Protein AF-A0A1Y3XQJ8-F1 (afdb_monomer)

Secondary structure (DSSP, 8-state):
-B-TTT--B--TT-SB-TTT--B--THHHHHHSS-------------------------------------------------------HHHHHHHHHHHHHHHHHHHHHHHHHHHHHHHHHHHHHHHHHHHIIIIIHHHHHHHH---SS--------------------------------PPPPPPPPPPPPPPPPP------PPPPP-----S-HHHHHHHHHHHHHHHHHHHTTTGGGGG-SSHHHHHHHHHHHHT--TT-SS-HHHHHSSEEEEEEE-SSSSSPPEEEEEEE-TTS-EEEEEEEEESSSSEEESSTTGGGSS-EEEEBTTSPEEEEEESSSS-EEEEEEEEETTEEEEEEEEEEETTEEEEEETT--EEEE-HHHHHHHHTPPBP----EEGGG-------TTPPP-

Mean predicted aligned error: 21.32 Å

Solvent-accessible surface area (backbone atoms only — not comparable to full-atom values): 27122 Å² total; per-residue (Å²): 84,61,36,93,86,81,64,46,83,39,65,81,87,48,61,46,30,93,78,71,69,50,72,48,58,68,73,64,60,63,65,71,75,71,74,88,75,84,88,85,88,83,90,81,89,84,86,90,83,90,79,90,86,88,86,83,87,86,88,86,86,86,82,86,91,87,87,90,86,94,86,85,83,84,81,88,82,87,89,82,86,86,85,87,86,88,81,91,66,74,73,62,55,60,60,55,52,57,57,60,55,58,70,67,48,56,66,55,53,52,51,52,53,51,48,54,53,48,51,53,54,48,53,53,50,50,53,52,49,52,53,47,39,64,74,57,45,51,58,52,50,60,66,68,70,69,76,82,94,84,85,84,85,84,93,74,91,84,80,90,88,89,86,87,86,78,88,86,89,84,85,87,80,88,85,83,84,87,81,90,78,80,83,82,80,79,80,79,78,80,80,77,81,82,77,78,78,78,80,90,72,80,95,72,94,66,76,80,78,59,87,72,75,89,60,95,44,58,50,38,55,49,51,52,43,53,51,52,47,55,54,37,59,14,63,75,49,75,26,63,63,19,61,73,45,89,48,53,25,52,19,34,46,16,49,31,62,70,66,64,60,58,80,54,35,43,61,42,42,70,54,52,74,72,22,46,52,23,35,35,78,43,56,54,56,83,73,91,48,76,24,45,39,33,28,24,36,37,98,87,71,53,69,44,61,52,43,37,34,37,64,90,47,82,59,81,38,60,71,53,71,29,38,40,58,29,58,28,47,58,44,52,27,64,87,56,31,40,36,39,37,34,66,80,49,101,64,29,36,45,32,40,34,21,42,41,58,77,91,43,66,42,63,54,29,35,37,36,38,42,98,90,44,34,34,37,25,44,60,88,65,58,73,44,80,48,51,73,65,61,51,49,54,64,70,63,57,56,67,47,88,73,75,74,41,54,41,92,66,68,62,82,74,79,63,76,86,75,71,76,90,126

Organism: NCBI:txid1232426

Nearest PDB structures (foldseek):
  4qtq-assembly1_A  TM=5.313E-01  e=1.891E-03  Xanthomonas citri pv. citri str. 306
  1vkd-assembly1_A  TM=2.169E-01  e=2.818E-01  Thermotoga maritima MSB8

pLDDT: mean 70.69, std 24.36, range [27.7, 98.25]

Sequence (422 aa):
MRCPVCGSTVGPSLSFCPRCGAQLNDAARCAQAGSAADAGASPTDTADGAGDDAAANGSVTVNEAVGVDPDDTAPLPFIAEDADFLHRDSLSSHFTDAQKESKKRLPMVLIVVMFVLFVIAISTLAIATYYIYQNYVEPLIRELVMPTLYDDEGATDDDTNQGDGATGALITQAPAAAPATTAPAAPASPAAPATPAPPANDGGGTAPPAPVAPEDDPAKQAIYNDLLTAYRDAQEDDWQNALGSEYQDLSSLGAIMITHEDMNVSVTYDQVESGTVSYSYVDLGDDDTLDLVIATVQDDGSYQLLGVFNTDGTEPISITKGAVAMRSYWKLRDDLLLENGAPYSAWEYNTYVYRVSGSELITESAYGYDDYGYWSEDAEGTRTYITLEEYAELQASDTATLDWHPLSEFVEVEPDVNLPQG

Radius of gyration: 36.59 Å; Cα contacts (8 Å, |Δi|>4): 460; chains: 1; bounding box: 101×83×111 Å

Foldseek 3Di:
DADPPPRHDDDLPDQADPFARHGDDCVVVVVVVPDPDDDDDDDDDDDDDDDDDDDDDDDDDDDDDDDDDDDDDDDDDDDDDDDDDDDDPPPPVVVVVVVVVVVVCVVVVVVVVVVVVVVVVVVVVVVVVVVCCVPPVVVVCVVVVDDDPPDDDDDDDDDDDDDDDDDDDDDDDDDDDDDDDDDDDDDDDPDDDDDDDDDDDDDDDDDDPDDDDPPPDLLQLVQVLVVLCLQLVCVVVQNCCQCVDPQLLSVLVSVQRVVQDPPAFQAGNCLQVQFFWWKFWDDQAPPPHTKIWIWTAHPVRDTFTSFTWFDPSPHTATLCRNRRNHNWGWFQFQVRWIWIKHAPDPAKIKIFTFGDDGNGTQTQKMWIGHPVATWIAGSVRDIDHDDPVVNVVVVPGHGHRGPIGGSNPDDRDDRPPPDDDD

Structure (mmCIF, N/CA/C/O backbone):
data_AF-A0A1Y3XQJ8-F1
#
_entry.id   AF-A0A1Y3XQJ8-F1
#
loop_
_atom_site.group_PDB
_atom_site.id
_atom_site.type_symbol
_atom_site.label_atom_id
_atom_site.label_alt_id
_atom_site.label_comp_id
_atom_site.label_asym_id
_atom_site.label_entity_id
_atom_site.label_seq_id
_atom_site.pdbx_PDB_ins_code
_atom_site.Cartn_x
_atom_site.Cartn_y
_atom_site.Cartn_z
_atom_site.occupancy
_atom_site.B_iso_or_equiv
_atom_site.auth_seq_id
_atom_site.auth_comp_id
_atom_site.auth_asym_id
_atom_site.auth_atom_id
_atom_site.pdbx_PDB_model_num
ATOM 1 N N . MET A 1 1 ? 20.935 15.963 -3.262 1.00 85.19 1 MET A N 1
ATOM 2 C CA . MET A 1 1 ? 20.163 16.529 -2.128 1.00 85.19 1 MET A CA 1
ATOM 3 C C . MET A 1 1 ? 20.016 15.460 -1.042 1.00 85.19 1 MET A C 1
ATOM 5 O O . MET A 1 1 ? 20.596 14.391 -1.203 1.00 85.19 1 MET A O 1
ATOM 9 N N . ARG A 1 2 ? 19.315 15.722 0.069 1.00 86.44 2 ARG A N 1
ATOM 10 C CA . ARG A 1 2 ? 18.939 14.680 1.046 1.00 86.44 2 ARG A CA 1
ATOM 11 C C . ARG A 1 2 ? 17.422 14.541 1.099 1.00 86.44 2 ARG A C 1
ATOM 13 O O . ARG A 1 2 ? 16.731 15.544 0.928 1.00 86.44 2 ARG A O 1
ATOM 20 N N . CYS A 1 3 ? 16.925 13.330 1.326 1.00 80.25 3 CYS A N 1
ATOM 21 C CA . CYS A 1 3 ? 15.513 13.104 1.609 1.00 80.25 3 CYS A CA 1
ATOM 22 C C . CYS A 1 3 ? 15.132 13.792 2.935 1.00 80.25 3 CYS A C 1
ATOM 24 O O . CYS A 1 3 ? 15.852 13.602 3.918 1.00 80.25 3 CYS A O 1
ATOM 26 N N . PRO A 1 4 ? 14.029 14.564 2.996 1.00 78.44 4 PRO A N 1
ATOM 27 C CA . PRO A 1 4 ? 13.579 15.190 4.239 1.00 78.44 4 PRO A CA 1
ATOM 28 C C . PRO A 1 4 ? 12.993 14.186 5.245 1.00 78.44 4 PRO A C 1
ATOM 30 O O . PRO A 1 4 ? 12.932 14.509 6.424 1.00 78.44 4 PRO A O 1
ATOM 33 N N . VAL A 1 5 ? 12.591 12.988 4.796 1.00 74.31 5 VAL A N 1
ATOM 34 C CA . VAL A 1 5 ? 11.970 11.948 5.636 1.00 74.31 5 VAL A CA 1
ATOM 35 C C . VAL A 1 5 ? 13.016 11.002 6.237 1.00 74.31 5 VAL A C 1
ATOM 37 O O . VAL A 1 5 ? 13.121 10.915 7.451 1.00 74.31 5 VAL A O 1
ATOM 40 N N . CYS A 1 6 ? 13.844 10.333 5.422 1.00 80.25 6 CYS A N 1
ATOM 41 C CA . CYS A 1 6 ? 14.835 9.358 5.918 1.00 80.25 6 CYS A CA 1
ATOM 42 C C . CYS A 1 6 ? 16.285 9.883 5.966 1.00 80.25 6 CYS A C 1
ATOM 44 O O . CYS A 1 6 ? 17.220 9.133 6.242 1.00 80.25 6 CYS A O 1
ATOM 46 N N . GLY A 1 7 ? 16.524 11.155 5.622 1.00 84.12 7 GLY A N 1
ATOM 47 C CA . GLY A 1 7 ? 17.853 11.782 5.673 1.00 84.12 7 GLY A CA 1
ATOM 48 C C . GLY A 1 7 ? 18.890 11.253 4.665 1.00 84.12 7 GLY A C 1
ATOM 49 O O . GLY A 1 7 ? 20.017 11.765 4.637 1.00 84.12 7 GLY A O 1
ATOM 50 N N . SER A 1 8 ? 18.540 10.260 3.838 1.00 81.38 8 SER A N 1
ATOM 51 C CA . SER A 1 8 ? 19.427 9.624 2.855 1.00 81.38 8 SER A CA 1
ATOM 52 C C . SER A 1 8 ? 19.861 10.591 1.752 1.00 81.38 8 SER A C 1
ATOM 54 O O . SER A 1 8 ? 19.148 11.536 1.410 1.00 81.38 8 SER A O 1
ATOM 56 N N . THR A 1 9 ? 21.047 10.376 1.179 1.00 90.12 9 THR A N 1
ATOM 57 C CA . THR A 1 9 ? 21.508 11.150 0.018 1.00 90.12 9 THR A CA 1
ATOM 58 C C . THR A 1 9 ? 20.774 10.677 -1.232 1.00 90.12 9 THR A C 1
ATOM 60 O O . THR A 1 9 ? 20.822 9.499 -1.564 1.00 90.12 9 THR A O 1
ATOM 63 N N . VAL A 1 10 ? 20.134 11.604 -1.944 1.00 91.69 10 VAL A N 1
ATOM 64 C CA . VAL A 1 10 ? 19.339 11.322 -3.149 1.00 91.69 10 VAL A CA 1
ATOM 65 C C . VAL A 1 10 ? 19.787 12.199 -4.321 1.00 91.69 10 VAL A C 1
ATOM 67 O O . VAL A 1 10 ? 20.196 13.358 -4.138 1.00 91.69 10 VAL A O 1
ATOM 70 N N . GLY A 1 11 ? 19.733 11.636 -5.531 1.00 78.81 11 GLY A N 1
ATOM 71 C CA . GLY A 1 11 ? 20.082 12.327 -6.773 1.00 78.81 11 GLY A CA 1
ATOM 72 C C . GLY A 1 11 ? 19.199 13.563 -7.005 1.00 78.81 11 GLY A C 1
ATOM 73 O O . GLY A 1 11 ? 18.014 13.525 -6.687 1.00 78.81 11 GLY A O 1
ATOM 74 N N . PRO A 1 12 ? 19.739 14.678 -7.534 1.00 73.69 12 PRO A N 1
ATOM 75 C CA . PRO A 1 12 ? 18.978 15.924 -7.694 1.00 73.69 12 PRO A CA 1
ATOM 76 C C . PRO A 1 12 ? 17.836 15.829 -8.723 1.00 73.69 12 PRO A C 1
ATOM 78 O O . PRO A 1 12 ? 16.888 16.609 -8.650 1.00 73.69 12 PRO A O 1
ATOM 81 N N . SER A 1 13 ? 17.923 14.878 -9.658 1.00 73.19 13 SER A N 1
ATOM 82 C CA . SER A 1 13 ? 16.901 14.563 -10.664 1.00 73.19 13 SER A CA 1
ATOM 83 C C . SER A 1 13 ? 15.732 13.737 -10.125 1.00 73.19 13 SER A C 1
ATOM 85 O O . SER A 1 13 ? 14.675 13.726 -10.747 1.00 73.19 13 SER A O 1
ATOM 87 N N . LEU A 1 14 ? 15.887 13.065 -8.980 1.00 71.25 14 LEU A N 1
ATOM 88 C CA . LEU A 1 14 ? 14.849 12.189 -8.443 1.00 71.25 14 LEU A CA 1
ATOM 89 C C . LEU A 1 14 ? 13.681 13.016 -7.896 1.00 71.25 14 LEU A C 1
ATOM 91 O O . LEU A 1 14 ? 13.889 13.996 -7.177 1.00 71.25 14 LEU A O 1
ATOM 95 N N . SER A 1 15 ? 12.460 12.610 -8.239 1.00 84.75 15 SER A N 1
ATOM 96 C CA . SER A 1 15 ? 11.212 13.159 -7.685 1.00 84.75 15 SER A CA 1
ATOM 97 C C . SER A 1 15 ? 10.774 12.443 -6.402 1.00 84.75 15 SER A C 1
ATOM 99 O O . SER A 1 15 ? 9.890 12.930 -5.705 1.00 84.75 15 SER A O 1
ATOM 101 N N . PHE A 1 16 ? 11.411 11.315 -6.071 1.00 75.56 16 PHE A N 1
ATOM 102 C CA . PHE A 1 16 ? 11.092 10.443 -4.938 1.00 75.56 16 PHE A CA 1
ATOM 103 C C . PHE A 1 16 ? 12.376 9.908 -4.300 1.00 75.56 16 PHE A C 1
ATOM 105 O O . PHE A 1 16 ? 13.412 9.791 -4.962 1.00 75.56 16 PHE A O 1
ATOM 112 N N . CYS A 1 17 ? 12.340 9.595 -3.007 1.00 80.94 17 CYS A N 1
ATOM 113 C CA . CYS A 1 17 ? 13.464 8.963 -2.330 1.00 80.94 17 CYS A CA 1
ATOM 114 C C . CYS A 1 17 ? 13.467 7.444 -2.575 1.00 80.94 17 CYS A C 1
ATOM 116 O O . CYS A 1 17 ? 12.557 6.773 -2.093 1.00 80.94 17 CYS A O 1
ATOM 118 N N . PRO A 1 18 ? 14.516 6.865 -3.193 1.00 74.31 18 PRO A N 1
ATOM 119 C CA . PRO A 1 18 ? 14.570 5.428 -3.472 1.00 74.31 18 PRO A CA 1
ATOM 120 C C . PRO A 1 18 ? 14.690 4.562 -2.206 1.00 74.31 18 PRO A C 1
ATOM 122 O O . PRO A 1 18 ? 14.495 3.361 -2.276 1.00 74.31 18 PRO A O 1
ATOM 125 N N . ARG A 1 19 ? 14.996 5.159 -1.041 1.00 71.44 19 ARG A N 1
ATOM 126 C CA . ARG A 1 19 ? 15.100 4.444 0.243 1.00 71.44 19 ARG A CA 1
ATOM 127 C C . ARG A 1 19 ? 13.808 4.462 1.076 1.00 71.44 19 ARG A C 1
ATOM 129 O O . ARG A 1 19 ? 13.704 3.701 2.025 1.00 71.44 19 ARG A O 1
ATOM 136 N N . CYS A 1 20 ? 12.855 5.359 0.808 1.00 70.38 20 CYS A N 1
ATOM 137 C CA . CYS A 1 20 ? 11.650 5.466 1.651 1.00 70.38 20 CYS A CA 1
ATOM 138 C C . CYS A 1 20 ? 10.382 5.965 0.938 1.00 70.38 20 CYS A C 1
ATOM 140 O O . CYS A 1 20 ? 9.463 6.426 1.610 1.00 70.38 20 CYS A O 1
ATOM 142 N N . GLY A 1 21 ? 10.352 5.982 -0.398 1.00 68.69 21 GLY A N 1
ATOM 143 C CA . GLY A 1 21 ? 9.210 6.430 -1.212 1.00 68.69 21 GLY A CA 1
ATOM 144 C C . GLY A 1 21 ? 8.920 7.939 -1.187 1.00 68.69 21 GLY A C 1
ATOM 145 O O . GLY A 1 21 ? 8.376 8.479 -2.145 1.00 68.69 21 GLY A O 1
ATOM 146 N N . ALA A 1 22 ? 9.330 8.657 -0.135 1.00 75.94 22 ALA A N 1
ATOM 147 C CA . ALA A 1 22 ? 8.938 10.044 0.108 1.00 75.94 22 ALA A CA 1
ATOM 148 C C . ALA A 1 22 ? 9.211 10.994 -1.074 1.00 75.94 22 ALA A C 1
ATOM 150 O O . ALA A 1 22 ? 10.337 11.077 -1.581 1.00 75.94 22 ALA A O 1
ATOM 151 N N . GLN A 1 23 ? 8.188 11.762 -1.455 1.00 81.88 23 GLN A N 1
ATOM 152 C CA . GLN A 1 23 ? 8.251 12.737 -2.541 1.00 81.88 23 GLN A CA 1
ATOM 153 C C . GLN A 1 23 ? 9.236 13.878 -2.230 1.00 81.88 23 GLN A C 1
ATOM 155 O O . GLN A 1 23 ? 9.265 14.457 -1.142 1.00 81.88 23 GLN A O 1
ATOM 160 N N . LEU A 1 24 ? 10.071 14.208 -3.213 1.00 84.88 24 LEU A N 1
ATOM 161 C CA . LEU A 1 24 ? 11.144 15.193 -3.121 1.00 84.88 24 LEU A CA 1
ATOM 162 C C . LEU A 1 24 ? 10.700 16.517 -3.757 1.00 84.88 24 LEU A C 1
ATOM 164 O O . LEU A 1 24 ? 11.126 16.874 -4.854 1.00 84.88 24 LEU A O 1
ATOM 168 N N . ASN A 1 25 ? 9.834 17.242 -3.048 1.00 72.25 25 ASN A N 1
ATOM 169 C CA . ASN A 1 25 ? 9.213 18.481 -3.527 1.00 72.25 25 ASN A CA 1
ATOM 170 C C . ASN A 1 25 ? 10.236 19.526 -4.021 1.00 72.25 25 ASN A C 1
ATOM 172 O O . ASN A 1 25 ? 11.242 19.802 -3.357 1.00 72.25 25 ASN A O 1
ATOM 176 N N . ASP A 1 26 ? 9.926 20.194 -5.141 1.00 54.94 26 ASP A N 1
ATOM 177 C CA . ASP A 1 26 ? 10.807 21.164 -5.823 1.00 54.94 26 ASP A CA 1
ATOM 178 C C . ASP A 1 26 ? 11.288 22.329 -4.935 1.00 54.94 26 ASP A C 1
ATOM 180 O O . ASP A 1 26 ? 12.341 22.918 -5.191 1.00 54.94 26 ASP A O 1
ATOM 184 N N . ALA A 1 27 ? 10.584 22.630 -3.839 1.00 49.97 27 ALA A N 1
ATOM 185 C CA . ALA A 1 27 ? 11.023 23.599 -2.833 1.00 49.97 27 ALA A CA 1
ATOM 186 C C . ALA A 1 27 ? 12.440 23.299 -2.290 1.00 49.97 27 ALA A C 1
ATOM 188 O O . ALA A 1 27 ? 13.220 24.223 -2.047 1.00 49.97 27 ALA A O 1
ATOM 189 N N . ALA A 1 28 ? 12.816 22.019 -2.172 1.00 50.69 28 ALA A N 1
ATOM 190 C CA . ALA A 1 28 ? 14.158 21.609 -1.757 1.00 50.69 28 ALA A CA 1
ATOM 191 C C . ALA A 1 28 ? 15.227 21.829 -2.849 1.00 50.69 28 ALA A C 1
ATOM 193 O O . ALA A 1 28 ? 16.396 22.055 -2.524 1.00 50.69 28 ALA A O 1
ATOM 194 N N . ARG A 1 29 ? 14.844 21.818 -4.137 1.00 45.53 29 ARG A N 1
ATOM 195 C CA . ARG A 1 29 ? 15.757 22.074 -5.267 1.00 45.53 29 ARG A CA 1
ATOM 196 C C . ARG A 1 29 ? 16.186 23.545 -5.322 1.00 45.53 29 ARG A C 1
ATOM 198 O O . ARG A 1 29 ? 17.357 23.830 -5.567 1.00 45.53 29 ARG A O 1
ATOM 205 N N . CYS A 1 30 ? 15.287 24.477 -4.997 1.00 40.19 30 CYS A N 1
ATOM 206 C CA . CYS A 1 30 ? 15.603 25.910 -4.936 1.00 40.19 30 CYS A CA 1
ATOM 207 C C . CYS A 1 30 ? 16.540 26.292 -3.772 1.00 40.19 30 CYS A C 1
ATOM 209 O O . CYS A 1 30 ? 17.316 27.238 -3.901 1.00 40.19 30 CYS A O 1
ATOM 211 N N . ALA A 1 31 ? 16.515 25.558 -2.654 1.00 46.06 31 ALA A N 1
ATOM 212 C CA . ALA A 1 31 ? 17.316 25.881 -1.469 1.00 46.06 31 ALA A CA 1
ATOM 213 C C . ALA A 1 31 ? 18.818 25.545 -1.605 1.00 46.06 31 ALA A C 1
ATOM 215 O O . ALA A 1 31 ? 19.645 26.196 -0.969 1.00 46.06 31 ALA A O 1
ATOM 216 N N . GLN A 1 32 ? 19.192 24.557 -2.430 1.00 45.88 32 GLN A N 1
ATOM 217 C CA . GLN A 1 32 ? 20.597 24.132 -2.601 1.00 45.88 32 GLN A CA 1
ATOM 218 C C . GLN A 1 32 ? 21.322 24.803 -3.783 1.00 45.88 32 GLN A C 1
ATOM 220 O O . GLN A 1 32 ? 22.533 24.652 -3.915 1.00 45.88 32 GLN A O 1
ATOM 225 N N . ALA A 1 33 ? 20.625 25.595 -4.604 1.00 40.25 33 ALA A N 1
ATOM 226 C CA . ALA A 1 33 ? 21.234 26.362 -5.697 1.00 40.25 33 ALA A CA 1
ATOM 227 C C . ALA A 1 33 ? 21.841 27.717 -5.255 1.00 40.25 33 ALA A C 1
ATOM 229 O O . ALA A 1 33 ? 22.469 28.396 -6.065 1.00 40.25 33 ALA A O 1
ATOM 230 N N . GLY A 1 34 ? 21.640 28.133 -3.995 1.00 39.66 34 GLY A N 1
ATOM 231 C CA . GLY A 1 34 ? 21.975 29.481 -3.509 1.00 39.66 34 GLY A CA 1
ATOM 232 C C . GLY A 1 34 ? 23.226 29.617 -2.630 1.00 39.66 34 GLY A C 1
ATOM 233 O O . GLY A 1 34 ? 23.604 30.740 -2.307 1.00 39.66 34 GLY A O 1
ATOM 234 N N . SER A 1 35 ? 23.869 28.522 -2.218 1.00 39.81 35 SER A N 1
ATOM 235 C CA . SER A 1 35 ? 24.874 28.516 -1.138 1.00 39.81 35 SER A CA 1
ATOM 236 C C . SER A 1 35 ? 26.262 28.042 -1.595 1.00 39.81 35 SER A C 1
ATOM 238 O O . SER A 1 35 ? 26.784 27.026 -1.143 1.00 39.81 35 SER A O 1
ATOM 240 N N . ALA A 1 36 ? 26.886 28.833 -2.477 1.00 43.59 36 ALA A N 1
ATOM 241 C CA . ALA A 1 36 ? 28.276 28.667 -2.929 1.00 43.59 36 ALA A CA 1
ATOM 242 C C . ALA A 1 36 ? 29.140 29.934 -2.706 1.00 43.59 36 ALA A C 1
ATOM 244 O O . ALA A 1 36 ? 29.869 30.373 -3.592 1.00 43.59 36 ALA A O 1
ATOM 245 N N . ALA A 1 37 ? 29.020 30.520 -1.514 1.00 39.75 37 ALA A N 1
ATOM 246 C CA . ALA A 1 37 ? 29.942 31.430 -0.816 1.00 39.75 37 ALA A CA 1
ATOM 247 C C . ALA A 1 37 ? 29.360 31.582 0.611 1.00 39.75 37 ALA A C 1
ATOM 249 O O . ALA A 1 37 ? 28.142 31.607 0.754 1.00 39.75 37 ALA A O 1
ATOM 250 N N . ASP A 1 38 ? 30.105 31.636 1.711 1.00 33.03 38 ASP A N 1
ATOM 251 C CA . ASP A 1 38 ? 31.522 31.954 1.897 1.00 33.03 38 ASP A CA 1
ATOM 252 C C . ASP A 1 38 ? 32.098 31.135 3.078 1.00 33.03 38 ASP A C 1
ATOM 254 O O . ASP A 1 38 ? 31.347 30.520 3.838 1.00 33.03 38 ASP A O 1
ATOM 258 N N . ALA A 1 39 ? 33.420 31.109 3.252 1.00 39.66 39 ALA A N 1
ATOM 259 C CA . ALA A 1 39 ? 34.080 30.342 4.313 1.00 39.66 39 ALA A CA 1
ATOM 260 C C . ALA A 1 39 ? 34.573 31.236 5.463 1.00 39.66 39 ALA A C 1
ATOM 262 O O . ALA A 1 39 ? 35.240 32.237 5.217 1.00 39.66 39 ALA A O 1
ATOM 263 N N . GLY A 1 40 ? 34.400 30.807 6.722 1.00 32.28 40 GLY A N 1
ATOM 264 C CA . GLY A 1 40 ? 35.304 31.260 7.786 1.00 32.28 40 GLY A CA 1
ATOM 265 C C . GLY A 1 40 ? 34.792 31.316 9.228 1.00 32.28 40 GLY A C 1
ATOM 266 O O . GLY A 1 40 ? 33.811 31.980 9.531 1.00 32.28 40 GLY A O 1
ATOM 267 N N . ALA A 1 41 ? 35.644 30.771 10.104 1.00 32.12 41 ALA A N 1
ATOM 268 C CA . ALA A 1 41 ? 35.836 31.092 11.524 1.00 32.12 41 ALA A CA 1
ATOM 269 C C . ALA A 1 41 ? 34.964 30.401 12.598 1.00 32.12 41 ALA A C 1
ATOM 271 O O . ALA A 1 41 ? 33.759 30.214 12.483 1.00 32.12 41 ALA A O 1
ATOM 272 N N . SER A 1 42 ? 35.679 30.026 13.664 1.00 32.66 42 SER A N 1
ATOM 273 C CA . SER A 1 42 ? 35.254 29.278 14.855 1.00 32.66 42 SER A CA 1
ATOM 274 C C . SER A 1 42 ? 34.951 30.228 16.041 1.00 32.66 42 SER A C 1
ATOM 276 O O . SER A 1 42 ? 35.149 31.436 15.899 1.00 32.66 42 SER A O 1
ATOM 278 N N . PRO A 1 43 ? 34.475 29.730 17.202 1.00 63.31 43 PRO A N 1
ATOM 279 C CA . PRO A 1 43 ? 33.787 30.545 18.208 1.00 63.31 43 PRO A CA 1
ATOM 280 C C . PRO A 1 43 ? 34.702 31.179 19.269 1.00 63.31 43 PRO A C 1
ATOM 282 O O . PRO A 1 43 ? 35.809 30.704 19.519 1.00 63.31 43 PRO A O 1
ATOM 285 N N . THR A 1 44 ? 34.157 32.172 19.981 1.00 33.50 44 THR A N 1
ATOM 286 C CA . THR A 1 44 ? 34.597 32.601 21.323 1.00 33.50 44 THR A CA 1
ATOM 287 C C . THR A 1 44 ? 33.411 33.075 22.163 1.00 33.50 44 THR A C 1
ATOM 289 O O . THR A 1 44 ? 32.488 33.697 21.638 1.00 33.50 44 THR A O 1
ATOM 292 N N . ASP A 1 45 ? 33.480 32.813 23.467 1.00 35.97 45 ASP A N 1
ATOM 293 C CA . ASP A 1 45 ? 32.540 33.238 24.511 1.00 35.97 45 ASP A CA 1
ATOM 294 C C . ASP A 1 45 ? 32.394 34.770 24.636 1.00 35.97 45 ASP A C 1
ATOM 296 O O . ASP A 1 45 ? 33.321 35.512 24.305 1.00 35.97 45 ASP A O 1
ATOM 300 N N . THR A 1 46 ? 31.315 35.255 25.269 1.00 33.59 46 THR A N 1
ATOM 301 C CA . THR A 1 46 ? 31.337 35.843 26.640 1.00 33.59 46 THR A CA 1
ATOM 302 C C . THR A 1 46 ? 30.004 36.546 26.978 1.00 33.59 46 THR A C 1
ATOM 304 O O . THR A 1 46 ? 29.299 37.041 26.107 1.00 33.59 46 THR A O 1
ATOM 307 N N . ALA A 1 47 ? 29.684 36.536 28.272 1.00 35.62 47 ALA A N 1
ATOM 308 C CA . ALA A 1 47 ? 28.466 36.929 28.978 1.00 35.62 47 ALA A CA 1
ATOM 309 C C . ALA A 1 47 ? 27.987 38.410 28.931 1.00 35.62 47 ALA A C 1
ATOM 311 O O . ALA A 1 47 ? 28.630 39.298 28.380 1.00 35.62 47 ALA A O 1
ATOM 312 N N . ASP A 1 48 ? 26.889 38.608 29.678 1.00 34.00 48 ASP A N 1
ATOM 313 C CA . ASP A 1 48 ? 26.384 39.820 30.349 1.00 34.00 48 ASP A CA 1
ATOM 314 C C . ASP A 1 48 ? 25.547 40.853 29.566 1.00 34.00 48 ASP A C 1
ATOM 316 O O . ASP A 1 48 ? 25.941 41.411 28.546 1.00 34.00 48 ASP A O 1
ATOM 320 N N . GLY A 1 49 ? 24.377 41.173 30.140 1.00 32.03 49 GLY A N 1
ATOM 321 C CA . GLY A 1 49 ? 23.448 42.193 29.644 1.00 32.03 49 GLY A CA 1
ATOM 322 C C . GLY A 1 49 ? 22.099 42.184 30.373 1.00 32.03 49 GLY A C 1
ATOM 323 O O . GLY A 1 49 ? 21.110 41.699 29.834 1.00 32.03 49 GLY A O 1
ATOM 324 N N . ALA A 1 50 ? 22.054 42.697 31.6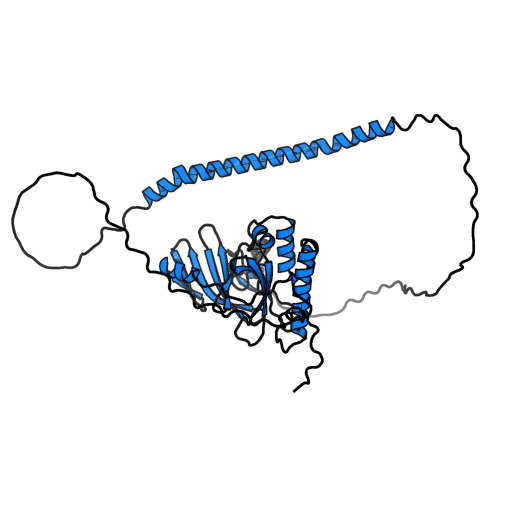06 1.00 37.16 50 ALA A N 1
ATOM 325 C CA . ALA A 1 50 ? 20.814 42.829 32.379 1.00 37.16 50 ALA A CA 1
ATOM 326 C C . ALA A 1 50 ? 19.888 43.939 31.837 1.00 37.16 50 ALA A C 1
ATOM 328 O O . ALA A 1 50 ? 20.361 44.946 31.307 1.00 37.16 50 ALA A O 1
ATOM 329 N N . GLY A 1 51 ? 18.579 43.785 32.048 1.00 33.19 51 GLY A N 1
ATOM 330 C CA . GLY A 1 51 ? 17.567 44.801 31.755 1.00 33.19 51 GLY A CA 1
ATOM 331 C C . GLY A 1 51 ? 16.215 44.420 32.353 1.00 33.19 51 GLY A C 1
ATOM 332 O O . GLY A 1 51 ? 15.535 43.545 31.824 1.00 33.19 51 GLY A O 1
ATOM 333 N N . ASP A 1 52 ? 15.856 45.055 33.468 1.00 35.50 52 ASP A N 1
ATOM 334 C CA . ASP A 1 52 ? 14.530 44.950 34.080 1.00 35.50 52 ASP A CA 1
ATOM 335 C C . ASP A 1 52 ? 13.447 45.566 33.177 1.00 35.50 52 ASP A C 1
ATOM 337 O O . ASP A 1 52 ? 13.693 46.586 32.539 1.00 35.50 52 ASP A O 1
ATOM 341 N N . ASP A 1 53 ? 12.227 45.021 33.215 1.00 38.81 53 ASP A N 1
ATOM 342 C CA . ASP A 1 53 ? 11.038 45.837 33.502 1.00 38.81 53 ASP A CA 1
ATOM 343 C C . ASP A 1 53 ? 9.828 44.962 33.882 1.00 38.81 53 ASP A C 1
ATOM 345 O O . ASP A 1 53 ? 9.701 43.803 33.484 1.00 38.81 53 ASP A O 1
ATOM 349 N N . ALA A 1 54 ? 8.946 45.508 34.720 1.00 35.03 54 ALA A N 1
ATOM 350 C CA . ALA A 1 54 ? 7.861 44.776 35.378 1.00 35.03 54 ALA A CA 1
ATOM 351 C C . ALA A 1 54 ? 6.492 44.962 34.698 1.00 35.03 54 ALA A C 1
ATOM 353 O O . ALA A 1 54 ? 6.239 46.030 34.146 1.00 35.03 54 ALA A O 1
ATOM 354 N N . ALA A 1 55 ? 5.560 44.007 34.880 1.00 32.97 55 ALA A N 1
ATOM 355 C CA . ALA A 1 55 ? 4.204 44.282 35.407 1.00 32.97 55 ALA A CA 1
ATOM 356 C C . ALA A 1 55 ? 3.252 43.058 35.458 1.00 32.97 55 ALA A C 1
ATOM 358 O O . ALA A 1 55 ? 3.336 42.141 34.654 1.00 32.97 55 ALA A O 1
ATOM 359 N N . ALA A 1 56 ? 2.252 43.189 36.344 1.00 36.75 56 ALA A N 1
ATOM 360 C CA . ALA A 1 56 ? 0.899 42.604 36.295 1.00 36.75 56 ALA A CA 1
ATOM 361 C C . ALA A 1 56 ? 0.673 41.115 36.670 1.00 36.75 56 ALA A C 1
ATOM 363 O O . ALA A 1 56 ? 0.635 40.216 35.838 1.00 36.75 56 ALA A O 1
ATOM 364 N N . ASN A 1 57 ? 0.329 40.914 37.951 1.00 34.28 57 ASN A N 1
ATOM 365 C CA . ASN A 1 57 ? -0.450 39.773 38.457 1.00 34.28 57 ASN A CA 1
ATOM 366 C C . ASN A 1 57 ? -1.867 39.710 37.846 1.00 34.28 57 ASN A C 1
ATOM 368 O O . ASN A 1 57 ? -2.436 40.752 37.518 1.00 34.28 57 ASN A O 1
ATOM 372 N N . GLY A 1 58 ? -2.502 38.527 37.854 1.00 32.84 58 GLY A N 1
ATOM 373 C CA . GLY A 1 58 ? -3.919 38.399 37.473 1.00 32.84 58 GLY A CA 1
ATOM 374 C C . GLY A 1 58 ? -4.546 37.000 37.573 1.00 32.84 58 GLY A C 1
ATOM 375 O O . GLY A 1 58 ? -5.235 36.587 36.648 1.00 32.84 58 GLY A O 1
ATOM 376 N N . SER A 1 59 ? -4.326 36.251 38.660 1.00 31.11 59 SER A N 1
ATOM 377 C CA . SER A 1 59 ? -4.974 34.942 38.870 1.00 31.11 59 SER A CA 1
ATOM 378 C C . SER A 1 59 ? -6.485 35.072 39.123 1.00 31.11 59 SER A C 1
ATOM 380 O O . SER A 1 59 ? -6.887 35.784 40.046 1.00 31.11 59 SER A O 1
ATOM 382 N N . VAL A 1 60 ? -7.312 34.338 38.372 1.00 33.44 60 VAL A N 1
ATOM 383 C CA . VAL A 1 60 ? -8.774 34.286 38.553 1.00 33.44 60 VAL A CA 1
ATOM 384 C C . VAL A 1 60 ? -9.187 32.970 39.214 1.00 33.44 60 VAL A C 1
ATOM 386 O O . VAL A 1 60 ? -8.998 31.903 38.642 1.00 33.44 60 VAL A O 1
ATOM 389 N N . THR A 1 61 ? -9.824 33.063 40.382 1.00 37.81 61 THR A N 1
ATOM 390 C CA . THR A 1 61 ? -10.607 31.981 41.006 1.00 37.81 61 THR A CA 1
ATOM 391 C C . THR A 1 61 ? -11.778 32.585 41.781 1.00 37.81 61 THR A C 1
ATOM 393 O O . THR A 1 61 ? -11.544 33.322 42.738 1.00 37.81 61 THR A O 1
ATOM 396 N N . VAL A 1 62 ? -13.017 32.243 41.418 1.00 36.91 62 VAL A N 1
ATOM 397 C CA . VAL A 1 62 ? -14.213 32.353 42.279 1.00 36.91 62 VAL A CA 1
ATOM 398 C C . VAL A 1 62 ? -15.130 31.174 41.947 1.00 36.91 62 VAL A C 1
ATOM 400 O O . VAL A 1 62 ? -15.228 30.784 40.786 1.00 36.91 62 VAL A O 1
ATOM 403 N N . ASN A 1 63 ? -15.767 30.605 42.968 1.00 36.28 63 ASN A N 1
ATOM 404 C CA . ASN A 1 63 ? -16.602 29.408 42.898 1.00 36.28 63 ASN A CA 1
ATOM 405 C C . ASN A 1 63 ? -18.001 29.701 43.500 1.00 36.28 63 ASN A C 1
ATOM 407 O O . ASN A 1 63 ? -18.184 30.744 44.122 1.00 36.28 63 ASN A O 1
ATOM 411 N N . GLU A 1 64 ? -18.928 28.743 43.371 1.00 36.16 64 GLU A N 1
ATOM 412 C CA . GLU A 1 64 ? -20.191 28.584 44.141 1.00 36.16 64 GLU A CA 1
ATOM 413 C C . GLU A 1 64 ? -21.479 29.374 43.761 1.00 36.16 64 GLU A C 1
ATOM 415 O O . GLU A 1 64 ? -21.725 30.508 44.157 1.00 36.16 64 GLU A O 1
ATOM 420 N N . ALA A 1 65 ? -22.371 28.641 43.077 1.00 39.72 65 ALA A N 1
ATOM 421 C CA . ALA A 1 65 ? -23.692 28.187 43.559 1.00 39.72 65 ALA A CA 1
ATOM 422 C C . ALA A 1 65 ? -24.805 29.181 43.993 1.00 39.72 65 ALA A C 1
ATOM 424 O O . ALA A 1 65 ? -24.933 29.532 45.163 1.00 39.72 65 ALA A O 1
ATOM 425 N N . VAL A 1 66 ? -25.751 29.407 43.065 1.00 39.03 66 VAL A N 1
ATOM 426 C CA . VAL A 1 66 ? -27.222 29.549 43.249 1.00 39.03 66 VAL A CA 1
ATOM 427 C C . VAL A 1 66 ? -27.868 29.011 41.948 1.00 39.03 66 VAL A C 1
ATOM 429 O O . VAL A 1 66 ? -27.274 29.208 40.893 1.00 39.03 66 VAL A O 1
ATOM 432 N N . GLY A 1 67 ? -29.026 28.340 41.871 1.00 33.78 67 GLY A N 1
ATOM 433 C CA . GLY A 1 67 ? -30.025 27.842 42.838 1.00 33.78 67 GLY A CA 1
ATOM 434 C C . GLY A 1 67 ? -31.288 27.370 42.067 1.00 33.78 67 GLY A C 1
ATOM 435 O O . GLY A 1 67 ? -31.363 27.606 40.863 1.00 33.78 67 GLY A O 1
ATOM 436 N N . VAL A 1 68 ? -32.273 26.712 42.705 1.00 39.34 68 VAL A N 1
ATOM 437 C CA . VAL A 1 68 ? -33.546 26.298 42.050 1.00 39.34 68 VAL A CA 1
ATOM 438 C C . VAL A 1 68 ? -34.752 26.580 42.951 1.00 39.34 68 VAL A C 1
ATOM 440 O O . VAL A 1 68 ? -34.713 26.239 44.131 1.00 39.34 68 VAL A O 1
ATOM 443 N N . ASP A 1 69 ? -35.824 27.136 42.377 1.00 42.44 69 ASP A N 1
ATOM 444 C CA . ASP A 1 69 ? -37.153 27.256 42.996 1.00 42.44 69 ASP A CA 1
ATOM 445 C C . ASP A 1 69 ? -38.242 26.819 41.983 1.00 42.44 69 ASP A C 1
ATOM 447 O O . ASP A 1 69 ? -38.297 27.401 40.894 1.00 42.44 69 ASP A O 1
ATOM 451 N N . PRO A 1 70 ? -39.040 25.764 42.258 1.00 47.75 70 PRO A N 1
ATOM 452 C CA . PRO A 1 70 ? -40.018 25.223 41.317 1.00 47.75 70 PRO A CA 1
ATOM 453 C C . PRO A 1 70 ? -41.474 25.332 41.820 1.00 47.75 70 PRO A C 1
ATOM 455 O O . PRO A 1 70 ? -42.075 24.316 42.163 1.00 47.75 70 PRO A O 1
ATOM 458 N N . ASP A 1 71 ? -42.068 26.529 41.817 1.00 40.31 71 ASP A N 1
ATOM 459 C CA . ASP A 1 71 ? -43.521 26.692 42.020 1.00 40.31 71 ASP A CA 1
ATOM 460 C C . ASP A 1 71 ? -44.038 28.039 41.461 1.00 40.31 71 ASP A C 1
ATOM 462 O O . ASP A 1 71 ? -44.025 29.057 42.148 1.00 40.31 71 ASP A O 1
ATOM 466 N N . ASP A 1 72 ? -44.528 28.063 40.211 1.00 39.44 72 ASP A N 1
ATOM 467 C CA . ASP A 1 72 ? -45.550 29.050 39.812 1.00 39.44 72 ASP A CA 1
ATOM 468 C C . ASP A 1 72 ? -46.417 28.545 38.640 1.00 39.44 72 ASP A C 1
ATOM 470 O O . ASP A 1 72 ? -46.006 28.483 37.475 1.00 39.44 72 ASP A O 1
ATOM 474 N N . THR A 1 73 ? -47.644 28.129 38.956 1.00 39.12 73 THR A N 1
ATOM 475 C CA . THR A 1 73 ? -48.607 27.569 38.000 1.00 39.12 73 THR A CA 1
ATOM 476 C C . THR A 1 73 ? -49.647 28.600 37.558 1.00 39.12 73 THR A C 1
ATOM 478 O O . THR A 1 73 ? -50.489 28.970 38.366 1.00 39.12 73 THR A O 1
ATOM 481 N N . ALA A 1 74 ? -49.648 28.926 36.256 1.00 37.91 74 ALA A N 1
ATOM 482 C CA . ALA A 1 74 ? -50.799 29.180 35.358 1.00 37.91 74 ALA A CA 1
ATOM 483 C C . ALA A 1 74 ? -51.982 30.078 35.841 1.00 37.91 74 ALA A C 1
ATOM 485 O O . ALA A 1 74 ? -52.564 29.859 36.902 1.00 37.91 74 ALA A O 1
ATOM 486 N N . PRO A 1 75 ? -52.520 30.972 34.977 1.00 43.47 75 PRO A N 1
ATOM 487 C CA . PRO A 1 75 ? -53.494 30.466 33.994 1.00 43.47 75 PRO A CA 1
ATOM 488 C C . PRO A 1 75 ? -53.549 31.185 32.626 1.00 43.47 75 PRO A C 1
ATOM 490 O O . PRO A 1 75 ? -53.275 32.375 32.491 1.00 43.47 75 PRO A O 1
ATOM 493 N N . LEU A 1 76 ? -54.034 30.457 31.612 1.00 40.91 76 LEU A N 1
ATOM 494 C CA . LEU A 1 76 ? -54.540 31.020 30.348 1.00 40.91 76 LEU A CA 1
ATOM 495 C C . LEU A 1 76 ? -55.836 31.816 30.586 1.00 40.91 76 LEU A C 1
ATOM 497 O O . LEU A 1 76 ? -56.647 31.413 31.426 1.00 40.91 76 LEU A O 1
ATOM 501 N N . PRO A 1 77 ? -56.109 32.859 29.779 1.00 43.75 77 PRO A N 1
ATOM 502 C CA . PRO A 1 77 ? -57.376 32.813 29.039 1.00 43.75 77 PRO A CA 1
ATOM 503 C C . PRO A 1 77 ? -57.399 33.469 27.637 1.00 43.75 77 PRO A C 1
ATOM 505 O O . PRO A 1 77 ? -56.968 34.599 27.447 1.00 43.75 77 PRO A O 1
ATOM 508 N N . PHE A 1 78 ? -58.128 32.786 26.746 1.00 30.75 78 PHE A N 1
ATOM 509 C CA . PHE A 1 78 ? -59.031 33.309 25.704 1.00 30.75 78 PHE A CA 1
ATOM 510 C C . PHE A 1 78 ? -58.521 33.996 24.419 1.00 30.75 78 PHE A C 1
ATOM 512 O O . PHE A 1 78 ? -57.632 34.837 24.388 1.00 30.75 78 PHE A O 1
ATOM 519 N N . ILE A 1 79 ? -59.224 33.625 23.342 1.00 44.69 79 ILE A N 1
ATOM 520 C CA . ILE A 1 79 ? -59.172 34.161 21.979 1.00 44.69 79 ILE A CA 1
ATOM 521 C C . ILE A 1 79 ? -60.054 35.415 21.899 1.00 44.69 79 ILE A C 1
ATOM 523 O O . ILE A 1 79 ? -61.146 35.431 22.470 1.00 44.69 79 ILE A O 1
ATOM 527 N N . ALA A 1 80 ? -59.630 36.409 21.119 1.00 34.75 80 ALA A N 1
ATOM 528 C CA . ALA A 1 80 ? -60.510 37.427 20.552 1.00 34.75 80 ALA A CA 1
ATOM 529 C C . ALA A 1 80 ? -60.170 37.615 19.066 1.00 34.75 80 ALA A C 1
ATOM 531 O O . ALA A 1 80 ? -58.997 37.691 18.699 1.00 34.75 80 ALA A O 1
ATOM 532 N N . GLU A 1 81 ? -61.202 37.635 18.229 1.00 42.12 81 GLU A N 1
ATOM 533 C CA . GLU A 1 81 ? -61.110 37.862 16.787 1.00 42.12 81 GLU A CA 1
ATOM 534 C C . GLU A 1 81 ? -61.164 39.370 16.454 1.00 42.12 81 GLU A C 1
ATOM 536 O O . GLU A 1 81 ? -61.431 40.206 17.316 1.00 42.12 81 GLU A O 1
ATOM 541 N N . ASP A 1 82 ? -60.973 39.658 15.165 1.00 35.91 82 ASP A N 1
ATOM 542 C CA . ASP A 1 82 ? -61.278 40.896 14.434 1.00 35.91 82 ASP A CA 1
ATOM 543 C C . ASP A 1 82 ? -60.265 42.063 14.348 1.00 35.91 82 ASP A C 1
ATOM 545 O O . ASP A 1 82 ? -59.912 42.747 15.302 1.00 35.91 82 ASP A O 1
ATOM 549 N N . ALA A 1 83 ? -59.969 42.350 13.071 1.00 39.75 83 ALA A N 1
ATOM 550 C CA . ALA A 1 83 ? -59.726 43.655 12.455 1.00 39.75 83 ALA A CA 1
ATOM 551 C C . ALA A 1 83 ? -58.490 44.484 12.865 1.00 39.75 83 ALA A C 1
ATOM 553 O O . ALA A 1 83 ? -58.574 45.390 13.685 1.00 39.75 83 ALA A O 1
ATOM 554 N N . ASP A 1 84 ? -57.432 44.375 12.051 1.00 39.81 84 ASP A N 1
ATOM 555 C CA . ASP A 1 84 ? -57.079 45.540 11.223 1.00 39.81 84 ASP A CA 1
ATOM 556 C C . ASP A 1 84 ? -56.485 45.129 9.861 1.00 39.81 84 ASP A C 1
ATOM 558 O O . ASP A 1 84 ? -55.373 44.612 9.736 1.00 39.81 84 ASP A O 1
ATOM 562 N N . PHE A 1 85 ? -57.276 45.333 8.807 1.00 40.31 85 PHE A N 1
ATOM 563 C CA . PHE A 1 85 ? -56.868 45.157 7.413 1.00 40.31 85 PHE A CA 1
ATOM 564 C C . PHE A 1 85 ? -56.284 46.494 6.923 1.00 40.31 85 PHE A C 1
ATOM 566 O O . PHE A 1 85 ? -56.862 47.534 7.218 1.00 40.31 85 PHE A O 1
ATOM 573 N N . LEU A 1 86 ? -55.238 46.455 6.080 1.00 46.94 86 LEU A N 1
ATOM 574 C CA . LEU A 1 86 ? -54.520 47.596 5.458 1.00 46.94 86 LEU A CA 1
ATOM 575 C C . LEU A 1 86 ? -53.259 48.115 6.192 1.00 46.94 86 LEU A C 1
ATOM 577 O O . LEU A 1 86 ? -53.234 49.220 6.730 1.00 46.94 86 LEU A O 1
ATOM 581 N N . HIS A 1 87 ? -52.132 47.424 5.991 1.00 41.50 87 HIS A N 1
ATOM 582 C CA . HIS A 1 87 ? -50.865 48.101 5.667 1.00 41.50 87 HIS A CA 1
ATOM 583 C C . HIS A 1 87 ? -50.288 47.513 4.376 1.00 41.50 87 HIS A C 1
ATOM 585 O O . HIS A 1 87 ? -50.254 46.298 4.190 1.00 41.50 87 HIS A O 1
ATOM 591 N N . ARG A 1 88 ? -49.928 48.386 3.428 1.00 43.41 88 ARG A N 1
ATOM 592 C CA . ARG A 1 88 ? -49.806 48.053 1.994 1.00 43.41 88 ARG A CA 1
ATOM 593 C C . ARG A 1 88 ? -48.364 48.178 1.482 1.00 43.41 88 ARG A C 1
ATOM 595 O O . ARG A 1 88 ? -48.152 48.494 0.316 1.00 43.41 88 ARG A O 1
ATOM 602 N N . ASP A 1 89 ? -47.390 47.901 2.348 1.00 45.91 89 ASP A N 1
ATOM 603 C CA . ASP A 1 89 ? -45.977 48.228 2.101 1.00 45.91 89 ASP A CA 1
ATOM 604 C C . ASP A 1 89 ? -45.054 47.016 1.863 1.00 45.91 89 ASP A C 1
ATOM 606 O O . ASP A 1 89 ? -43.927 47.190 1.404 1.00 45.91 89 ASP A O 1
ATOM 610 N N . SER A 1 90 ? -45.505 45.776 2.098 1.00 51.09 90 SER A N 1
ATOM 611 C CA . SER A 1 90 ? -44.620 44.595 2.047 1.00 51.09 90 SER A CA 1
ATOM 612 C C . SER A 1 90 ? -44.281 44.070 0.643 1.00 51.09 90 SER A C 1
ATOM 614 O O . SER A 1 90 ? -43.277 43.386 0.480 1.00 51.09 90 SER A O 1
ATOM 616 N N . LEU A 1 91 ? -45.069 44.371 -0.396 1.00 49.84 91 LEU A N 1
ATOM 617 C CA . LEU A 1 91 ? -44.857 43.788 -1.736 1.00 49.84 91 LEU A CA 1
ATOM 618 C C . LEU A 1 91 ? -43.838 44.540 -2.614 1.00 49.84 91 LEU A C 1
ATOM 620 O O . LEU A 1 91 ? -43.364 43.983 -3.603 1.00 49.84 91 LEU A O 1
ATOM 624 N N . SER A 1 92 ? -43.479 45.781 -2.269 1.00 51.84 92 SER A N 1
ATOM 625 C CA . SER A 1 92 ? -42.531 46.593 -3.057 1.00 51.84 92 SER A CA 1
ATOM 626 C C . SER A 1 92 ? -41.060 46.281 -2.733 1.00 51.84 92 SER A C 1
ATOM 628 O O . SER A 1 92 ? -40.204 46.264 -3.622 1.00 51.84 92 SER A O 1
ATOM 630 N N . SER A 1 93 ? -40.753 45.971 -1.469 1.00 51.75 93 SER A N 1
ATOM 631 C CA . SER A 1 93 ? -39.400 45.603 -1.027 1.00 51.75 93 SER A CA 1
ATOM 632 C C . SER A 1 93 ? -38.940 44.284 -1.654 1.00 51.75 93 SER A C 1
ATOM 634 O O . SER A 1 93 ? -37.891 44.245 -2.298 1.00 51.75 93 SER A O 1
ATOM 636 N N . HIS A 1 94 ? -39.767 43.235 -1.582 1.00 52.72 94 HIS A N 1
ATOM 637 C CA . HIS A 1 94 ? -39.415 41.901 -2.085 1.00 52.72 94 HIS A CA 1
ATOM 638 C C . HIS A 1 94 ? -39.088 41.853 -3.590 1.00 52.72 94 HIS A C 1
ATOM 640 O O . HIS A 1 94 ? -38.205 41.097 -3.992 1.00 52.72 94 HIS A O 1
ATOM 646 N N . PHE A 1 95 ? -39.723 42.681 -4.428 1.00 53.47 95 PHE A N 1
ATOM 647 C CA . PHE A 1 95 ? -39.362 42.764 -5.853 1.00 53.47 95 PHE A CA 1
ATOM 648 C C . PHE A 1 95 ? -38.037 43.497 -6.108 1.00 53.47 95 PHE A C 1
ATOM 650 O O . PHE A 1 95 ? -37.356 43.212 -7.096 1.00 53.47 95 PHE A O 1
ATOM 657 N N . THR A 1 96 ? -37.656 44.423 -5.226 1.00 55.28 96 THR A N 1
ATOM 658 C CA . THR A 1 96 ? -36.442 45.232 -5.393 1.00 55.28 96 THR A CA 1
ATOM 659 C C . THR A 1 96 ? -35.191 44.453 -4.979 1.00 55.28 96 THR A C 1
ATOM 661 O O . THR A 1 96 ? -34.172 44.517 -5.672 1.00 55.28 96 THR A O 1
ATOM 664 N N . ASP A 1 97 ? -35.272 43.652 -3.911 1.00 54.97 97 ASP A N 1
ATOM 665 C CA . ASP A 1 97 ? -34.153 42.811 -3.467 1.00 54.97 97 ASP A CA 1
ATOM 666 C C . ASP A 1 97 ? -33.938 41.591 -4.381 1.00 54.97 97 ASP A C 1
ATOM 668 O O . ASP A 1 97 ? -32.797 41.311 -4.762 1.00 54.97 97 ASP A O 1
ATOM 672 N N . ALA A 1 98 ? -35.012 40.953 -4.870 1.00 53.25 98 ALA A N 1
ATOM 673 C CA . ALA A 1 98 ? -34.911 39.840 -5.823 1.00 53.25 98 ALA A CA 1
ATOM 674 C C . ALA A 1 98 ? -34.197 40.229 -7.138 1.00 53.25 98 ALA A C 1
ATOM 676 O O . ALA A 1 98 ? -33.381 39.466 -7.664 1.00 53.25 98 ALA A O 1
ATOM 677 N N . GLN A 1 99 ? -34.429 41.442 -7.664 1.00 53.47 99 GLN A N 1
ATOM 678 C CA . GLN A 1 99 ? -33.665 41.927 -8.823 1.00 53.47 99 GLN A CA 1
ATOM 679 C C . GLN A 1 99 ? -32.181 42.155 -8.500 1.00 53.47 99 GLN A C 1
ATOM 681 O O . GLN A 1 99 ? -31.322 41.913 -9.355 1.00 53.47 99 GLN A O 1
ATOM 686 N N . LYS A 1 100 ? -31.860 42.596 -7.280 1.00 51.72 100 LYS A N 1
ATOM 687 C CA . LYS A 1 100 ? -30.490 42.919 -6.859 1.00 51.72 100 LYS A CA 1
ATOM 688 C C . LYS A 1 100 ? -29.608 41.674 -6.732 1.00 51.72 100 LYS A C 1
ATOM 690 O O . LYS A 1 100 ? -28.432 41.737 -7.092 1.00 51.72 100 LYS A O 1
ATOM 695 N N . GLU A 1 101 ? -30.170 40.543 -6.306 1.00 53.38 101 GLU A N 1
ATOM 696 C CA . GLU A 1 101 ? -29.444 39.269 -6.213 1.00 53.38 101 GLU A CA 1
ATOM 697 C C . GLU A 1 101 ? -29.153 38.627 -7.578 1.00 53.38 101 GLU A C 1
ATOM 699 O O . GLU A 1 101 ? -28.040 38.143 -7.807 1.00 53.38 101 GLU A O 1
ATOM 704 N N . SER A 1 102 ? -30.095 38.692 -8.530 1.00 48.06 102 SER A N 1
ATOM 705 C CA . SER A 1 102 ? -29.902 38.122 -9.879 1.00 48.06 102 SER A CA 1
ATOM 706 C C . SER A 1 102 ? -28.656 38.670 -10.596 1.00 48.06 102 SER A C 1
ATOM 708 O O . SER A 1 102 ? -27.950 37.943 -11.299 1.00 48.06 102 SER A O 1
ATOM 710 N N . LYS A 1 103 ? -28.323 39.945 -10.353 1.00 51.06 103 LYS A N 1
ATOM 711 C CA . LYS A 1 103 ? -27.200 40.641 -10.993 1.00 51.06 103 LYS A CA 1
ATOM 712 C C . LYS A 1 103 ? -25.823 40.193 -10.488 1.00 51.06 103 LYS A C 1
ATOM 714 O O . LYS A 1 103 ? -24.828 40.484 -11.147 1.00 51.06 103 LYS A O 1
ATOM 719 N N . LYS A 1 104 ? -25.757 39.476 -9.357 1.00 57.25 104 LYS A N 1
ATOM 720 C CA . LYS A 1 104 ? -24.512 38.924 -8.791 1.00 57.25 104 LYS A CA 1
ATOM 721 C C . LYS A 1 104 ? -24.146 37.540 -9.340 1.00 57.25 104 LYS A C 1
ATOM 723 O O . LYS A 1 104 ? -22.966 37.212 -9.364 1.00 57.25 104 LYS A O 1
ATOM 728 N N . ARG A 1 105 ? -25.120 36.742 -9.802 1.00 57.59 105 ARG A N 1
ATOM 729 C CA . ARG A 1 105 ? -24.879 35.365 -10.293 1.00 57.59 105 ARG A CA 1
ATOM 730 C C . ARG A 1 105 ? -24.507 35.289 -11.780 1.00 57.59 105 ARG A C 1
ATOM 732 O O . ARG A 1 105 ? -23.847 34.342 -12.196 1.00 57.59 105 ARG A O 1
ATOM 739 N N . LEU A 1 106 ? -24.860 36.305 -12.570 1.00 62.31 106 LEU A N 1
ATOM 740 C CA . LEU A 1 106 ? -24.589 36.359 -14.012 1.00 62.31 106 LEU A CA 1
ATOM 741 C C . LEU A 1 106 ? -23.093 36.239 -14.409 1.00 62.31 106 LEU A C 1
ATOM 743 O O . LEU A 1 106 ? -22.818 35.481 -15.338 1.00 62.31 106 LEU A O 1
ATOM 747 N N . PRO A 1 107 ? -22.108 36.880 -13.733 1.00 71.06 107 PRO A N 1
ATOM 748 C CA . PRO A 1 107 ? -20.693 36.647 -14.050 1.00 71.06 107 PRO A CA 1
ATOM 749 C C . PRO A 1 107 ? -20.223 35.227 -13.695 1.00 71.06 107 PRO A C 1
ATOM 751 O O . PRO A 1 107 ? -19.411 34.663 -14.420 1.00 71.06 107 PRO A O 1
ATOM 754 N N . MET A 1 108 ? -20.756 34.624 -12.627 1.00 74.81 108 MET A N 1
ATOM 755 C CA . MET A 1 108 ? -20.366 33.280 -12.184 1.00 74.81 108 MET A CA 1
ATOM 756 C C . MET A 1 108 ? -20.819 32.203 -13.179 1.00 74.81 108 MET A C 1
ATOM 758 O O . MET A 1 108 ? -20.025 31.350 -13.563 1.00 74.81 108 MET A O 1
ATOM 762 N N . VAL A 1 109 ? -22.059 32.292 -13.674 1.00 79.06 109 VAL A N 1
ATOM 763 C CA . VAL A 1 109 ? -22.575 31.379 -14.712 1.00 79.06 109 VAL A CA 1
ATOM 764 C C . VAL A 1 109 ? -21.768 31.499 -16.010 1.00 79.06 109 VAL A C 1
ATOM 766 O O . VAL A 1 109 ? -21.474 30.488 -16.640 1.00 79.06 109 VAL A O 1
ATOM 769 N N . LEU A 1 110 ? -21.358 32.712 -16.398 1.00 82.38 110 LEU A N 1
ATOM 770 C CA . LEU A 1 110 ? -20.553 32.921 -17.606 1.00 82.38 110 LEU A CA 1
ATOM 771 C C . LEU A 1 110 ? -19.148 32.305 -17.476 1.00 82.38 110 LEU A C 1
ATOM 773 O O . LEU A 1 110 ? -18.668 31.699 -18.433 1.00 82.38 110 LEU A O 1
ATOM 777 N N . ILE A 1 111 ? -18.526 32.390 -16.294 1.00 85.00 111 ILE A N 1
ATOM 778 C CA 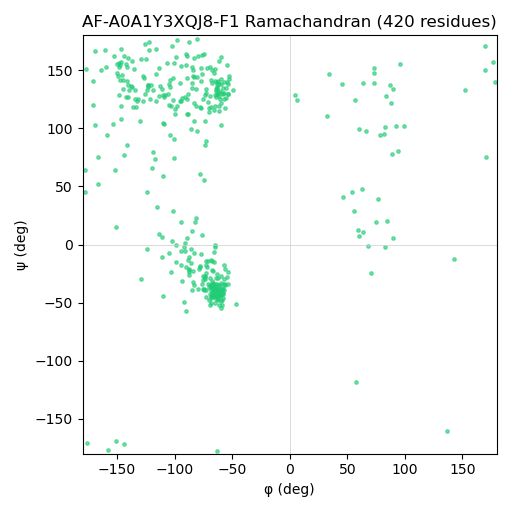. ILE A 1 111 ? -17.247 31.721 -15.996 1.00 85.00 111 ILE A CA 1
ATOM 779 C C . ILE A 1 111 ? -17.394 30.197 -16.090 1.00 85.00 111 ILE A C 1
ATOM 781 O O . ILE A 1 111 ? -16.592 29.565 -16.772 1.00 85.00 111 ILE A O 1
ATOM 785 N N . VAL A 1 112 ? -18.436 29.610 -15.487 1.00 87.31 112 VAL A N 1
ATOM 786 C CA . VAL A 1 112 ? -18.691 28.157 -15.560 1.00 87.31 112 VAL A CA 1
ATOM 787 C C . VAL A 1 112 ? -18.903 27.701 -17.007 1.00 87.31 112 VAL A C 1
ATOM 789 O O . VAL A 1 112 ? -18.295 26.724 -17.435 1.00 87.31 112 VAL A O 1
ATOM 792 N N . VAL A 1 113 ? -19.693 28.432 -17.803 1.00 90.75 113 VAL A N 1
ATOM 793 C CA . VAL A 1 113 ? -19.906 28.103 -19.225 1.00 90.75 113 VAL A CA 1
ATOM 794 C C . VAL A 1 113 ? -18.608 28.213 -20.034 1.00 90.75 113 VAL A C 1
ATOM 796 O O . VAL A 1 113 ? -18.340 27.343 -20.860 1.00 90.75 113 VAL A O 1
ATOM 799 N N . MET A 1 114 ? -17.770 29.229 -19.793 1.00 89.75 114 MET A N 1
ATOM 800 C CA . MET A 1 114 ? -16.455 29.314 -20.443 1.00 89.75 114 MET A CA 1
ATOM 801 C C . MET A 1 114 ? -15.514 28.181 -20.025 1.00 89.75 114 MET A C 1
ATOM 803 O O . MET A 1 114 ? -14.805 27.659 -20.881 1.00 89.75 114 MET A O 1
ATOM 807 N N . PHE A 1 115 ? -15.524 27.777 -18.754 1.00 91.44 115 PHE A N 1
ATOM 808 C CA . PHE A 1 115 ? -14.712 26.664 -18.264 1.00 91.44 115 PHE A CA 1
ATOM 809 C C . PHE A 1 115 ? -15.128 25.337 -18.912 1.00 91.44 115 PHE A C 1
ATOM 811 O O . PHE A 1 115 ? -14.282 24.635 -19.457 1.00 91.44 115 PHE A O 1
ATOM 818 N N . VAL A 1 116 ? -16.431 25.039 -18.973 1.00 92.62 116 VAL A N 1
ATOM 819 C CA . VAL A 1 116 ? -16.953 23.840 -19.656 1.00 92.62 116 VAL A CA 1
ATOM 820 C C . VAL A 1 116 ? -16.582 23.836 -21.146 1.00 92.62 116 VAL A C 1
ATOM 822 O O . VAL A 1 116 ? -16.123 22.819 -21.662 1.00 92.62 116 VAL A O 1
ATOM 825 N N . LEU A 1 117 ? -16.706 24.972 -21.842 1.00 92.19 117 LEU A N 1
ATOM 826 C CA . LEU A 1 117 ? -16.286 25.083 -23.247 1.00 92.19 117 LEU A CA 1
ATOM 827 C C . LEU A 1 117 ? -14.768 24.911 -23.431 1.00 92.19 117 LEU A C 1
ATOM 829 O O . LEU A 1 117 ? -14.340 24.351 -24.439 1.00 92.19 117 LEU A O 1
ATOM 833 N N . PHE A 1 118 ? -13.960 25.362 -22.470 1.00 92.25 118 PHE A N 1
ATOM 834 C CA . PHE A 1 118 ? -12.508 25.183 -22.477 1.00 92.25 118 PHE A CA 1
ATOM 835 C C . PHE A 1 118 ? -12.108 23.716 -22.263 1.00 92.25 118 PHE A C 1
ATOM 837 O O . PHE A 1 118 ? -11.278 23.204 -23.012 1.00 92.25 118 PHE A O 1
ATOM 844 N N . VAL A 1 119 ? -12.756 23.011 -21.328 1.00 91.38 119 VAL A N 1
ATOM 845 C CA . VAL A 1 119 ? -12.570 21.563 -21.133 1.00 91.38 119 VAL A CA 1
ATOM 846 C C . VAL A 1 119 ? -12.924 20.800 -22.413 1.00 91.38 119 VAL A C 1
ATOM 848 O O . VAL A 1 119 ? -12.101 20.034 -22.904 1.00 91.38 119 VAL A O 1
ATOM 851 N N . ILE A 1 120 ? -14.073 21.087 -23.040 1.00 92.25 120 ILE A N 1
ATOM 852 C CA . ILE A 1 120 ? -14.470 20.466 -24.320 1.00 92.25 120 ILE A CA 1
ATOM 853 C C . ILE A 1 120 ? -13.433 20.737 -25.431 1.00 92.25 120 ILE A C 1
ATOM 855 O O . ILE A 1 120 ? -13.128 19.843 -26.227 1.00 92.25 120 ILE A O 1
ATOM 859 N N . ALA A 1 121 ? -12.856 21.942 -25.488 1.00 92.44 121 ALA A N 1
ATOM 860 C CA . ALA A 1 121 ? -11.808 22.279 -26.454 1.00 92.44 121 ALA A CA 1
ATOM 861 C C . ALA A 1 121 ? -10.501 21.493 -26.215 1.00 92.44 121 ALA A C 1
ATOM 863 O O . ALA A 1 121 ? -9.858 21.073 -27.177 1.00 92.44 121 ALA A O 1
ATOM 864 N N . ILE A 1 122 ? -10.127 21.239 -24.956 1.00 92.19 122 ILE A N 1
ATOM 865 C CA . ILE A 1 122 ? -8.966 20.402 -24.615 1.00 92.19 122 ILE A CA 1
ATOM 866 C C . ILE A 1 122 ? -9.243 18.931 -24.945 1.00 92.19 122 ILE A C 1
ATOM 868 O O . ILE A 1 122 ? -8.433 18.301 -25.624 1.00 92.19 122 ILE A O 1
ATOM 872 N N . SER A 1 123 ? -10.397 18.388 -24.542 1.00 90.56 123 SER A N 1
ATOM 873 C CA . SER A 1 123 ? -10.766 16.992 -24.819 1.00 90.56 123 SER A CA 1
ATOM 874 C C . SER A 1 123 ? -10.816 16.699 -26.322 1.00 90.56 123 SER A C 1
ATOM 876 O O . SER A 1 123 ? -10.310 15.672 -26.770 1.00 90.56 123 SER A O 1
ATOM 878 N N . THR A 1 124 ? -11.361 17.616 -27.128 1.00 92.19 124 THR A N 1
ATOM 879 C CA . THR A 1 124 ? -11.388 17.454 -28.594 1.00 92.19 124 THR A CA 1
ATOM 880 C C . THR A 1 124 ? -9.993 17.512 -29.223 1.00 92.19 124 THR A C 1
ATOM 882 O O . THR A 1 124 ? -9.723 16.744 -30.149 1.00 92.19 124 THR A O 1
ATOM 885 N N . LEU A 1 125 ? -9.078 18.338 -28.701 1.00 93.00 125 LEU A N 1
ATOM 886 C CA . LEU A 1 125 ? -7.677 18.362 -29.139 1.00 93.00 125 LEU A CA 1
ATOM 887 C C . LEU A 1 125 ? -6.926 17.074 -28.758 1.00 93.00 125 LEU A C 1
ATOM 889 O O . LEU A 1 125 ? -6.170 16.545 -29.575 1.00 93.00 125 LEU A O 1
ATOM 893 N N . ALA A 1 126 ? -7.156 16.540 -27.555 1.00 89.69 126 ALA A N 1
ATOM 894 C CA . ALA A 1 126 ? -6.562 15.283 -27.101 1.00 89.69 126 ALA A CA 1
ATOM 895 C C . ALA A 1 126 ? -7.007 14.096 -27.976 1.00 89.69 126 ALA A C 1
ATOM 897 O O . ALA A 1 126 ? -6.163 13.362 -28.490 1.00 89.69 126 ALA A O 1
ATOM 898 N N . ILE A 1 127 ? -8.314 13.970 -28.240 1.00 91.81 127 ILE A N 1
ATOM 899 C CA . ILE A 1 127 ? -8.876 12.930 -29.122 1.00 91.81 127 ILE A CA 1
ATOM 900 C C . ILE A 1 127 ? -8.312 13.048 -30.546 1.00 91.81 127 ILE A C 1
ATOM 902 O O . ILE A 1 127 ? -7.915 12.042 -31.136 1.00 91.81 127 ILE A O 1
ATOM 906 N N . ALA A 1 128 ? -8.220 14.263 -31.097 1.00 91.50 128 ALA A N 1
ATOM 907 C CA . ALA A 1 128 ? -7.631 14.482 -32.419 1.00 91.50 128 ALA A CA 1
ATOM 908 C C . ALA A 1 128 ? -6.142 14.089 -32.467 1.00 91.50 128 ALA A C 1
ATOM 910 O O . ALA A 1 128 ? -5.698 13.477 -33.437 1.00 91.50 128 ALA A O 1
ATOM 911 N N . THR A 1 129 ? -5.383 14.389 -31.409 1.00 90.25 129 THR A N 1
ATOM 912 C CA . THR A 1 129 ? -3.957 14.039 -31.300 1.00 90.25 129 THR A CA 1
ATOM 913 C C . THR A 1 129 ? -3.764 12.524 -31.221 1.00 90.25 129 THR A C 1
ATOM 915 O O . THR A 1 129 ? -2.951 11.973 -31.962 1.00 90.25 129 THR A O 1
ATOM 918 N N . TYR A 1 130 ? -4.566 11.836 -30.403 1.00 91.38 130 TYR A N 1
ATOM 919 C CA . TYR A 1 130 ? -4.571 10.375 -30.304 1.00 91.38 130 TYR A CA 1
ATOM 920 C C . TYR A 1 130 ? -4.925 9.705 -31.643 1.00 91.38 130 TYR A C 1
ATOM 922 O O . TYR A 1 130 ? -4.236 8.784 -32.081 1.00 91.38 130 TYR A O 1
ATOM 930 N N . TYR A 1 131 ? -5.939 10.220 -32.349 1.00 92.94 131 TYR A N 1
ATOM 931 C CA . TYR A 1 131 ? -6.322 9.719 -33.672 1.00 92.94 131 TYR A CA 1
ATOM 932 C C . TYR A 1 131 ? -5.205 9.894 -34.714 1.00 92.94 131 TYR A C 1
ATOM 934 O O . TYR A 1 131 ? -4.982 8.996 -35.527 1.00 92.94 131 TYR A O 1
ATOM 942 N N . ILE A 1 132 ? -4.484 11.023 -34.690 1.00 90.00 132 ILE A N 1
ATOM 943 C CA . ILE A 1 132 ? -3.323 11.251 -35.565 1.00 90.00 132 ILE A CA 1
ATOM 944 C C . ILE A 1 132 ? -2.194 10.267 -35.233 1.00 90.00 132 ILE A C 1
ATOM 946 O O . ILE A 1 132 ? -1.612 9.684 -36.147 1.00 90.00 132 ILE A O 1
ATOM 950 N N . TYR A 1 133 ? -1.913 10.046 -33.946 1.00 85.56 133 TYR A N 1
ATOM 951 C CA . TYR A 1 133 ? -0.867 9.127 -33.502 1.00 85.56 133 TYR A CA 1
ATOM 952 C C . TYR A 1 133 ? -1.123 7.690 -33.990 1.00 85.56 133 TYR A C 1
ATOM 954 O O . TYR A 1 133 ? -0.300 7.135 -34.718 1.00 85.56 133 TYR A O 1
ATOM 962 N N . GLN A 1 134 ? -2.305 7.144 -33.685 1.00 87.50 134 GLN A N 1
ATOM 963 C CA . GLN A 1 134 ? -2.739 5.800 -34.090 1.00 87.50 134 GLN A CA 1
ATOM 964 C C . GLN A 1 134 ? -2.732 5.593 -35.616 1.00 87.50 134 GLN A C 1
ATOM 966 O O . GLN A 1 134 ? -2.233 4.584 -36.103 1.00 87.50 134 GLN A O 1
ATOM 971 N N . ASN A 1 135 ? -3.273 6.540 -36.394 1.00 87.06 135 ASN A N 1
ATOM 972 C CA . ASN A 1 135 ? -3.490 6.324 -37.833 1.00 87.06 135 ASN A CA 1
ATOM 973 C C . ASN A 1 135 ? -2.316 6.739 -38.734 1.00 87.06 135 ASN A C 1
ATOM 975 O O . ASN A 1 135 ? -2.273 6.307 -39.885 1.00 87.06 135 ASN A O 1
ATOM 979 N N . TYR A 1 136 ? -1.394 7.585 -38.260 1.00 86.56 136 TYR A N 1
ATOM 980 C CA . TYR A 1 136 ? -0.321 8.143 -39.098 1.00 86.56 136 TYR A CA 1
ATOM 981 C C . TYR A 1 136 ? 1.085 8.002 -38.515 1.00 86.56 136 TYR A C 1
ATOM 983 O O . TYR A 1 136 ? 2.032 7.908 -39.292 1.00 86.56 136 TYR A O 1
ATOM 991 N N . VAL A 1 137 ? 1.249 7.993 -37.187 1.00 81.19 137 VAL A N 1
ATOM 992 C CA . VAL A 1 137 ? 2.579 7.934 -36.553 1.00 81.19 137 VAL A CA 1
ATOM 993 C C . VAL A 1 137 ? 2.989 6.489 -36.279 1.00 81.19 137 VAL A C 1
ATOM 995 O O . VAL A 1 137 ? 4.069 6.078 -36.698 1.00 81.19 137 VAL A O 1
ATOM 998 N N . GLU A 1 138 ? 2.118 5.694 -35.656 1.00 80.62 138 GLU A N 1
ATOM 999 C CA . GLU A 1 138 ? 2.405 4.286 -35.348 1.00 80.62 138 GLU A CA 1
ATOM 1000 C C . GLU A 1 138 ? 2.734 3.431 -36.595 1.00 80.62 138 GLU A C 1
ATOM 1002 O O . GLU A 1 138 ? 3.721 2.689 -36.548 1.00 80.62 138 GLU A O 1
ATOM 1007 N N . PRO A 1 139 ? 2.020 3.550 -37.740 1.00 76.69 139 PRO A N 1
ATOM 1008 C CA . PRO A 1 139 ? 2.371 2.802 -38.949 1.00 76.69 139 PRO A CA 1
ATOM 1009 C C . PRO A 1 139 ? 3.751 3.184 -39.492 1.00 76.69 139 PRO A C 1
ATOM 1011 O O . PRO A 1 139 ? 4.508 2.308 -39.905 1.00 76.69 139 PRO A O 1
ATOM 1014 N N . LEU A 1 140 ? 4.103 4.476 -39.433 1.00 79.06 140 LEU A N 1
ATOM 1015 C CA . LEU A 1 140 ? 5.407 4.975 -39.871 1.00 79.06 140 LEU A CA 1
ATOM 1016 C C . LEU A 1 140 ? 6.538 4.408 -39.004 1.00 79.06 140 LEU A C 1
ATOM 1018 O O . LEU A 1 140 ? 7.565 3.992 -39.529 1.00 79.06 140 LEU A O 1
ATOM 1022 N N . ILE A 1 141 ? 6.344 4.356 -37.682 1.00 75.69 141 ILE A N 1
ATOM 1023 C CA . ILE A 1 141 ? 7.334 3.786 -36.757 1.00 75.69 141 ILE A CA 1
ATOM 1024 C C . ILE A 1 141 ? 7.535 2.292 -37.049 1.00 75.69 141 ILE A C 1
ATOM 1026 O O . ILE A 1 141 ? 8.677 1.855 -37.169 1.00 75.69 141 ILE A O 1
ATOM 1030 N N . ARG A 1 142 ? 6.460 1.514 -37.254 1.00 73.38 142 ARG A N 1
ATOM 1031 C CA . ARG A 1 142 ? 6.586 0.088 -37.617 1.00 73.38 142 ARG A CA 1
ATOM 1032 C C . ARG A 1 142 ? 7.321 -0.128 -38.946 1.00 73.38 142 ARG A C 1
ATOM 1034 O O . ARG A 1 142 ? 8.069 -1.093 -39.062 1.00 73.38 142 ARG A O 1
ATOM 1041 N N . GLU A 1 143 ? 7.129 0.752 -39.930 1.00 68.25 143 GLU A N 1
ATOM 1042 C CA . GLU A 1 143 ? 7.797 0.658 -41.236 1.00 68.25 143 GLU A CA 1
ATOM 1043 C C . GLU A 1 143 ? 9.282 1.076 -41.179 1.00 68.25 143 GLU A C 1
ATOM 1045 O O . GLU A 1 143 ? 10.099 0.511 -41.903 1.00 68.25 143 GLU A O 1
ATOM 1050 N N . LEU A 1 144 ? 9.666 1.999 -40.284 1.00 67.06 144 LEU A N 1
ATOM 1051 C CA . LEU A 1 144 ? 11.070 2.398 -40.093 1.00 67.06 144 LEU A CA 1
ATOM 1052 C C . LEU A 1 144 ? 11.878 1.483 -39.150 1.00 67.06 144 LEU A C 1
ATOM 1054 O O . LEU A 1 144 ? 13.102 1.463 -39.260 1.00 67.06 144 LEU A O 1
ATOM 1058 N N . VAL A 1 145 ? 11.238 0.739 -38.240 1.00 55.25 145 VAL A N 1
ATOM 1059 C CA . VAL A 1 145 ? 11.923 -0.095 -37.221 1.00 55.25 145 VAL A CA 1
ATOM 1060 C C . VAL A 1 145 ? 12.186 -1.544 -37.690 1.00 55.25 145 VAL A C 1
ATOM 1062 O O . VAL A 1 145 ? 12.887 -2.292 -37.017 1.00 55.25 145 VAL A O 1
ATOM 1065 N N . MET A 1 146 ? 11.695 -1.947 -38.869 1.00 54.47 146 MET A N 1
ATOM 1066 C CA . MET A 1 146 ? 11.914 -3.288 -39.453 1.00 54.47 146 MET A CA 1
ATOM 1067 C C . MET A 1 146 ? 12.838 -3.286 -40.689 1.00 54.47 146 MET A C 1
ATOM 1069 O O . MET A 1 146 ? 12.440 -3.693 -41.783 1.00 54.47 146 MET A O 1
ATOM 1073 N N . PRO A 1 147 ? 14.084 -2.809 -40.534 1.00 47.72 147 PRO A N 1
ATOM 1074 C CA . PRO A 1 147 ? 15.251 -3.544 -41.062 1.00 47.72 147 PRO A CA 1
ATOM 1075 C C . PRO A 1 147 ? 16.439 -3.469 -40.054 1.00 47.72 147 PRO A C 1
ATOM 1077 O O . PRO A 1 147 ? 16.692 -2.409 -39.497 1.00 47.72 147 PRO A O 1
ATOM 1080 N N . THR A 1 148 ? 17.239 -4.490 -39.711 1.00 51.91 148 THR A N 1
ATOM 1081 C CA . THR A 1 148 ? 17.956 -5.484 -40.544 1.00 51.91 148 THR A CA 1
ATOM 1082 C C . THR A 1 148 ? 18.496 -6.676 -39.698 1.00 51.91 148 THR A C 1
ATOM 1084 O O . THR A 1 148 ? 19.692 -6.957 -39.728 1.00 51.91 148 THR A O 1
ATOM 1087 N N . LEU A 1 149 ? 17.683 -7.361 -38.881 1.00 44.81 149 LEU A N 1
ATOM 1088 C CA . LEU A 1 149 ? 18.187 -8.379 -37.920 1.00 44.81 149 LEU A CA 1
ATOM 1089 C C . LEU A 1 149 ? 18.179 -9.851 -38.395 1.00 44.81 149 LEU A C 1
ATOM 1091 O O . LEU A 1 149 ? 18.282 -10.760 -37.579 1.00 44.81 149 LEU A O 1
ATOM 1095 N N . TYR A 1 150 ? 18.105 -10.091 -39.705 1.00 47.62 150 TYR A N 1
ATOM 1096 C CA . TYR A 1 150 ? 18.328 -11.407 -40.318 1.00 47.62 150 TYR A CA 1
ATOM 1097 C C . TYR A 1 150 ? 19.091 -11.243 -41.638 1.00 47.62 150 TYR A C 1
ATOM 1099 O O . TYR A 1 150 ? 18.463 -11.107 -42.681 1.00 47.62 150 TYR A O 1
ATOM 1107 N N . ASP A 1 151 ? 20.426 -11.187 -41.555 1.00 48.25 151 ASP A N 1
ATOM 1108 C CA . ASP A 1 151 ? 21.390 -11.507 -42.630 1.00 48.25 151 ASP A CA 1
ATOM 1109 C C . ASP A 1 151 ? 22.839 -11.368 -42.086 1.00 48.25 151 ASP A C 1
ATOM 1111 O O . ASP A 1 151 ? 23.602 -10.503 -42.512 1.00 48.25 151 ASP A O 1
ATOM 1115 N N . ASP A 1 152 ? 23.223 -12.205 -41.111 1.00 43.88 152 ASP A N 1
ATOM 1116 C CA . ASP A 1 152 ? 24.643 -12.454 -40.779 1.00 43.88 152 ASP A CA 1
ATOM 1117 C C . ASP A 1 152 ? 24.846 -13.868 -40.195 1.00 43.88 152 ASP A C 1
ATOM 1119 O O . ASP A 1 152 ? 25.197 -14.055 -39.030 1.00 43.88 152 ASP A O 1
ATOM 1123 N N . GLU A 1 153 ? 24.576 -14.896 -41.009 1.00 44.91 153 GLU A N 1
ATOM 1124 C CA . GLU A 1 153 ? 25.061 -16.252 -40.728 1.00 44.91 153 GLU A CA 1
ATOM 1125 C C . GLU A 1 153 ? 26.346 -16.551 -41.516 1.00 44.91 153 GLU A C 1
ATOM 1127 O O . GLU A 1 153 ? 26.338 -16.645 -42.743 1.00 44.91 153 GLU A O 1
ATOM 1132 N N . GLY A 1 154 ? 27.424 -16.837 -40.781 1.00 45.38 154 GLY A N 1
ATOM 1133 C CA . GLY A 1 154 ? 28.420 -17.828 -41.199 1.00 45.38 154 GLY A CA 1
ATOM 1134 C C . GLY A 1 154 ? 29.579 -17.346 -42.074 1.00 45.38 154 GLY A C 1
ATOM 1135 O O . GLY A 1 154 ? 29.664 -17.693 -43.251 1.00 45.38 154 GLY A O 1
ATOM 1136 N N . ALA A 1 155 ? 30.570 -16.696 -41.457 1.00 42.91 155 ALA A N 1
ATOM 1137 C CA . ALA A 1 155 ? 31.906 -16.521 -42.034 1.00 42.91 155 ALA A CA 1
ATOM 1138 C C . ALA A 1 155 ? 32.999 -17.170 -41.159 1.00 42.91 155 ALA A C 1
ATOM 1140 O O . ALA A 1 155 ? 33.724 -16.488 -40.437 1.00 42.91 155 ALA A O 1
ATOM 1141 N N . THR A 1 156 ? 33.149 -18.495 -41.262 1.00 42.41 156 THR A N 1
ATOM 1142 C CA . THR A 1 156 ? 34.360 -19.216 -40.826 1.00 42.41 156 THR A CA 1
ATOM 1143 C C . THR A 1 156 ? 34.768 -20.247 -41.875 1.00 42.41 156 THR A C 1
ATOM 1145 O O . THR A 1 156 ? 33.992 -21.153 -42.164 1.00 42.41 156 THR A O 1
ATOM 1148 N N . ASP A 1 157 ? 35.974 -20.057 -42.412 1.00 44.66 157 ASP A N 1
ATOM 1149 C CA . ASP A 1 157 ? 36.850 -20.966 -43.166 1.00 44.66 157 ASP A CA 1
ATOM 1150 C C . ASP A 1 157 ? 36.323 -22.361 -43.564 1.00 44.66 157 ASP A C 1
ATOM 1152 O O . ASP A 1 157 ? 36.095 -23.209 -42.703 1.00 44.66 157 ASP A O 1
ATOM 1156 N N . ASP A 1 158 ? 36.360 -22.669 -44.869 1.00 43.06 158 ASP A N 1
ATOM 1157 C CA . ASP A 1 158 ? 37.151 -23.828 -45.317 1.00 43.06 158 ASP A CA 1
ATOM 1158 C C . ASP A 1 158 ? 37.645 -23.690 -46.775 1.00 43.06 158 ASP A C 1
ATOM 1160 O O . ASP A 1 158 ? 37.187 -22.846 -47.551 1.00 43.06 158 ASP A O 1
ATOM 1164 N N . ASP A 1 159 ? 38.641 -24.506 -47.110 1.00 42.44 159 ASP A N 1
ATOM 1165 C CA . ASP A 1 159 ? 39.521 -24.386 -48.269 1.00 42.44 159 ASP A CA 1
ATOM 1166 C C . ASP A 1 159 ? 38.929 -24.881 -49.611 1.00 42.44 159 ASP A C 1
ATOM 1168 O O . ASP A 1 159 ? 37.996 -25.677 -49.689 1.00 42.44 159 ASP A O 1
ATOM 1172 N N . THR A 1 160 ? 39.565 -24.433 -50.697 1.00 41.81 160 THR A N 1
ATOM 1173 C CA . THR A 1 160 ? 39.542 -24.945 -52.089 1.00 41.81 160 THR A CA 1
ATOM 1174 C C . THR A 1 160 ? 38.606 -26.121 -52.473 1.00 41.81 160 THR A C 1
ATOM 1176 O O . THR A 1 160 ? 38.819 -27.243 -52.021 1.00 41.81 160 THR A O 1
ATOM 1179 N N . ASN A 1 161 ? 37.794 -25.970 -53.538 1.00 36.88 161 ASN A N 1
ATOM 1180 C CA . ASN A 1 161 ? 38.091 -26.598 -54.849 1.00 36.88 161 ASN A CA 1
ATOM 1181 C C . ASN A 1 161 ? 37.191 -26.098 -56.007 1.00 36.88 161 ASN A C 1
ATOM 1183 O O . ASN A 1 161 ? 36.163 -25.456 -55.822 1.00 36.88 161 ASN A O 1
ATOM 1187 N N . GLN A 1 162 ? 37.619 -26.424 -57.223 1.00 37.12 162 GLN A N 1
ATOM 1188 C CA . GLN A 1 162 ? 37.146 -25.980 -58.530 1.00 37.12 162 GLN A CA 1
ATOM 1189 C C . GLN A 1 162 ? 36.118 -26.959 -59.146 1.00 37.12 162 GLN A C 1
ATOM 1191 O O . GLN A 1 162 ? 36.328 -28.171 -59.104 1.00 37.12 162 GLN A O 1
ATOM 1196 N N . GLY A 1 163 ? 35.041 -26.460 -59.773 1.00 31.20 163 GLY A N 1
ATOM 1197 C CA . GLY A 1 163 ? 34.053 -27.308 -60.464 1.00 31.20 163 GLY A CA 1
ATOM 1198 C C . GLY A 1 163 ? 33.020 -26.532 -61.296 1.00 31.20 163 GLY A C 1
ATOM 1199 O O . GLY A 1 163 ? 32.286 -25.706 -60.765 1.00 31.20 163 GLY A O 1
ATOM 1200 N N . ASP A 1 164 ? 32.974 -26.798 -62.605 1.00 33.19 164 ASP A N 1
ATOM 1201 C CA . ASP A 1 164 ? 32.165 -26.064 -63.589 1.00 33.19 164 ASP A CA 1
ATOM 1202 C C . ASP A 1 164 ? 30.697 -26.528 -63.728 1.00 33.19 164 ASP A C 1
ATOM 1204 O O . ASP A 1 164 ? 30.389 -27.717 -63.657 1.00 33.19 164 ASP A O 1
ATOM 1208 N N . GLY A 1 165 ? 29.840 -25.581 -64.142 1.00 31.53 165 GLY A N 1
ATOM 1209 C CA . GLY A 1 165 ? 28.598 -25.806 -64.902 1.00 31.53 165 GLY A CA 1
ATOM 1210 C C . GLY A 1 165 ? 27.293 -25.898 -64.094 1.00 31.53 165 GLY A C 1
ATOM 1211 O O . GLY A 1 165 ? 27.285 -26.286 -62.939 1.00 31.53 165 GLY A O 1
ATOM 1212 N N . ALA A 1 166 ? 26.103 -25.619 -64.632 1.00 30.84 166 ALA A N 1
ATOM 1213 C CA . ALA A 1 166 ? 25.655 -24.996 -65.879 1.00 30.84 166 ALA A CA 1
ATOM 1214 C C . ALA A 1 166 ? 24.101 -25.029 -65.892 1.00 30.84 166 ALA A C 1
ATOM 1216 O O . ALA A 1 166 ? 23.519 -26.069 -65.609 1.00 30.84 166 ALA A O 1
ATOM 1217 N N . THR A 1 167 ? 23.452 -23.953 -66.364 1.00 32.19 167 THR A N 1
ATOM 1218 C CA . THR A 1 167 ? 22.109 -23.915 -67.018 1.00 32.19 167 THR A CA 1
ATOM 1219 C C . THR A 1 167 ? 20.800 -24.314 -66.290 1.00 32.19 167 THR A C 1
ATOM 1221 O O . THR A 1 167 ? 20.684 -25.387 -65.719 1.00 32.19 167 THR A O 1
ATOM 1224 N N . GLY A 1 168 ? 19.739 -23.518 -66.543 1.00 30.22 168 GLY A N 1
ATOM 1225 C CA . GLY A 1 168 ? 18.310 -23.911 -66.461 1.00 30.22 168 GLY A CA 1
ATOM 1226 C C . GLY A 1 168 ? 17.597 -23.494 -65.159 1.00 30.22 168 GLY A C 1
ATOM 1227 O O . GLY A 1 168 ? 17.859 -24.098 -64.135 1.00 30.22 168 GLY A O 1
ATOM 1228 N N . ALA A 1 169 ? 16.767 -22.448 -65.031 1.00 31.17 169 ALA A N 1
ATOM 1229 C CA . ALA A 1 169 ? 15.717 -21.820 -65.857 1.00 31.17 169 ALA A CA 1
ATOM 1230 C C . ALA A 1 169 ? 14.274 -22.364 -65.654 1.00 31.17 169 ALA A C 1
ATOM 1232 O O . ALA A 1 169 ? 14.032 -23.559 -65.755 1.00 31.17 169 ALA A O 1
ATOM 1233 N N . LEU A 1 170 ? 13.339 -21.403 -65.524 1.00 28.80 170 LEU A N 1
ATOM 1234 C CA . LEU A 1 170 ? 11.860 -21.428 -65.645 1.00 28.80 170 LEU A CA 1
ATOM 1235 C C . LEU A 1 170 ? 10.909 -21.661 -64.431 1.00 28.80 170 LEU A C 1
ATOM 1237 O O . LEU A 1 170 ? 10.613 -22.782 -64.050 1.00 28.80 170 LEU A O 1
ATOM 1241 N N . ILE A 1 171 ? 10.337 -20.531 -63.970 1.00 32.91 171 ILE A N 1
ATOM 1242 C CA . ILE A 1 171 ? 8.908 -20.131 -63.776 1.00 32.91 171 ILE A CA 1
ATOM 1243 C C . ILE A 1 171 ? 7.810 -21.153 -63.362 1.00 32.91 171 ILE A C 1
ATOM 1245 O O . ILE A 1 171 ? 7.672 -22.224 -63.942 1.00 32.91 171 ILE A O 1
ATOM 1249 N N . THR A 1 172 ? 6.844 -20.629 -62.576 1.00 27.70 172 THR A N 1
ATOM 1250 C CA . THR A 1 172 ? 5.435 -21.075 -62.353 1.00 27.70 172 THR A CA 1
ATOM 1251 C C . THR A 1 172 ? 5.248 -22.348 -61.500 1.00 27.70 172 THR A C 1
ATOM 1253 O O . THR A 1 172 ? 6.100 -23.219 -61.509 1.00 27.70 172 THR A O 1
ATOM 1256 N N . GLN A 1 173 ? 4.180 -22.536 -60.704 1.00 29.77 173 GLN A N 1
ATOM 1257 C CA . GLN A 1 173 ? 2.857 -21.884 -60.626 1.00 29.77 173 GLN A CA 1
ATOM 1258 C C . GLN A 1 173 ? 2.220 -22.121 -59.229 1.00 29.77 173 GLN A C 1
ATOM 1260 O O . GLN A 1 173 ? 2.452 -23.167 -58.634 1.00 29.77 173 GLN A O 1
ATOM 1265 N N . ALA A 1 174 ? 1.342 -21.230 -58.751 1.00 36.78 174 ALA A N 1
ATOM 1266 C CA . ALA A 1 174 ? 0.277 -21.601 -57.796 1.00 36.78 174 ALA A CA 1
ATOM 1267 C C . ALA A 1 174 ? -0.928 -22.150 -58.602 1.00 36.78 174 ALA A C 1
ATOM 1269 O O . ALA A 1 174 ? -1.101 -21.684 -59.736 1.00 36.78 174 ALA A O 1
ATOM 1270 N N . PRO A 1 175 ? -1.774 -23.081 -58.090 1.00 44.12 175 PRO A N 1
ATOM 1271 C CA . PRO A 1 175 ? -2.809 -22.691 -57.111 1.00 44.12 175 PRO A CA 1
ATOM 1272 C C . PRO A 1 175 ? -3.379 -23.803 -56.173 1.00 44.12 175 PRO A C 1
ATOM 1274 O O . PRO A 1 175 ? -3.064 -24.980 -56.292 1.00 44.12 175 PRO A O 1
ATOM 1277 N N . ALA A 1 176 ? -4.359 -23.388 -55.351 1.00 29.83 176 ALA A N 1
ATOM 1278 C CA . ALA A 1 176 ? -5.547 -24.144 -54.896 1.00 29.83 176 ALA A CA 1
ATOM 1279 C C . ALA A 1 176 ? -5.471 -25.148 -53.709 1.00 29.83 176 ALA A C 1
ATOM 1281 O O . ALA A 1 176 ? -5.291 -26.344 -53.878 1.00 29.83 176 ALA A O 1
ATOM 1282 N N . ALA A 1 177 ? -5.827 -24.620 -52.529 1.00 31.64 177 ALA A N 1
ATOM 1283 C CA . ALA A 1 177 ? -7.003 -24.987 -51.711 1.00 31.64 177 ALA A CA 1
ATOM 1284 C C . ALA A 1 177 ? -7.275 -26.439 -51.220 1.00 31.64 177 ALA A C 1
ATOM 1286 O O . ALA A 1 177 ? -7.642 -27.313 -52.000 1.00 31.64 177 ALA A O 1
ATOM 1287 N N . ALA A 1 178 ? -7.414 -26.531 -49.880 1.00 34.44 178 ALA A N 1
ATOM 1288 C CA . ALA A 1 178 ? -8.268 -27.455 -49.098 1.00 34.44 178 ALA A CA 1
ATOM 1289 C C . ALA A 1 178 ? -7.832 -28.946 -49.012 1.00 34.44 178 ALA A C 1
ATOM 1291 O O . ALA A 1 178 ? -7.199 -29.445 -49.937 1.00 34.44 178 ALA A O 1
ATOM 1292 N N . PRO A 1 179 ? -8.174 -29.690 -47.924 1.00 38.00 179 PRO A N 1
ATOM 1293 C CA . PRO A 1 179 ? -9.234 -29.421 -46.941 1.00 38.00 179 PRO A CA 1
ATOM 1294 C C . PRO A 1 179 ? -8.793 -29.316 -45.467 1.00 38.00 179 PRO A C 1
ATOM 1296 O O . PRO A 1 179 ? -7.652 -29.570 -45.101 1.00 38.00 179 PRO A O 1
ATOM 1299 N N . ALA A 1 180 ? -9.756 -28.953 -44.615 1.00 42.22 180 ALA A N 1
ATOM 1300 C CA . ALA A 1 180 ? -9.609 -28.912 -43.165 1.00 42.22 180 ALA A CA 1
ATOM 1301 C C . ALA A 1 180 ? -9.452 -30.312 -42.543 1.00 42.22 180 ALA A C 1
ATOM 1303 O O . ALA A 1 180 ? -10.180 -31.241 -42.895 1.00 42.22 180 ALA A O 1
ATOM 1304 N N . THR A 1 181 ? -8.588 -30.418 -41.533 1.00 34.84 181 THR A N 1
ATOM 1305 C CA . THR A 1 181 ? -8.481 -31.583 -40.644 1.00 34.84 181 THR A CA 1
ATOM 1306 C C . THR A 1 181 ? -8.509 -31.141 -39.184 1.00 34.84 181 THR A C 1
ATOM 1308 O O . THR A 1 181 ? -7.540 -30.583 -38.685 1.00 34.84 181 THR A O 1
ATOM 1311 N N . THR A 1 182 ? -9.649 -31.411 -38.541 1.00 34.25 182 THR A N 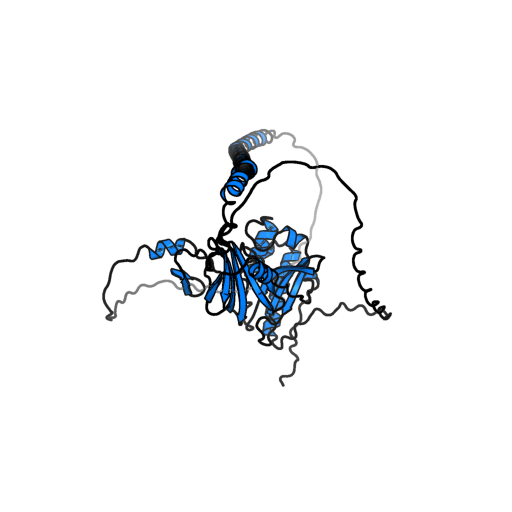1
ATOM 1312 C CA . THR A 1 182 ? -9.811 -31.800 -37.124 1.00 34.25 182 THR A CA 1
ATOM 1313 C C . THR A 1 182 ? -8.831 -31.233 -36.091 1.00 34.25 182 THR A C 1
ATOM 1315 O O . THR A 1 182 ? -7.696 -31.693 -35.976 1.00 34.25 182 THR A O 1
ATOM 1318 N N . ALA A 1 183 ? -9.350 -30.348 -35.234 1.00 34.34 183 ALA A N 1
ATOM 1319 C CA . ALA A 1 183 ? -8.717 -29.963 -33.977 1.00 34.34 183 ALA A CA 1
ATOM 1320 C C . ALA A 1 183 ? -8.405 -31.191 -33.086 1.00 34.34 183 ALA A C 1
ATOM 1322 O O . ALA A 1 183 ? -9.250 -32.090 -32.986 1.00 34.34 183 ALA A O 1
ATOM 1323 N N . PRO A 1 184 ? -7.247 -31.227 -32.400 1.00 39.31 184 PRO A N 1
ATOM 1324 C CA . PRO A 1 184 ? -7.014 -32.151 -31.296 1.00 39.31 184 PRO A CA 1
ATOM 1325 C C . PRO A 1 184 ? -7.983 -31.860 -30.144 1.00 39.31 184 PRO A C 1
ATOM 1327 O O . PRO A 1 184 ? -8.256 -30.702 -29.830 1.00 39.31 184 PRO A O 1
ATOM 1330 N N . ALA A 1 185 ? -8.506 -32.909 -29.511 1.00 36.09 185 ALA A N 1
ATOM 1331 C CA . ALA A 1 185 ? -9.375 -32.764 -28.350 1.00 36.09 185 ALA A CA 1
ATOM 1332 C C . ALA A 1 185 ? -8.600 -32.202 -27.148 1.00 36.09 185 ALA A C 1
ATOM 1334 O O . ALA A 1 185 ? -7.480 -32.635 -26.875 1.00 36.09 185 ALA A O 1
ATOM 1335 N N . ALA A 1 186 ? -9.225 -31.286 -26.405 1.00 34.47 186 ALA A N 1
ATOM 1336 C CA . ALA A 1 186 ? -8.710 -30.841 -25.115 1.00 34.47 186 ALA A CA 1
ATOM 1337 C C . ALA A 1 186 ? -8.592 -32.040 -24.147 1.00 34.47 186 ALA A C 1
ATOM 1339 O O . ALA A 1 186 ? -9.509 -32.871 -24.107 1.00 34.47 186 ALA A O 1
ATOM 1340 N N . PRO A 1 187 ? -7.502 -32.154 -23.364 1.00 39.94 187 PRO A N 1
ATOM 1341 C CA . PRO A 1 187 ? -7.415 -33.163 -22.317 1.00 39.94 187 PRO A CA 1
ATOM 1342 C C . PRO A 1 187 ? -8.503 -32.907 -21.267 1.00 39.94 187 PRO A C 1
ATOM 1344 O O . PRO A 1 187 ? -8.737 -31.772 -20.853 1.00 39.94 187 PRO A O 1
ATOM 1347 N N . ALA A 1 188 ? -9.196 -33.969 -20.859 1.00 36.16 188 ALA A N 1
ATOM 1348 C CA . ALA A 1 188 ? -10.272 -33.869 -19.883 1.00 36.16 188 ALA A CA 1
ATOM 1349 C C . ALA A 1 188 ? -9.725 -33.428 -18.518 1.00 36.16 188 ALA A C 1
ATOM 1351 O O . ALA A 1 188 ? -8.803 -34.050 -17.990 1.00 36.16 188 ALA A O 1
ATOM 1352 N N . SER A 1 189 ? -10.336 -32.389 -17.944 1.00 34.66 189 SER A N 1
ATOM 1353 C CA . SER A 1 189 ? -10.051 -31.950 -16.578 1.00 34.66 189 SER A CA 1
ATOM 1354 C C . SER A 1 189 ? -10.295 -33.104 -15.591 1.00 34.66 189 SER A C 1
ATOM 1356 O O . SER A 1 189 ? -11.350 -33.750 -15.681 1.00 34.66 189 SER A O 1
ATOM 1358 N N . PRO A 1 190 ? -9.358 -33.417 -14.675 1.00 37.06 190 PRO A N 1
ATOM 1359 C CA . PRO A 1 190 ? -9.586 -34.431 -13.655 1.00 37.06 190 PRO A CA 1
ATOM 1360 C C . PRO A 1 190 ? -10.734 -33.994 -12.736 1.00 37.06 190 PRO A C 1
ATOM 1362 O O . PRO A 1 190 ? -10.815 -32.844 -12.313 1.00 37.06 190 PRO A O 1
ATOM 1365 N N . ALA A 1 191 ? -11.642 -34.923 -12.435 1.00 33.81 191 ALA A N 1
ATOM 1366 C CA . ALA A 1 191 ? -12.792 -34.638 -11.587 1.00 33.81 191 ALA A CA 1
ATOM 1367 C C . ALA A 1 191 ? -12.345 -34.247 -10.169 1.00 33.81 191 ALA A C 1
ATOM 1369 O O . ALA A 1 191 ? -11.577 -34.977 -9.538 1.00 33.81 191 ALA A O 1
ATOM 1370 N N . ALA A 1 192 ? -12.867 -33.126 -9.667 1.00 34.31 192 ALA A N 1
ATOM 1371 C CA . ALA A 1 192 ? -12.648 -32.697 -8.292 1.00 34.31 192 ALA A CA 1
ATOM 1372 C C . ALA A 1 192 ? -13.115 -33.783 -7.296 1.00 34.31 192 ALA A C 1
ATOM 1374 O O . ALA A 1 192 ? -14.166 -34.401 -7.516 1.00 34.31 192 ALA A O 1
ATOM 1375 N N . PRO A 1 193 ? -12.371 -34.033 -6.202 1.00 37.81 193 PRO A N 1
ATOM 1376 C CA . PRO A 1 193 ? -12.835 -34.916 -5.141 1.00 37.81 193 PRO A CA 1
ATOM 1377 C C . PRO A 1 193 ? -14.101 -34.336 -4.499 1.00 37.81 193 PRO A C 1
ATOM 1379 O O . PRO A 1 193 ? -14.206 -33.133 -4.273 1.00 37.81 193 PRO A O 1
ATOM 1382 N N . ALA A 1 194 ? -15.076 -35.199 -4.214 1.00 36.69 194 ALA A N 1
ATOM 1383 C CA . ALA A 1 194 ? -16.358 -34.773 -3.668 1.00 36.69 194 ALA A CA 1
ATOM 1384 C C . ALA A 1 194 ? -16.197 -34.138 -2.278 1.00 36.69 194 ALA A C 1
ATOM 1386 O O . ALA A 1 194 ? -15.652 -34.762 -1.364 1.00 36.69 194 ALA A O 1
ATOM 1387 N N . THR A 1 195 ? -16.737 -32.930 -2.117 1.00 36.81 195 THR A N 1
ATOM 1388 C CA . THR A 1 195 ? -16.860 -32.233 -0.834 1.00 36.81 195 THR A CA 1
ATOM 1389 C C . THR A 1 195 ? -17.571 -33.129 0.189 1.00 36.81 195 THR A C 1
ATOM 1391 O O . THR A 1 195 ? -18.657 -33.640 -0.113 1.00 36.81 195 THR A O 1
ATOM 1394 N N . PRO A 1 196 ? -17.026 -33.327 1.404 1.00 34.44 196 PRO A N 1
ATOM 1395 C CA . PRO A 1 196 ? -17.778 -33.943 2.487 1.00 34.44 196 PRO A CA 1
ATOM 1396 C C . PRO A 1 196 ? -19.007 -33.087 2.804 1.00 34.44 196 PRO A C 1
ATOM 1398 O O . PRO A 1 196 ? -18.896 -31.873 2.964 1.00 34.44 196 PRO A O 1
ATOM 1401 N N . ALA A 1 197 ? -20.183 -33.707 2.907 1.00 31.23 197 ALA A N 1
ATOM 1402 C CA . ALA A 1 197 ? -21.362 -33.003 3.399 1.00 31.23 197 ALA A CA 1
ATOM 1403 C C . ALA A 1 197 ? -21.109 -32.526 4.845 1.00 31.23 197 ALA A C 1
ATOM 1405 O O . ALA A 1 197 ? -20.559 -33.305 5.634 1.00 31.23 197 ALA A O 1
ATOM 1406 N N . PRO A 1 198 ? -21.510 -31.297 5.218 1.00 33.84 198 PRO A N 1
ATOM 1407 C CA . PRO A 1 198 ? -21.357 -30.832 6.589 1.00 33.84 198 PRO A CA 1
ATOM 1408 C C . PRO A 1 198 ? -22.182 -31.726 7.529 1.00 33.84 198 PRO A C 1
ATOM 1410 O O . PRO A 1 198 ? -23.297 -32.128 7.170 1.00 33.84 198 PRO A O 1
ATOM 1413 N N . PRO A 1 199 ? -21.676 -32.055 8.731 1.00 36.12 199 PRO A N 1
ATOM 1414 C CA . PRO A 1 199 ? -22.491 -32.729 9.725 1.00 36.12 199 PRO A CA 1
ATOM 1415 C C . PRO A 1 199 ? -23.655 -31.811 10.108 1.00 36.12 199 PRO A C 1
ATOM 1417 O O . PRO A 1 199 ? -23.458 -30.636 10.416 1.00 36.12 199 PRO A O 1
ATOM 1420 N N . ALA A 1 200 ? -24.871 -32.355 10.112 1.00 40.00 200 ALA A N 1
ATOM 1421 C CA . ALA A 1 200 ? -25.996 -31.680 10.740 1.00 40.00 200 ALA A CA 1
ATOM 1422 C C . ALA A 1 200 ? -25.677 -31.524 12.232 1.00 40.00 200 ALA A C 1
ATOM 1424 O O . ALA A 1 200 ? -25.546 -32.528 12.933 1.00 40.00 200 ALA A O 1
ATOM 1425 N N . ASN A 1 201 ? -25.530 -30.282 12.688 1.00 37.47 201 ASN A N 1
ATOM 1426 C CA . ASN A 1 201 ? -25.359 -29.952 14.094 1.00 37.47 201 ASN A CA 1
ATOM 1427 C C . ASN A 1 201 ? -26.453 -28.972 14.511 1.00 37.47 201 ASN A C 1
ATOM 1429 O O . ASN A 1 201 ? -26.800 -28.046 13.775 1.00 37.47 201 ASN A O 1
ATOM 1433 N N . ASP A 1 202 ? -27.032 -29.248 15.674 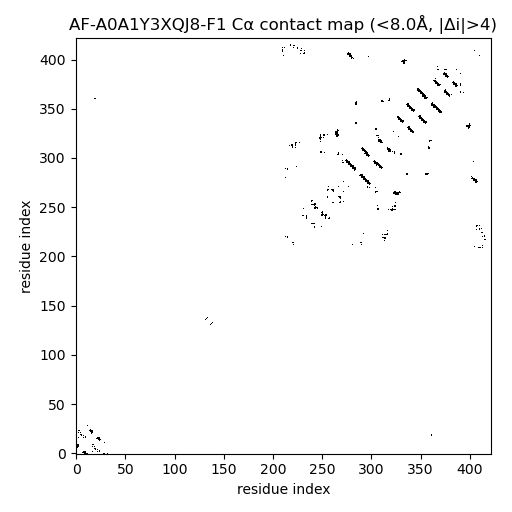1.00 32.75 202 ASP A N 1
ATOM 1434 C CA . ASP A 1 202 ? -28.251 -28.609 16.150 1.00 32.75 202 ASP A CA 1
ATOM 1435 C C . ASP A 1 202 ? -28.012 -27.178 16.665 1.00 32.75 202 ASP A C 1
ATOM 1437 O O . ASP A 1 202 ? -26.887 -26.753 16.919 1.00 32.75 202 ASP A O 1
ATOM 1441 N N . GLY A 1 203 ? -29.102 -26.417 16.791 1.00 41.00 203 GLY A N 1
ATOM 1442 C CA . GLY A 1 203 ? -29.061 -24.966 16.970 1.00 41.00 203 GLY A CA 1
ATOM 1443 C C . GLY A 1 203 ? -28.283 -24.471 18.197 1.00 41.00 203 GLY A C 1
ATOM 1444 O O . GLY A 1 203 ? -28.570 -24.845 19.332 1.00 41.00 203 GLY A O 1
ATOM 1445 N N . GLY A 1 204 ? -27.377 -23.528 17.945 1.00 31.17 204 GLY A N 1
ATOM 1446 C CA . GLY A 1 204 ? -26.605 -22.792 18.942 1.00 31.17 204 GLY A CA 1
ATOM 1447 C C . GLY A 1 204 ? -25.934 -21.594 18.280 1.00 31.17 204 GLY A C 1
ATOM 1448 O O . GLY A 1 204 ? -24.753 -21.644 17.968 1.00 31.17 204 GLY A O 1
ATOM 1449 N N . GLY A 1 205 ? -26.714 -20.551 17.987 1.00 36.72 205 GLY A N 1
ATOM 1450 C CA . GLY A 1 205 ? -26.225 -19.354 17.304 1.00 36.72 205 GLY A CA 1
ATOM 1451 C C . GLY A 1 205 ? -25.345 -18.492 18.204 1.00 36.72 205 GLY A C 1
ATOM 1452 O O . GLY A 1 205 ? -25.842 -17.575 18.851 1.00 36.72 205 GLY A O 1
ATOM 1453 N N . THR A 1 206 ? -24.048 -18.770 18.206 1.00 36.62 206 THR A N 1
ATOM 1454 C CA . THR A 1 206 ? -22.999 -17.770 18.426 1.00 36.62 206 THR A CA 1
ATOM 1455 C C . THR A 1 206 ? -22.379 -17.466 17.069 1.00 36.62 206 THR A C 1
ATOM 1457 O O . THR A 1 206 ? -22.136 -18.397 16.300 1.00 36.62 206 THR A O 1
ATOM 1460 N N . ALA A 1 207 ? -22.149 -16.187 16.764 1.00 36.72 207 ALA A N 1
ATOM 1461 C CA . ALA A 1 207 ? -21.354 -15.806 15.599 1.00 36.72 207 ALA A CA 1
ATOM 1462 C C . ALA A 1 207 ? -19.979 -16.508 15.652 1.00 36.72 207 ALA A C 1
ATOM 1464 O O . ALA A 1 207 ? -19.534 -16.860 16.755 1.00 36.72 207 ALA A O 1
ATOM 1465 N N . PRO A 1 208 ? -19.306 -16.731 14.506 1.00 36.53 208 PRO A N 1
ATOM 1466 C CA . PRO A 1 208 ? -17.891 -17.075 14.526 1.00 36.53 208 PRO A CA 1
ATOM 1467 C C . PRO A 1 208 ? -17.161 -16.067 15.427 1.00 36.53 208 PRO A C 1
ATOM 1469 O O . PRO A 1 208 ? -17.455 -14.872 15.327 1.00 36.53 208 PRO A O 1
ATOM 1472 N N . PRO A 1 209 ? -16.285 -16.503 16.349 1.00 43.19 209 PRO A N 1
ATOM 1473 C CA . PRO A 1 209 ? -15.451 -15.551 17.064 1.00 43.19 209 PRO A CA 1
ATOM 1474 C C . PRO A 1 209 ? -14.643 -14.769 16.028 1.00 43.19 209 PRO A C 1
ATOM 1476 O O . PRO A 1 209 ? -14.111 -15.372 15.093 1.00 43.19 209 PRO A O 1
ATOM 1479 N N . ALA A 1 210 ? -14.573 -13.446 16.191 1.00 46.19 210 ALA A N 1
ATOM 1480 C CA . ALA A 1 210 ? -13.685 -12.624 15.383 1.00 46.19 210 ALA A CA 1
ATOM 1481 C C . ALA A 1 210 ? -12.256 -13.200 15.460 1.00 46.19 210 ALA A C 1
ATOM 1483 O O . ALA A 1 210 ? -11.878 -13.735 16.511 1.00 46.19 210 ALA A O 1
ATOM 1484 N N . PRO A 1 211 ? -11.473 -13.134 14.372 1.00 47.22 211 PRO A N 1
ATOM 1485 C CA . PRO A 1 211 ? -10.081 -13.566 14.369 1.00 47.22 211 PRO A CA 1
ATOM 1486 C C . PRO A 1 211 ? -9.297 -12.741 15.393 1.00 47.22 211 PRO A C 1
ATOM 1488 O O . PRO A 1 211 ? -8.967 -11.577 15.174 1.00 47.22 211 PRO A O 1
ATOM 1491 N N . VAL A 1 212 ? -9.016 -13.351 16.537 1.00 50.38 212 VAL A N 1
ATOM 1492 C CA . VAL A 1 212 ? -8.075 -12.800 17.504 1.00 50.38 212 VAL A CA 1
ATOM 1493 C C . VAL A 1 212 ? -6.690 -13.086 16.945 1.00 50.38 212 VAL A C 1
ATOM 1495 O O . VAL A 1 212 ? -6.337 -14.259 16.792 1.00 50.38 212 VAL A O 1
ATOM 1498 N N . ALA A 1 213 ? -5.912 -12.046 16.640 1.00 51.34 213 ALA A N 1
ATOM 1499 C CA . ALA A 1 213 ? -4.481 -12.237 16.482 1.00 51.34 213 ALA A CA 1
ATOM 1500 C C . ALA A 1 213 ? -3.956 -12.767 17.823 1.00 51.34 213 ALA A C 1
ATOM 1502 O O . ALA A 1 213 ? -4.197 -12.133 18.852 1.00 51.34 213 ALA A O 1
ATOM 1503 N N . PRO A 1 214 ? -3.259 -13.914 17.873 1.00 52.81 214 PRO A N 1
ATOM 1504 C CA . PRO A 1 214 ? -2.539 -14.321 19.069 1.00 52.81 214 PRO A CA 1
ATOM 1505 C C . PRO A 1 214 ? -1.268 -13.469 19.211 1.00 52.81 214 PRO A C 1
ATOM 1507 O O . PRO A 1 214 ? -0.162 -13.998 19.279 1.00 52.81 214 PRO A O 1
ATOM 1510 N N . GLU A 1 215 ? -1.416 -12.143 19.228 1.00 56.66 215 GLU A N 1
ATOM 1511 C CA . GLU A 1 215 ? -0.370 -11.268 19.727 1.00 56.66 215 GLU A CA 1
ATOM 1512 C C . GLU A 1 215 ? -0.295 -11.459 21.242 1.00 56.66 215 GLU A C 1
ATOM 1514 O O . GLU A 1 215 ? -1.204 -11.085 21.983 1.00 56.66 215 GLU A O 1
ATOM 1519 N N . ASP A 1 216 ? 0.825 -12.007 21.714 1.00 63.75 216 ASP A N 1
ATOM 1520 C CA . ASP A 1 216 ? 1.144 -12.096 23.145 1.00 63.75 216 ASP A CA 1
ATOM 1521 C C . ASP A 1 216 ? 1.334 -10.698 23.799 1.00 63.75 216 ASP A C 1
ATOM 1523 O O . ASP A 1 216 ? 1.563 -10.599 25.008 1.00 63.75 216 ASP A O 1
ATOM 1527 N N . ASP A 1 217 ? 1.230 -9.610 23.019 1.00 77.19 217 ASP A N 1
ATOM 1528 C CA . ASP A 1 217 ? 1.310 -8.219 23.465 1.00 77.19 217 ASP A CA 1
ATOM 1529 C C . ASP A 1 217 ? -0.055 -7.492 23.369 1.00 77.19 217 ASP A C 1
ATOM 1531 O O . ASP A 1 217 ? -0.472 -7.069 22.285 1.00 77.19 217 ASP A O 1
ATOM 1535 N N . PRO A 1 218 ? -0.751 -7.260 24.501 1.00 82.31 218 PRO A N 1
ATOM 1536 C CA . PRO A 1 218 ? -2.042 -6.573 24.508 1.00 82.31 218 PRO A CA 1
ATOM 1537 C C . PRO A 1 218 ? -1.964 -5.087 24.118 1.00 82.31 218 PRO A C 1
ATOM 1539 O O . PRO A 1 218 ? -3.009 -4.488 23.860 1.00 82.31 218 PRO A O 1
ATOM 1542 N N . ALA A 1 219 ? -0.776 -4.467 24.090 1.00 85.81 219 ALA A N 1
ATOM 1543 C CA . ALA A 1 219 ? -0.626 -3.086 23.626 1.00 85.81 219 ALA A CA 1
ATOM 1544 C C . ALA A 1 219 ? -0.731 -2.991 22.096 1.00 85.81 219 ALA A C 1
ATOM 1546 O O . ALA A 1 219 ? -1.357 -2.063 21.581 1.00 85.81 219 ALA A O 1
ATOM 1547 N N . LYS A 1 220 ? -0.182 -3.976 21.374 1.00 87.12 220 LYS A N 1
ATOM 1548 C CA . LYS A 1 220 ? -0.278 -4.055 19.910 1.00 87.12 220 LYS A CA 1
ATOM 1549 C C . LYS A 1 220 ? -1.704 -4.350 19.449 1.00 87.12 220 LYS A C 1
ATOM 1551 O O . LYS A 1 220 ? -2.250 -3.593 18.647 1.00 87.12 220 LYS A O 1
ATOM 1556 N N . GLN A 1 221 ? -2.363 -5.325 20.081 1.00 87.19 221 GLN A N 1
ATOM 1557 C CA . GLN A 1 221 ? -3.766 -5.645 19.803 1.00 87.19 221 GLN A CA 1
ATOM 1558 C C . GLN A 1 221 ? -4.688 -4.431 20.017 1.00 87.19 221 GLN A C 1
ATOM 1560 O O . GLN A 1 221 ? -5.615 -4.230 19.236 1.00 87.19 221 GLN A O 1
ATOM 1565 N N . ALA A 1 222 ? -4.431 -3.592 21.030 1.00 89.75 222 ALA A N 1
ATOM 1566 C CA . ALA A 1 222 ? -5.186 -2.354 21.238 1.00 89.75 222 ALA A CA 1
ATOM 1567 C C . ALA A 1 222 ? -4.986 -1.349 20.085 1.00 89.75 222 ALA A C 1
ATOM 1569 O O . ALA A 1 222 ? -5.960 -0.817 19.562 1.00 89.75 222 ALA A O 1
ATOM 1570 N N . ILE A 1 223 ? -3.746 -1.156 19.624 1.00 92.31 223 ILE A N 1
ATOM 1571 C CA . ILE A 1 223 ? -3.426 -0.285 18.480 1.00 92.31 223 ILE A CA 1
ATOM 1572 C C . ILE A 1 223 ? -4.091 -0.784 17.185 1.00 92.31 223 ILE A C 1
ATOM 1574 O O . ILE A 1 223 ? -4.629 0.014 16.413 1.00 92.31 223 ILE A O 1
ATOM 1578 N N . TYR A 1 224 ? -4.098 -2.097 16.944 1.00 93.31 224 TYR A N 1
ATOM 1579 C CA . TYR A 1 224 ? -4.792 -2.675 15.792 1.00 93.31 224 TYR A CA 1
ATOM 1580 C C . TYR A 1 224 ? -6.321 -2.614 15.930 1.00 93.31 224 TYR A C 1
ATOM 1582 O O . TYR A 1 224 ? -7.000 -2.374 14.931 1.00 93.31 224 TYR A O 1
ATOM 1590 N N . ASN A 1 225 ? -6.875 -2.746 17.140 1.00 93.12 225 ASN A N 1
ATOM 1591 C CA . ASN A 1 225 ? -8.302 -2.525 17.394 1.00 93.12 225 ASN A CA 1
ATOM 1592 C C . ASN A 1 225 ? -8.723 -1.076 17.093 1.00 93.12 225 ASN A C 1
ATOM 1594 O O . ASN A 1 225 ? -9.778 -0.868 16.488 1.00 93.12 225 ASN A O 1
ATOM 1598 N N . ASP A 1 226 ? -7.911 -0.091 17.489 1.00 93.75 226 ASP A N 1
ATOM 1599 C CA . ASP A 1 226 ? -8.149 1.333 17.221 1.00 93.75 226 ASP A CA 1
ATOM 1600 C C . ASP A 1 226 ? -8.104 1.627 15.709 1.00 93.75 226 ASP A C 1
ATOM 1602 O O . ASP A 1 226 ? -9.004 2.281 15.176 1.00 93.75 226 ASP A O 1
ATOM 1606 N N . LEU A 1 227 ? -7.118 1.072 14.988 1.00 94.94 227 LEU A N 1
ATOM 1607 C CA . LEU A 1 227 ? -7.032 1.152 13.523 1.00 94.94 227 LEU A CA 1
ATOM 1608 C C . LEU A 1 227 ? -8.264 0.547 12.833 1.00 94.94 227 LEU A C 1
ATOM 1610 O O . LEU A 1 227 ? -8.883 1.201 11.991 1.00 94.94 227 LEU A O 1
ATOM 1614 N N . LEU A 1 228 ? -8.636 -0.689 13.179 1.00 96.38 228 LEU A N 1
ATOM 1615 C CA . LEU A 1 228 ? -9.780 -1.380 12.575 1.00 96.38 228 LEU A CA 1
ATOM 1616 C C . LEU A 1 228 ? -11.103 -0.676 12.899 1.00 96.38 228 LEU A C 1
ATOM 1618 O O . LEU A 1 228 ? -11.951 -0.530 12.019 1.00 96.38 228 LEU A O 1
ATOM 1622 N N . THR A 1 229 ? -11.249 -0.157 14.119 1.00 95.50 229 THR A N 1
ATOM 1623 C CA . THR A 1 229 ? -12.371 0.708 14.506 1.00 95.50 229 THR A CA 1
ATOM 1624 C C . THR A 1 229 ? -12.420 1.966 13.644 1.00 95.50 229 THR A C 1
ATOM 1626 O O . THR A 1 229 ? -13.464 2.253 13.070 1.00 95.50 229 THR A O 1
ATOM 1629 N N . ALA A 1 230 ? -11.302 2.674 13.461 1.00 95.50 230 ALA A N 1
ATOM 1630 C CA . ALA A 1 230 ? -11.263 3.883 12.639 1.00 95.50 230 ALA A CA 1
ATOM 1631 C C . ALA A 1 230 ? -11.629 3.622 11.165 1.00 95.50 230 ALA A C 1
ATOM 1633 O O . ALA A 1 230 ? -12.359 4.414 10.571 1.00 95.50 230 ALA A O 1
ATOM 1634 N N . TYR A 1 231 ? -11.170 2.512 10.573 1.00 96.19 231 TYR A N 1
ATOM 1635 C CA . TYR A 1 231 ? -11.569 2.128 9.212 1.00 96.19 231 TYR A CA 1
ATOM 1636 C C . TYR A 1 231 ? -13.051 1.708 9.134 1.00 96.19 231 TYR A C 1
ATOM 1638 O O . TYR A 1 231 ? -13.720 2.055 8.160 1.00 96.19 231 TYR A O 1
ATOM 1646 N N . ARG A 1 232 ? -13.584 0.988 10.134 1.00 96.38 232 ARG A N 1
ATOM 1647 C CA . ARG A 1 232 ? -14.993 0.546 10.156 1.00 96.38 232 ARG A CA 1
ATOM 1648 C C . ARG A 1 232 ? -15.930 1.737 10.324 1.00 96.38 232 ARG A C 1
ATOM 1650 O O . ARG A 1 232 ? -16.846 1.914 9.529 1.00 96.38 232 ARG A O 1
ATOM 1657 N N . ASP A 1 233 ? -15.661 2.582 11.312 1.00 95.38 233 ASP A N 1
ATOM 1658 C CA . ASP A 1 233 ? -16.436 3.789 11.599 1.00 95.38 233 ASP A CA 1
ATOM 1659 C C . ASP A 1 233 ? -16.361 4.789 10.427 1.00 95.38 233 ASP A C 1
ATOM 1661 O O . ASP A 1 233 ? -17.279 5.584 10.227 1.00 95.38 233 ASP A O 1
ATOM 1665 N N . ALA A 1 234 ? -15.301 4.740 9.610 1.00 95.69 234 ALA A N 1
ATOM 1666 C CA . ALA A 1 234 ? -15.241 5.449 8.335 1.00 95.69 234 ALA A CA 1
ATOM 1667 C C . ALA A 1 234 ? -16.127 4.828 7.254 1.00 95.69 234 ALA A C 1
ATOM 1669 O O . ALA A 1 234 ? -16.853 5.557 6.582 1.00 95.69 234 ALA A O 1
ATOM 1670 N N . GLN A 1 235 ? -16.116 3.505 7.102 1.00 94.56 235 GLN A N 1
ATOM 1671 C CA . GLN A 1 235 ? -16.999 2.811 6.166 1.00 94.56 235 GLN A CA 1
ATOM 1672 C C . GLN A 1 235 ? -18.489 3.025 6.509 1.00 94.56 235 GLN A C 1
ATOM 1674 O O . GLN A 1 235 ? -19.307 3.153 5.601 1.00 94.56 235 GLN A O 1
ATOM 1679 N N . GLU A 1 236 ? -18.843 3.109 7.796 1.00 94.50 236 GLU A N 1
ATOM 1680 C CA . GLU A 1 236 ? -20.214 3.378 8.267 1.00 94.50 236 GLU A CA 1
ATOM 1681 C C . GLU A 1 236 ? -20.687 4.832 8.049 1.00 94.50 236 GLU A C 1
ATOM 1683 O O . GLU A 1 236 ? -21.891 5.068 7.943 1.00 94.50 236 GLU A O 1
ATOM 1688 N N . ASP A 1 237 ? -19.768 5.800 7.961 1.00 94.69 237 ASP A N 1
ATOM 1689 C CA . ASP A 1 237 ? -20.044 7.236 7.755 1.00 94.69 237 ASP A CA 1
ATOM 1690 C C . ASP A 1 237 ? -19.810 7.672 6.292 1.00 94.69 237 ASP A C 1
ATOM 1692 O O . ASP A 1 237 ? -19.407 8.806 6.035 1.00 94.69 237 ASP A O 1
ATOM 1696 N N . ASP A 1 238 ? -19.991 6.765 5.319 1.00 92.94 238 ASP A N 1
ATOM 1697 C CA . ASP A 1 238 ? -19.730 6.986 3.881 1.00 92.94 238 ASP A CA 1
ATOM 1698 C C . ASP A 1 238 ? -18.363 7.675 3.623 1.00 92.94 238 ASP A C 1
ATOM 1700 O O . ASP A 1 238 ? -18.231 8.606 2.817 1.00 92.94 238 ASP A O 1
ATOM 1704 N N . TRP A 1 239 ? -17.346 7.243 4.379 1.00 94.81 239 TRP A N 1
ATOM 1705 C CA . TRP A 1 239 ? -15.965 7.742 4.422 1.00 94.81 239 TRP A CA 1
ATOM 1706 C C . TRP A 1 239 ? -15.785 9.221 4.815 1.00 94.81 239 TRP A C 1
ATOM 1708 O O . TRP A 1 239 ? -14.660 9.722 4.771 1.00 94.81 239 TRP A O 1
ATOM 1718 N N . GLN A 1 240 ? -16.837 9.934 5.241 1.00 90.56 240 GLN A N 1
ATOM 1719 C CA . GLN A 1 240 ? -16.789 11.383 5.502 1.00 90.56 240 GLN A CA 1
ATOM 1720 C C . GLN A 1 240 ? -15.808 11.763 6.621 1.00 90.56 240 GLN A C 1
ATOM 1722 O O . GLN A 1 240 ? -15.029 12.711 6.472 1.00 90.56 240 GLN A O 1
ATOM 1727 N N . ASN A 1 241 ? -15.814 11.021 7.731 1.00 92.44 241 ASN A N 1
ATOM 1728 C CA . ASN A 1 241 ? -14.895 11.241 8.850 1.00 92.44 241 ASN A CA 1
ATOM 1729 C C . ASN A 1 241 ? -13.417 10.925 8.518 1.00 92.44 241 ASN A C 1
ATOM 1731 O O . ASN A 1 241 ? -12.522 11.493 9.150 1.00 92.44 241 ASN A O 1
ATOM 1735 N N . ALA A 1 242 ? -13.142 10.108 7.492 1.00 92.75 242 ALA A N 1
ATOM 1736 C CA . ALA A 1 242 ? -11.800 9.622 7.180 1.00 92.75 242 ALA A CA 1
ATOM 1737 C C . ALA A 1 242 ? -10.840 10.760 6.808 1.00 92.75 242 ALA A C 1
ATOM 1739 O O . ALA A 1 242 ? -9.679 10.732 7.209 1.00 92.75 242 ALA A O 1
ATOM 1740 N N . LEU A 1 243 ? -11.327 11.819 6.142 1.00 87.56 243 LEU A N 1
ATOM 1741 C CA . LEU A 1 243 ? -10.543 13.024 5.813 1.00 87.56 243 LEU A CA 1
ATOM 1742 C C . LEU A 1 243 ? -9.867 13.683 7.024 1.00 87.56 243 LEU A C 1
ATOM 1744 O O . LEU A 1 243 ? -8.868 14.383 6.859 1.00 87.56 243 LEU A O 1
ATOM 1748 N N . GLY A 1 244 ? -10.451 13.528 8.215 1.00 86.44 244 GLY A N 1
ATOM 1749 C CA . GLY A 1 244 ? -9.924 14.063 9.468 1.00 86.44 244 GLY A CA 1
ATOM 1750 C C . GLY A 1 244 ? -9.013 13.099 10.229 1.00 86.44 244 GLY A C 1
ATOM 1751 O O . GLY A 1 244 ? -8.521 13.479 11.289 1.00 86.44 244 GLY A O 1
ATOM 1752 N N . SER A 1 245 ? -8.813 11.875 9.728 1.00 90.50 245 SER A N 1
ATOM 1753 C CA . SER A 1 245 ? -8.002 10.852 10.387 1.00 90.50 245 SER A CA 1
ATOM 1754 C C . SER A 1 245 ? -6.533 11.263 10.473 1.00 90.50 245 SER A C 1
ATOM 1756 O O . SER A 1 245 ? -5.958 11.798 9.523 1.00 90.50 245 SER A O 1
ATOM 1758 N N . GLU A 1 246 ? -5.905 10.957 11.607 1.00 87.75 246 GLU A N 1
ATOM 1759 C CA . GLU A 1 246 ? -4.454 11.060 11.776 1.00 87.75 246 GLU A CA 1
ATOM 1760 C C . GLU A 1 246 ? -3.689 9.963 11.018 1.00 87.75 246 GLU A C 1
ATOM 1762 O O . GLU A 1 246 ? -2.506 10.130 10.715 1.00 87.75 246 GLU A O 1
ATOM 1767 N N . TYR A 1 247 ? -4.368 8.880 10.623 1.00 89.38 247 TYR A N 1
ATOM 1768 C CA . TYR A 1 247 ? -3.798 7.844 9.771 1.00 89.38 247 TYR A CA 1
ATOM 1769 C C . TYR A 1 247 ? -3.775 8.319 8.314 1.00 89.38 247 TYR A C 1
ATOM 1771 O O . TYR A 1 247 ? -4.808 8.595 7.693 1.00 89.38 247 TYR A O 1
ATOM 1779 N N . GLN A 1 248 ? -2.570 8.422 7.748 1.00 87.25 248 GLN A N 1
ATOM 1780 C CA . GLN A 1 248 ? -2.372 8.974 6.407 1.00 87.25 248 GLN A CA 1
ATOM 1781 C C . GLN A 1 248 ? -3.036 8.115 5.318 1.00 87.25 248 GLN A C 1
ATOM 1783 O O . GLN A 1 248 ? -3.580 8.662 4.361 1.00 87.25 248 GLN A O 1
ATOM 1788 N N . ASP A 1 249 ? -3.019 6.787 5.451 1.00 88.94 249 ASP A N 1
ATOM 1789 C CA . ASP A 1 249 ? -3.657 5.867 4.504 1.00 88.94 249 ASP A CA 1
ATOM 1790 C C . ASP A 1 249 ? -5.191 6.002 4.539 1.00 88.94 249 ASP A C 1
ATOM 1792 O O . ASP A 1 249 ? -5.806 6.159 3.486 1.00 88.94 249 ASP A O 1
ATOM 1796 N N . LEU A 1 250 ? -5.808 6.074 5.727 1.00 92.44 250 LEU A N 1
ATOM 1797 C CA . LEU A 1 250 ? -7.259 6.258 5.869 1.00 92.44 250 LEU A CA 1
ATOM 1798 C C . LEU A 1 250 ? -7.730 7.633 5.371 1.00 92.44 250 LEU A C 1
ATOM 1800 O O . LEU A 1 250 ? -8.710 7.718 4.636 1.00 92.44 250 LEU A O 1
ATOM 1804 N N . SER A 1 251 ? -7.017 8.713 5.698 1.00 90.81 251 SER A N 1
ATOM 1805 C CA . SER A 1 251 ? -7.350 10.057 5.190 1.00 90.81 251 SER A CA 1
ATOM 1806 C C . SER A 1 251 ? -7.160 10.198 3.679 1.00 90.81 251 SER A C 1
ATOM 1808 O O . SER A 1 251 ? -7.951 10.871 3.012 1.00 90.81 251 SER A O 1
ATOM 1810 N N . SER A 1 252 ? -6.172 9.501 3.117 1.00 89.50 252 SER A N 1
ATOM 1811 C CA . SER A 1 252 ? -5.976 9.388 1.668 1.00 89.50 252 SER A CA 1
ATOM 1812 C C . SER A 1 252 ? -7.098 8.587 0.995 1.00 89.50 252 SER A C 1
ATOM 1814 O O . SER A 1 252 ? -7.612 9.011 -0.039 1.00 89.50 252 SER A O 1
ATOM 1816 N N . LEU A 1 253 ? -7.529 7.476 1.602 1.00 91.25 253 LEU A N 1
ATOM 1817 C CA . LEU A 1 253 ? -8.675 6.683 1.149 1.00 91.25 253 LEU A CA 1
ATOM 1818 C C . LEU A 1 253 ? -9.978 7.498 1.193 1.00 91.25 253 LEU A C 1
ATOM 1820 O O . LEU A 1 253 ? -10.712 7.529 0.209 1.00 91.25 253 LEU A O 1
ATOM 1824 N N . GLY A 1 254 ? -10.222 8.241 2.275 1.00 91.38 254 GLY A N 1
ATOM 1825 C CA . GLY A 1 254 ? -11.360 9.157 2.389 1.00 91.38 254 GLY A CA 1
ATOM 1826 C C . GLY A 1 254 ? -11.397 10.210 1.280 1.00 91.38 254 GLY A C 1
ATOM 1827 O O . GLY A 1 254 ? -12.458 10.499 0.730 1.00 91.38 254 GLY A O 1
ATOM 1828 N N . ALA A 1 255 ? -10.239 10.747 0.883 1.00 89.62 255 ALA A N 1
ATOM 1829 C CA . ALA A 1 255 ? -10.164 11.676 -0.241 1.00 89.62 255 ALA A CA 1
ATOM 1830 C C . ALA A 1 255 ? -10.587 11.023 -1.569 1.00 89.62 255 ALA A C 1
ATOM 1832 O O . ALA A 1 255 ? -11.354 11.636 -2.314 1.00 89.62 255 ALA A O 1
ATOM 1833 N N . ILE A 1 256 ? -10.154 9.787 -1.842 1.00 90.25 256 ILE A N 1
ATOM 1834 C CA . ILE A 1 256 ? -10.571 9.017 -3.028 1.00 90.25 256 ILE A CA 1
ATOM 1835 C C . ILE A 1 256 ? -12.089 8.791 -2.995 1.00 90.25 256 ILE A C 1
ATOM 1837 O O . ILE A 1 256 ? -12.787 9.182 -3.931 1.00 90.25 256 ILE A O 1
ATOM 1841 N N . MET A 1 257 ? -12.613 8.262 -1.885 1.00 93.38 257 MET A N 1
ATOM 1842 C CA . MET A 1 257 ? -14.027 7.892 -1.760 1.00 93.38 257 MET A CA 1
ATOM 1843 C C . MET A 1 257 ? -14.993 9.078 -1.848 1.00 93.38 257 MET A C 1
ATOM 1845 O O . MET A 1 257 ? -16.065 8.949 -2.427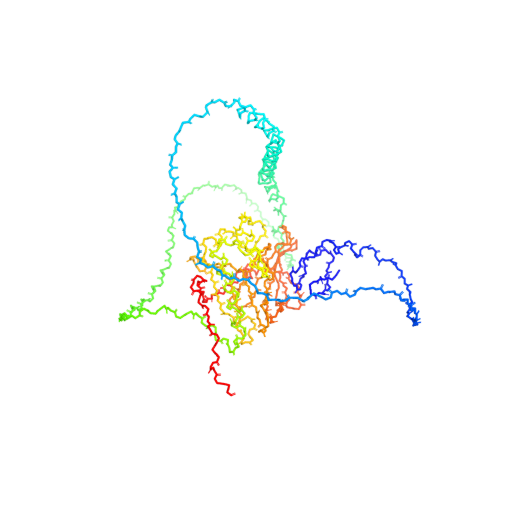 1.00 93.38 257 MET A O 1
ATOM 1849 N N . ILE A 1 258 ? -14.619 10.250 -1.328 1.00 90.31 258 ILE A N 1
ATOM 1850 C CA . ILE A 1 258 ? -15.493 11.437 -1.325 1.00 90.31 258 ILE A CA 1
ATOM 1851 C C . ILE A 1 258 ? -15.418 12.220 -2.639 1.00 90.31 258 ILE A C 1
ATOM 1853 O O . ILE A 1 258 ? -16.392 12.859 -3.042 1.00 90.31 258 ILE A O 1
ATOM 1857 N N . THR A 1 259 ? -14.257 12.231 -3.299 1.00 88.69 259 THR A N 1
ATOM 1858 C CA . THR A 1 259 ? -14.089 12.965 -4.566 1.00 88.69 259 THR A CA 1
ATOM 1859 C C . THR A 1 259 ? -14.482 12.141 -5.785 1.00 88.69 259 THR A C 1
ATOM 1861 O O . THR A 1 259 ? -14.842 12.731 -6.804 1.00 88.69 259 THR A O 1
ATOM 1864 N N . HIS A 1 260 ? -14.446 10.807 -5.678 1.00 89.69 260 HIS A N 1
ATOM 1865 C CA . HIS A 1 260 ? -14.550 9.873 -6.800 1.00 89.69 260 HIS A CA 1
ATOM 1866 C C . HIS A 1 260 ? -13.478 10.155 -7.888 1.00 89.69 260 HIS A C 1
ATOM 1868 O O . HIS A 1 260 ? -13.714 9.944 -9.080 1.00 89.69 260 HIS A O 1
ATOM 1874 N N . GLU A 1 261 ? -12.309 10.698 -7.503 1.00 81.50 261 GLU A N 1
ATOM 1875 C CA . GLU A 1 261 ? -11.205 11.031 -8.416 1.00 81.50 261 GLU A CA 1
ATOM 1876 C C . GLU A 1 261 ? -10.055 10.008 -8.341 1.00 81.50 261 GLU A C 1
ATOM 1878 O O . GLU A 1 261 ? -9.096 10.157 -7.588 1.00 81.50 261 GLU A O 1
ATOM 1883 N N . ASP A 1 262 ? -10.088 9.018 -9.236 1.00 79.31 262 ASP A N 1
ATOM 1884 C CA . ASP A 1 262 ? -9.104 7.918 -9.312 1.00 79.31 262 ASP A CA 1
ATOM 1885 C C . ASP A 1 262 ? -7.804 8.276 -10.060 1.00 79.31 262 ASP A C 1
ATOM 1887 O O . ASP A 1 262 ? -7.077 7.422 -10.582 1.00 79.31 262 ASP A O 1
ATOM 1891 N N . MET A 1 263 ? -7.498 9.566 -10.203 1.00 69.88 263 MET A N 1
ATOM 1892 C CA . MET A 1 263 ? -6.365 9.998 -11.016 1.00 69.88 263 MET A CA 1
ATOM 1893 C C . MET A 1 263 ? -5.048 9.927 -10.242 1.00 69.88 263 MET A C 1
ATOM 1895 O O . MET A 1 263 ? -4.706 10.847 -9.504 1.00 69.88 263 MET A O 1
ATOM 1899 N N . ASN A 1 264 ? -4.225 8.929 -10.584 1.00 72.62 264 ASN A N 1
ATOM 1900 C CA . ASN A 1 264 ? -2.855 8.731 -10.080 1.00 72.62 264 ASN A CA 1
ATOM 1901 C C . ASN A 1 264 ? -2.780 8.165 -8.646 1.00 72.62 264 ASN A C 1
ATOM 1903 O O . ASN A 1 264 ? -1.897 8.555 -7.886 1.00 72.62 264 ASN A O 1
ATOM 1907 N N . VAL A 1 265 ? -3.671 7.227 -8.320 1.00 81.94 265 VAL A N 1
ATOM 1908 C CA . VAL A 1 265 ? -3.782 6.522 -7.027 1.00 81.94 265 VAL A CA 1
ATOM 1909 C C . VAL A 1 265 ? -3.508 5.016 -7.184 1.00 81.94 265 VAL A C 1
ATOM 1911 O O . VAL A 1 265 ? -3.421 4.533 -8.318 1.00 81.94 265 VAL A O 1
ATOM 1914 N N . SER A 1 266 ? -3.340 4.274 -6.080 1.00 84.56 266 SER A N 1
ATOM 1915 C CA . SER A 1 266 ? -3.071 2.820 -6.114 1.00 84.56 266 SER A CA 1
ATOM 1916 C C . SER A 1 266 ? -4.337 1.967 -6.148 1.00 84.56 266 SER A C 1
ATOM 1918 O O . SER A 1 266 ? -4.276 0.792 -6.501 1.00 84.56 266 SER A O 1
ATOM 1920 N N . VAL A 1 267 ? -5.457 2.544 -5.718 1.00 89.25 267 VAL A N 1
ATOM 1921 C CA . VAL A 1 267 ? -6.766 1.907 -5.588 1.00 89.25 267 VAL A CA 1
ATOM 1922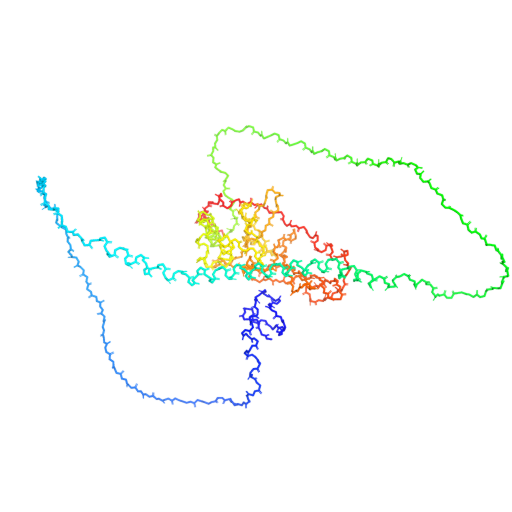 C C . VAL A 1 267 ? -7.824 2.880 -6.093 1.00 89.25 267 VAL A C 1
ATOM 1924 O O . VAL A 1 267 ? -7.745 4.074 -5.808 1.00 89.25 267 VAL A O 1
ATOM 1927 N N . THR A 1 268 ? -8.782 2.395 -6.875 1.00 90.06 268 THR A N 1
ATOM 1928 C CA . THR A 1 268 ? -9.855 3.224 -7.435 1.00 90.06 268 THR A CA 1
ATOM 1929 C C . THR A 1 268 ? -11.106 3.190 -6.562 1.00 90.06 268 THR A C 1
ATOM 1931 O O . THR A 1 268 ? -11.375 2.194 -5.890 1.00 90.06 268 THR A O 1
ATOM 1934 N N . TYR A 1 269 ? -11.914 4.246 -6.625 1.00 92.12 269 TYR A N 1
ATOM 1935 C CA . TYR A 1 269 ? -13.259 4.316 -6.063 1.00 92.12 269 TYR A CA 1
ATOM 1936 C C . TYR A 1 269 ? -14.071 3.064 -6.422 1.00 92.12 269 TYR A C 1
ATOM 1938 O O . TYR A 1 269 ? -14.555 2.374 -5.531 1.00 92.12 269 TYR A O 1
ATOM 1946 N N . ASP A 1 270 ? -14.112 2.693 -7.708 1.00 92.44 270 ASP A N 1
ATOM 1947 C CA . ASP A 1 270 ? -14.826 1.495 -8.173 1.00 92.44 270 ASP A CA 1
ATOM 1948 C C . ASP A 1 270 ? -14.323 0.192 -7.504 1.00 92.44 270 ASP A C 1
ATOM 1950 O O . ASP A 1 270 ? -15.123 -0.711 -7.264 1.00 92.44 270 ASP A O 1
ATOM 1954 N N . GLN A 1 271 ? -13.027 0.063 -7.178 1.00 92.75 271 GLN A N 1
ATOM 1955 C CA . GLN A 1 271 ? -12.471 -1.117 -6.486 1.00 92.75 271 GLN A CA 1
ATOM 1956 C C . GLN A 1 271 ? -12.850 -1.174 -4.999 1.00 92.75 271 GLN A C 1
ATOM 1958 O O . GLN A 1 271 ? -12.935 -2.261 -4.434 1.00 92.75 271 GLN A O 1
ATOM 1963 N N . VAL A 1 272 ? -13.058 -0.028 -4.349 1.00 93.62 272 VAL A N 1
ATOM 1964 C CA . VAL A 1 272 ? -13.482 0.030 -2.939 1.00 93.62 272 VAL A CA 1
ATOM 1965 C C . VAL A 1 272 ? -15.004 -0.092 -2.825 1.00 93.62 272 VAL A C 1
ATOM 1967 O O . VAL A 1 272 ? -15.493 -0.795 -1.952 1.00 93.62 272 VAL A O 1
ATOM 1970 N N . GLU A 1 273 ? -15.752 0.538 -3.735 1.00 93.56 273 GLU A N 1
ATOM 1971 C CA . GLU A 1 273 ? -17.221 0.500 -3.809 1.00 93.56 273 GLU A CA 1
ATOM 1972 C C . GLU A 1 273 ? -17.752 -0.893 -4.207 1.00 93.56 273 GLU A C 1
ATOM 1974 O O . GLU A 1 273 ? -18.797 -1.321 -3.719 1.00 93.56 273 GLU A O 1
ATOM 1979 N N . SER A 1 274 ? -17.050 -1.614 -5.095 1.00 93.81 274 SER A N 1
ATOM 1980 C CA . SER A 1 274 ? -17.444 -2.973 -5.518 1.00 93.81 274 SER A CA 1
ATOM 1981 C C . SER A 1 274 ? -16.890 -4.103 -4.648 1.00 93.81 274 SER A C 1
ATOM 1983 O O . SER A 1 274 ? -17.349 -5.238 -4.786 1.00 93.81 274 SER A O 1
ATOM 1985 N N . GLY A 1 275 ? -15.916 -3.810 -3.787 1.00 96.12 275 GLY A N 1
ATOM 1986 C CA . GLY A 1 275 ? -15.224 -4.794 -2.962 1.00 96.12 275 GLY A CA 1
ATOM 1987 C C . GLY A 1 275 ? -15.684 -4.821 -1.510 1.00 96.12 275 GLY A C 1
ATOM 1988 O O . GLY A 1 275 ? -16.421 -3.960 -1.030 1.00 96.12 275 GLY A O 1
ATOM 1989 N N . THR A 1 276 ? -15.216 -5.828 -0.778 1.00 97.50 276 THR A N 1
ATOM 1990 C CA . THR A 1 276 ? -15.380 -5.914 0.675 1.00 97.50 276 THR A CA 1
ATOM 1991 C C . THR A 1 276 ? -14.093 -5.464 1.350 1.00 97.50 276 THR A C 1
ATOM 1993 O O . THR A 1 276 ? -13.073 -6.157 1.284 1.00 97.50 276 THR A O 1
ATOM 1996 N N . VAL A 1 277 ? -14.136 -4.319 2.037 1.00 97.44 277 VAL A N 1
ATOM 1997 C CA . VAL A 1 277 ? -13.038 -3.897 2.918 1.00 97.44 277 VAL A CA 1
ATOM 1998 C C . VAL A 1 277 ? -12.844 -4.963 3.993 1.00 97.44 277 VAL A C 1
ATOM 2000 O O . VAL A 1 277 ? -13.776 -5.307 4.721 1.00 97.44 277 VAL A O 1
ATOM 2003 N N . SER A 1 278 ? -11.638 -5.514 4.044 1.00 97.88 278 SER A N 1
ATOM 2004 C CA . SER A 1 278 ? -11.280 -6.675 4.852 1.00 97.88 278 SER A CA 1
ATOM 2005 C C . SER A 1 278 ? -9.892 -6.495 5.455 1.00 97.88 278 SER A C 1
ATOM 2007 O O . SER A 1 278 ? -9.082 -5.704 4.962 1.00 97.88 278 SER A O 1
ATOM 2009 N N . TYR A 1 279 ? -9.607 -7.255 6.505 1.00 97.44 279 TYR A N 1
ATOM 2010 C CA . TYR A 1 279 ? -8.311 -7.267 7.170 1.00 97.44 279 TYR A CA 1
ATOM 2011 C C . TYR A 1 279 ? -7.769 -8.689 7.333 1.00 97.44 279 TYR A C 1
ATOM 2013 O O . TYR A 1 279 ? -8.518 -9.666 7.267 1.00 97.44 279 TYR A O 1
ATOM 2021 N N . SER A 1 280 ? -6.458 -8.793 7.522 1.00 96.19 280 SER A N 1
ATOM 2022 C CA . SER A 1 280 ? -5.753 -10.032 7.841 1.00 96.19 280 SER A CA 1
ATOM 2023 C C . SER A 1 280 ? -4.535 -9.721 8.709 1.00 96.19 280 SER A C 1
ATOM 2025 O O . SER A 1 280 ? -3.981 -8.622 8.627 1.00 96.19 280 SER A O 1
ATOM 2027 N N . TYR A 1 281 ? -4.120 -10.688 9.523 1.00 93.69 281 TYR A N 1
ATOM 2028 C CA . TYR A 1 281 ? -2.895 -10.617 10.317 1.00 93.69 281 TYR A CA 1
ATOM 2029 C C . TYR A 1 281 ? -1.827 -11.516 9.689 1.00 93.69 281 TYR A C 1
ATOM 2031 O O . TYR A 1 281 ? -2.104 -12.680 9.390 1.00 93.69 281 TYR A O 1
ATOM 2039 N N . VAL A 1 282 ? -0.625 -10.984 9.466 1.00 93.19 282 VAL A N 1
ATOM 2040 C CA . VAL A 1 282 ? 0.453 -11.651 8.712 1.00 93.19 282 VAL A CA 1
ATOM 2041 C C . VAL A 1 282 ? 1.801 -11.286 9.321 1.00 93.19 282 VAL A C 1
ATOM 2043 O O . VAL A 1 282 ? 2.036 -10.113 9.552 1.00 93.19 282 VAL A O 1
ATOM 2046 N N . ASP A 1 283 ? 2.699 -12.246 9.534 1.00 91.56 283 ASP A N 1
ATOM 2047 C CA . ASP A 1 283 ? 4.097 -11.948 9.890 1.00 91.56 283 ASP A CA 1
ATOM 2048 C C . ASP A 1 283 ? 4.840 -11.416 8.656 1.00 91.56 283 ASP A C 1
ATOM 2050 O O . ASP A 1 283 ? 5.100 -12.165 7.707 1.00 91.56 283 ASP A O 1
ATOM 2054 N N . LEU A 1 284 ? 5.118 -10.107 8.626 1.00 90.81 284 LEU A N 1
ATOM 2055 C CA . LEU A 1 284 ? 5.873 -9.467 7.554 1.00 90.81 284 LEU A CA 1
ATOM 2056 C C . LEU A 1 284 ? 7.314 -9.242 8.009 1.00 90.81 284 LEU A C 1
ATOM 2058 O O . LEU A 1 284 ? 7.689 -8.182 8.506 1.00 90.81 284 LEU A O 1
ATOM 2062 N N . GLY A 1 285 ? 8.163 -10.228 7.742 1.00 85.75 285 GLY A N 1
ATOM 2063 C CA . GLY A 1 285 ? 9.592 -10.133 8.031 1.00 85.75 285 GLY A CA 1
ATOM 2064 C C . GLY A 1 285 ? 10.222 -11.428 8.519 1.00 85.75 285 GLY A C 1
ATOM 2065 O O . GLY A 1 285 ? 11.452 -11.501 8.482 1.00 85.75 285 GLY A O 1
ATOM 2066 N N . ASP A 1 286 ? 9.407 -12.428 8.888 1.00 85.88 286 ASP A N 1
ATOM 2067 C CA . ASP A 1 286 ? 9.837 -13.666 9.558 1.00 85.88 286 ASP A CA 1
ATOM 2068 C C . ASP A 1 286 ? 10.447 -13.323 10.934 1.00 85.88 286 ASP A C 1
ATOM 2070 O O . ASP A 1 286 ? 11.568 -13.726 11.261 1.00 85.88 286 ASP A O 1
ATOM 2074 N N . ASP A 1 287 ? 9.737 -12.477 11.703 1.00 84.06 287 ASP A N 1
ATOM 2075 C CA . ASP A 1 287 ? 10.172 -11.962 13.017 1.00 84.06 287 ASP A CA 1
ATOM 2076 C C . ASP A 1 287 ? 9.323 -12.438 14.218 1.00 84.06 287 ASP A C 1
ATOM 2078 O O . ASP A 1 287 ? 9.553 -11.996 15.349 1.00 84.06 287 ASP A O 1
ATOM 2082 N N . ASP A 1 288 ? 8.417 -13.396 13.981 1.00 84.81 288 ASP A N 1
ATOM 2083 C CA . ASP A 1 288 ? 7.437 -13.963 14.920 1.00 84.81 288 ASP A CA 1
ATOM 2084 C C . ASP A 1 288 ? 6.385 -12.937 15.433 1.00 84.81 288 ASP A C 1
ATOM 2086 O O . ASP A 1 288 ? 5.615 -13.245 16.350 1.00 84.81 288 ASP A O 1
ATOM 2090 N N . THR A 1 289 ? 6.300 -11.731 14.850 1.00 84.94 289 THR A N 1
ATOM 2091 C CA . THR A 1 289 ? 5.254 -10.722 15.128 1.00 84.94 289 THR A CA 1
ATOM 2092 C C . THR A 1 289 ? 4.195 -10.715 14.030 1.00 84.94 289 THR A C 1
ATOM 2094 O O . THR A 1 289 ? 4.519 -10.829 12.858 1.00 84.94 289 THR A O 1
ATOM 2097 N N . LEU A 1 290 ? 2.922 -10.499 14.377 1.00 90.44 290 LEU A N 1
ATOM 2098 C CA . LEU A 1 290 ? 1.866 -10.270 13.388 1.00 90.44 290 LEU A CA 1
ATOM 2099 C C . LEU A 1 290 ? 1.714 -8.776 13.045 1.00 90.44 290 LEU A C 1
ATOM 2101 O O . LEU A 1 290 ? 1.458 -7.936 13.909 1.00 90.44 290 LEU A O 1
ATOM 2105 N N . ASP A 1 291 ? 1.798 -8.454 11.760 1.00 92.25 291 ASP A N 1
ATOM 2106 C CA . ASP A 1 291 ? 1.416 -7.170 11.178 1.00 92.25 291 ASP A CA 1
ATOM 2107 C C . ASP A 1 291 ? -0.054 -7.163 10.753 1.00 92.25 291 ASP A C 1
ATOM 2109 O O . ASP A 1 291 ? -0.635 -8.197 10.411 1.00 92.25 291 ASP A O 1
ATOM 2113 N N . LEU A 1 292 ? -0.655 -5.973 10.713 1.00 94.69 292 LEU A N 1
ATOM 2114 C CA . LEU A 1 292 ? -2.012 -5.776 10.216 1.00 94.69 292 LEU A CA 1
ATOM 2115 C C . LEU A 1 292 ? -2.006 -5.354 8.742 1.00 94.69 292 LEU A C 1
ATOM 2117 O O . LEU A 1 292 ? -1.472 -4.306 8.370 1.00 94.69 292 LEU A O 1
ATOM 2121 N N . VAL A 1 293 ? -2.697 -6.127 7.906 1.00 95.62 293 VAL A N 1
ATOM 2122 C CA . VAL A 1 293 ? -2.945 -5.817 6.494 1.00 95.62 293 VAL A CA 1
ATOM 2123 C C . VAL A 1 293 ? -4.423 -5.476 6.307 1.00 95.62 293 VAL A C 1
ATOM 2125 O O . VAL A 1 293 ? -5.290 -6.252 6.703 1.00 95.62 293 VAL A O 1
ATOM 2128 N N . ILE A 1 294 ? -4.724 -4.343 5.667 1.00 96.50 294 ILE A N 1
ATOM 2129 C CA . ILE A 1 294 ? -6.088 -3.929 5.296 1.00 96.50 294 ILE A CA 1
ATOM 2130 C C . ILE A 1 294 ? -6.165 -3.798 3.770 1.00 96.50 294 ILE A C 1
ATOM 2132 O O . ILE A 1 294 ? -5.300 -3.178 3.145 1.00 96.50 294 ILE A O 1
ATOM 2136 N N . ALA A 1 295 ? -7.207 -4.358 3.157 1.00 96.56 295 ALA A N 1
ATOM 2137 C CA . ALA A 1 295 ? -7.412 -4.356 1.709 1.00 96.56 295 ALA A CA 1
ATOM 2138 C C . ALA A 1 295 ? -8.895 -4.222 1.331 1.00 96.56 295 ALA A C 1
ATOM 2140 O O . ALA A 1 295 ? -9.778 -4.498 2.140 1.00 96.56 295 ALA A O 1
ATOM 2141 N N . THR A 1 296 ? -9.175 -3.845 0.082 1.00 96.31 296 THR A N 1
ATOM 2142 C CA . THR A 1 296 ? -10.468 -4.146 -0.552 1.00 96.31 296 THR A CA 1
ATOM 2143 C C . THR A 1 296 ? -10.344 -5.478 -1.286 1.00 96.31 296 THR A C 1
ATOM 2145 O O . THR A 1 296 ? -9.393 -5.664 -2.048 1.00 96.31 296 THR A O 1
ATOM 2148 N N . VAL A 1 297 ? -11.252 -6.418 -1.010 1.00 97.31 297 VAL A N 1
ATOM 2149 C CA . VAL A 1 297 ? -11.240 -7.792 -1.539 1.00 97.31 297 VAL A CA 1
ATOM 2150 C C . VAL A 1 297 ? -12.438 -7.993 -2.467 1.00 97.31 297 VAL A C 1
ATOM 2152 O O . VAL A 1 297 ? -13.578 -7.731 -2.083 1.00 97.31 297 VAL A O 1
ATOM 2155 N N . GLN A 1 298 ? -12.177 -8.468 -3.681 1.00 96.31 298 GLN A N 1
ATOM 2156 C CA . GLN A 1 298 ? -13.169 -8.689 -4.733 1.00 96.31 298 GLN A CA 1
ATOM 2157 C C . GLN A 1 298 ? -13.775 -10.103 -4.660 1.00 96.31 298 GLN A C 1
ATOM 2159 O O . GLN A 1 298 ? -13.183 -11.022 -4.093 1.00 96.31 298 GLN A O 1
ATOM 2164 N N . ASP A 1 299 ? -14.925 -10.306 -5.315 1.00 94.00 299 ASP A N 1
ATOM 2165 C CA . ASP A 1 299 ? -15.646 -11.594 -5.396 1.00 94.00 299 ASP A CA 1
ATOM 2166 C C . ASP A 1 299 ? -14.798 -12.786 -5.901 1.00 94.00 299 ASP A C 1
ATOM 2168 O O . ASP A 1 299 ? -15.136 -13.943 -5.644 1.00 94.00 299 ASP A O 1
ATOM 2172 N N . ASP A 1 300 ? -13.723 -12.530 -6.656 1.00 92.94 300 ASP A N 1
ATOM 2173 C CA . ASP A 1 300 ? -12.808 -13.556 -7.178 1.00 92.94 300 ASP A CA 1
ATOM 2174 C C . ASP A 1 300 ? -11.617 -13.865 -6.250 1.00 92.94 300 ASP A C 1
ATOM 2176 O O . ASP A 1 300 ? -10.788 -14.716 -6.579 1.00 92.94 300 ASP A O 1
ATOM 2180 N N . GLY A 1 301 ? -11.546 -13.211 -5.086 1.00 91.38 301 GLY A N 1
ATOM 2181 C CA . GLY A 1 301 ? -10.460 -13.330 -4.113 1.00 91.38 301 GLY A CA 1
ATOM 2182 C C . GLY A 1 301 ? -9.236 -12.460 -4.416 1.00 91.38 301 GLY A C 1
ATOM 2183 O O . GLY A 1 301 ? -8.299 -12.445 -3.615 1.00 91.38 301 GLY A O 1
ATOM 2184 N N . SER A 1 302 ? -9.223 -11.719 -5.531 1.00 93.69 302 SER A N 1
ATOM 2185 C CA . SER A 1 302 ? -8.218 -10.676 -5.750 1.00 93.69 302 SER A CA 1
ATOM 2186 C C . SER A 1 302 ? -8.440 -9.507 -4.788 1.00 93.69 302 SER A C 1
ATOM 2188 O O . SER A 1 302 ? -9.556 -9.265 -4.328 1.00 93.69 302 SER A O 1
ATOM 2190 N N . TYR A 1 303 ? -7.379 -8.775 -4.455 1.00 95.06 303 TYR A N 1
ATOM 2191 C CA . TYR A 1 303 ? -7.467 -7.653 -3.525 1.00 95.06 303 TYR A CA 1
ATOM 2192 C C . TYR A 1 303 ? -6.497 -6.532 -3.881 1.00 95.06 303 TYR A C 1
ATOM 2194 O O . TYR A 1 303 ? -5.468 -6.759 -4.520 1.00 95.06 303 TYR A O 1
ATOM 2202 N N . GLN A 1 304 ? -6.816 -5.323 -3.422 1.00 93.06 304 GLN A N 1
ATOM 2203 C CA . GLN A 1 304 ? -5.928 -4.167 -3.490 1.00 93.06 304 GLN A CA 1
ATOM 2204 C C . GLN A 1 304 ? -5.669 -3.638 -2.077 1.00 93.06 304 GLN A C 1
ATOM 2206 O O . GLN A 1 304 ? -6.604 -3.343 -1.332 1.00 93.06 304 GLN A O 1
ATOM 2211 N N . LEU A 1 305 ? -4.389 -3.534 -1.710 1.00 94.06 305 LEU A N 1
ATOM 2212 C CA . LEU A 1 305 ? -3.961 -3.057 -0.394 1.00 94.06 305 LEU A CA 1
ATOM 2213 C C . LEU A 1 305 ? -4.414 -1.608 -0.155 1.00 94.06 305 LEU A C 1
ATOM 2215 O O . LEU A 1 305 ? -4.160 -0.733 -0.985 1.00 94.06 305 LEU A O 1
ATOM 2219 N N . LEU A 1 306 ? -5.057 -1.383 0.994 1.00 93.56 306 LEU A N 1
ATOM 2220 C CA . LEU A 1 306 ? -5.493 -0.080 1.510 1.00 93.56 306 LEU A CA 1
ATOM 2221 C C . LEU A 1 306 ? -4.567 0.441 2.620 1.00 93.56 306 LEU A C 1
ATOM 2223 O O . LEU A 1 306 ? -4.521 1.643 2.868 1.00 93.56 306 LEU A O 1
ATOM 2227 N N . GLY A 1 307 ? -3.843 -0.453 3.293 1.00 92.38 307 GLY A N 1
ATOM 2228 C CA . GLY A 1 307 ? -2.827 -0.111 4.280 1.00 92.38 307 GLY A CA 1
ATOM 2229 C C . GLY A 1 307 ? -2.121 -1.356 4.810 1.00 92.38 307 GLY A C 1
ATOM 2230 O O . GLY A 1 307 ? -2.699 -2.442 4.844 1.00 92.38 307 GLY A O 1
ATOM 2231 N N . VAL A 1 308 ? -0.861 -1.193 5.206 1.00 93.50 308 VAL A N 1
ATOM 2232 C CA . VAL A 1 308 ? -0.058 -2.233 5.863 1.00 93.50 308 VAL A CA 1
ATOM 2233 C C . VAL A 1 308 ? 0.598 -1.597 7.083 1.00 93.50 308 VAL A C 1
ATOM 2235 O O . VAL A 1 308 ? 1.247 -0.557 6.942 1.00 93.50 308 VAL A O 1
ATOM 2238 N N . PHE A 1 309 ? 0.406 -2.181 8.263 1.00 92.94 309 PHE A N 1
ATOM 2239 C CA . PHE A 1 309 ? 0.741 -1.563 9.545 1.00 92.94 309 PHE A CA 1
ATOM 2240 C C . PHE A 1 309 ? 1.520 -2.520 10.449 1.00 92.94 309 PHE A C 1
ATOM 2242 O O . PHE A 1 309 ? 1.019 -3.585 10.795 1.00 92.94 309 PHE A O 1
ATOM 2249 N N . ASN A 1 310 ? 2.700 -2.075 10.879 1.00 91.19 310 ASN A N 1
ATOM 2250 C CA . ASN A 1 310 ? 3.477 -2.670 11.968 1.00 91.19 310 ASN A CA 1
ATOM 2251 C C . ASN A 1 310 ? 3.241 -1.859 13.253 1.00 91.19 310 ASN A C 1
ATOM 2253 O O . ASN A 1 310 ? 2.848 -0.689 13.191 1.00 91.19 310 ASN A O 1
ATOM 2257 N N . THR A 1 311 ? 3.537 -2.416 14.426 1.00 86.88 311 THR A N 1
ATOM 2258 C CA . THR A 1 311 ? 3.690 -1.616 15.648 1.00 86.88 311 THR A CA 1
ATOM 2259 C C . THR A 1 311 ? 4.688 -2.235 16.628 1.00 86.88 311 THR A C 1
ATOM 2261 O O . THR A 1 311 ? 4.813 -3.456 16.755 1.00 86.88 311 THR A O 1
ATOM 2264 N N . ASP A 1 312 ? 5.386 -1.372 17.370 1.00 82.88 312 ASP A N 1
ATOM 2265 C CA . ASP A 1 312 ? 6.221 -1.735 18.519 1.00 82.88 312 ASP A CA 1
ATOM 2266 C C . ASP A 1 312 ? 5.443 -1.741 19.852 1.00 82.88 312 ASP A C 1
ATOM 2268 O O . ASP A 1 312 ? 6.042 -1.919 20.912 1.00 82.88 312 ASP A O 1
ATOM 2272 N N . GLY A 1 313 ? 4.119 -1.545 19.801 1.00 82.19 313 GLY A N 1
ATOM 2273 C CA . GLY A 1 313 ? 3.246 -1.421 20.970 1.00 82.19 313 GLY A CA 1
ATOM 2274 C C . GLY A 1 313 ? 3.084 0.013 21.487 1.00 82.19 313 GLY A C 1
ATOM 2275 O O . GLY A 1 313 ? 2.454 0.203 22.528 1.00 82.19 313 GLY A O 1
ATOM 2276 N N . THR A 1 314 ? 3.632 1.029 20.801 1.00 84.81 314 THR A N 1
ATOM 2277 C CA . THR A 1 314 ? 3.474 2.446 21.192 1.00 84.81 314 THR A CA 1
ATOM 2278 C C . THR A 1 314 ? 2.595 3.267 20.248 1.00 84.81 314 THR A C 1
ATOM 2280 O O . THR A 1 314 ? 1.735 4.009 20.722 1.00 84.81 314 THR A O 1
ATOM 2283 N N . GLU A 1 315 ? 2.773 3.126 18.934 1.00 87.31 315 GLU A N 1
ATOM 2284 C CA . GLU A 1 315 ? 1.958 3.778 17.901 1.00 87.31 315 GLU A CA 1
ATOM 2285 C C . GLU A 1 315 ? 1.843 2.889 16.645 1.00 87.31 315 GLU A C 1
ATOM 2287 O O . GLU A 1 315 ? 2.710 2.036 16.415 1.00 87.31 315 GLU A O 1
ATOM 2292 N N . PRO A 1 316 ? 0.784 3.032 15.825 1.00 89.31 316 PRO A N 1
ATOM 2293 C CA . PRO A 1 316 ? 0.678 2.322 14.555 1.00 89.31 316 PRO A CA 1
ATOM 2294 C C . PRO A 1 316 ? 1.625 2.918 13.511 1.00 89.31 316 PRO A C 1
ATOM 2296 O O . PRO A 1 316 ? 1.599 4.117 13.225 1.00 89.31 316 PRO A O 1
ATOM 2299 N N . ILE A 1 317 ? 2.421 2.063 12.878 1.00 89.69 317 ILE A N 1
ATOM 2300 C CA . ILE A 1 317 ? 3.402 2.450 11.870 1.00 89.69 317 ILE A CA 1
ATOM 2301 C C . ILE A 1 317 ? 2.928 1.966 10.506 1.00 89.69 317 ILE A C 1
ATOM 2303 O O . ILE A 1 317 ? 3.071 0.797 10.154 1.00 89.69 317 ILE A O 1
ATOM 2307 N N . SER A 1 318 ? 2.415 2.892 9.695 1.00 89.81 318 SER A N 1
ATOM 2308 C CA . SER A 1 318 ? 2.133 2.604 8.290 1.00 89.81 318 SER A CA 1
ATOM 2309 C C . SER A 1 318 ? 3.429 2.309 7.529 1.00 89.81 318 SER A C 1
ATOM 2311 O O . SER A 1 318 ? 4.326 3.156 7.427 1.00 89.81 318 SER A O 1
ATOM 2313 N N . ILE A 1 319 ? 3.516 1.103 6.975 1.00 88.69 319 ILE A N 1
ATOM 2314 C CA . ILE A 1 319 ? 4.588 0.655 6.085 1.00 88.69 319 ILE A CA 1
ATOM 2315 C C . ILE A 1 319 ? 4.394 1.275 4.690 1.00 88.69 319 ILE A C 1
ATOM 2317 O O . ILE A 1 319 ? 5.363 1.730 4.077 1.00 88.69 319 ILE A O 1
ATOM 2321 N N . THR A 1 320 ? 3.141 1.383 4.226 1.00 84.38 320 THR A N 1
ATOM 2322 C CA . THR A 1 320 ? 2.754 1.975 2.928 1.00 84.38 320 THR A CA 1
ATOM 2323 C C . THR A 1 320 ? 2.751 3.507 2.910 1.00 84.38 320 THR A C 1
ATOM 2325 O O . THR A 1 320 ? 2.842 4.102 1.839 1.00 84.38 320 THR A O 1
ATOM 2328 N N . LYS A 1 321 ? 2.692 4.174 4.069 1.00 77.56 321 LYS A N 1
ATOM 2329 C CA . LYS A 1 321 ? 2.864 5.633 4.264 1.00 77.56 321 LYS A CA 1
ATOM 2330 C C . LYS A 1 321 ? 1.948 6.502 3.392 1.00 77.56 321 LYS A C 1
ATOM 2332 O O . LYS A 1 321 ? 2.385 7.493 2.797 1.00 77.56 321 LYS A O 1
ATOM 2337 N N . GLY A 1 322 ? 0.669 6.136 3.316 1.00 66.19 322 GLY A N 1
ATOM 2338 C CA . GLY A 1 322 ? -0.341 6.837 2.524 1.00 66.19 322 GLY A CA 1
ATOM 2339 C C . GLY A 1 322 ? -0.230 6.600 1.019 1.00 66.19 322 GLY A C 1
ATOM 2340 O O . GLY A 1 322 ? -0.760 7.392 0.237 1.00 66.19 322 GLY A O 1
ATOM 2341 N N . ALA A 1 323 ? 0.457 5.539 0.583 1.00 71.25 323 ALA A N 1
ATOM 2342 C CA . ALA A 1 323 ? 0.647 5.262 -0.838 1.00 71.25 323 ALA A CA 1
ATOM 2343 C C . ALA A 1 323 ? -0.639 4.912 -1.604 1.00 71.25 323 ALA A C 1
ATOM 2345 O O . ALA A 1 323 ? -0.602 4.889 -2.833 1.00 71.25 323 ALA A O 1
ATOM 2346 N N . VAL A 1 324 ? -1.784 4.750 -0.927 1.00 73.44 324 VAL A N 1
ATOM 2347 C CA . VAL A 1 324 ? -3.089 4.685 -1.603 1.00 73.44 324 VAL A CA 1
ATOM 2348 C C . VAL A 1 324 ? -3.360 5.914 -2.474 1.00 73.44 324 VAL A C 1
ATOM 2350 O O . VAL A 1 324 ? -3.868 5.766 -3.579 1.00 73.44 324 VAL A O 1
ATOM 2353 N N . ALA A 1 325 ? -2.910 7.108 -2.065 1.00 65.75 325 ALA A N 1
ATOM 2354 C CA . ALA A 1 325 ? -2.997 8.332 -2.873 1.00 65.75 325 ALA A CA 1
ATOM 2355 C C . ALA A 1 325 ? -1.837 8.517 -3.880 1.00 65.75 325 ALA A C 1
ATOM 2357 O O . ALA A 1 325 ? -1.660 9.610 -4.424 1.00 65.75 325 ALA A O 1
ATOM 2358 N N . MET A 1 326 ? -1.010 7.492 -4.119 1.00 72.88 326 MET A N 1
ATOM 2359 C CA . MET A 1 326 ? 0.141 7.564 -5.025 1.00 72.88 326 MET A CA 1
ATOM 2360 C C . MET A 1 326 ? -0.039 6.682 -6.255 1.00 72.88 326 MET A C 1
ATOM 2362 O O . MET A 1 326 ? -0.664 5.628 -6.211 1.00 72.88 326 MET A O 1
ATOM 2366 N N . ARG A 1 327 ? 0.594 7.076 -7.367 1.00 78.94 327 ARG A N 1
ATOM 2367 C CA . ARG A 1 327 ? 0.573 6.328 -8.631 1.00 78.94 327 ARG A CA 1
ATOM 2368 C C . ARG A 1 327 ? 1.531 5.142 -8.597 1.00 78.94 327 ARG A C 1
ATOM 2370 O O . ARG A 1 327 ? 2.479 5.078 -9.376 1.00 78.94 327 ARG A O 1
ATOM 2377 N N . SER A 1 328 ? 1.301 4.230 -7.671 1.00 81.31 328 SER A N 1
ATOM 2378 C CA . SER A 1 328 ? 2.111 3.039 -7.485 1.00 81.31 328 SER A CA 1
ATOM 2379 C C . SER A 1 328 ? 1.224 1.917 -6.979 1.00 81.31 328 SER A C 1
ATOM 2381 O O . SER A 1 328 ? 0.521 2.128 -5.995 1.00 81.31 328 SER A O 1
ATOM 2383 N N . TYR A 1 329 ? 1.251 0.745 -7.606 1.00 85.19 329 TYR A N 1
ATOM 2384 C CA . TYR A 1 329 ? 0.528 -0.400 -7.054 1.00 85.19 329 TYR A CA 1
ATOM 2385 C C . TYR A 1 329 ? 1.312 -0.965 -5.866 1.00 85.19 329 TYR A C 1
ATOM 2387 O O . TYR A 1 329 ? 2.543 -0.924 -5.855 1.00 85.19 329 TYR A O 1
ATOM 2395 N N . TRP A 1 330 ? 0.598 -1.486 -4.874 1.00 90.50 330 TRP A N 1
ATOM 2396 C CA . TRP A 1 330 ? 1.176 -2.285 -3.796 1.00 90.50 330 TRP A CA 1
ATOM 2397 C C . TRP A 1 330 ? 0.541 -3.664 -3.808 1.00 90.50 330 TRP A C 1
ATOM 2399 O O . TRP A 1 330 ? -0.676 -3.791 -3.969 1.00 90.50 330 TRP A O 1
ATOM 2409 N N . LYS A 1 331 ? 1.379 -4.680 -3.634 1.00 91.19 331 LYS A N 1
ATOM 2410 C CA . LYS A 1 331 ? 1.019 -6.094 -3.635 1.00 91.19 331 LYS A CA 1
ATOM 2411 C C . LYS A 1 331 ? 1.837 -6.801 -2.559 1.00 91.19 331 LYS A C 1
ATOM 2413 O O . LYS A 1 331 ? 3.024 -6.523 -2.414 1.00 91.19 331 LYS A O 1
ATOM 2418 N N . LEU A 1 332 ? 1.216 -7.733 -1.845 1.00 94.62 332 LEU A N 1
ATOM 2419 C CA . LEU A 1 332 ? 1.939 -8.714 -1.044 1.00 94.62 332 LEU A CA 1
ATOM 2420 C C . LEU A 1 332 ? 2.136 -9.970 -1.899 1.00 94.62 332 LEU A C 1
ATOM 2422 O O . LEU A 1 332 ? 1.178 -10.477 -2.489 1.00 94.62 332 LEU A O 1
ATOM 2426 N N . ARG A 1 333 ? 3.379 -10.424 -2.027 1.00 95.12 333 ARG A N 1
ATOM 2427 C CA . ARG A 1 333 ? 3.752 -11.617 -2.799 1.00 95.12 333 ARG A CA 1
ATOM 2428 C C . ARG A 1 333 ? 3.556 -12.888 -1.974 1.00 95.12 333 ARG A C 1
ATOM 2430 O O . ARG A 1 333 ? 3.493 -12.827 -0.750 1.00 95.12 333 ARG A O 1
ATOM 2437 N N . ASP A 1 334 ? 3.471 -14.037 -2.634 1.00 93.94 334 ASP A N 1
ATOM 2438 C CA . ASP A 1 334 ? 3.390 -15.356 -1.985 1.00 93.94 334 ASP A CA 1
ATOM 2439 C C . ASP A 1 334 ? 4.570 -15.654 -1.037 1.00 93.94 334 ASP A C 1
ATOM 2441 O O . ASP A 1 334 ? 4.390 -16.318 -0.018 1.00 93.94 334 ASP A O 1
ATOM 2445 N N . ASP A 1 335 ? 5.745 -15.091 -1.334 1.00 93.06 335 ASP A N 1
ATOM 2446 C CA . ASP A 1 335 ? 6.951 -15.073 -0.492 1.00 93.06 335 ASP A CA 1
ATOM 2447 C C . ASP A 1 335 ? 6.905 -14.069 0.691 1.00 93.06 335 ASP A C 1
ATOM 2449 O O . ASP A 1 335 ? 7.911 -13.879 1.375 1.00 93.06 335 ASP A O 1
ATOM 2453 N N . LEU A 1 336 ? 5.746 -13.445 0.945 1.00 93.38 336 LEU A N 1
ATOM 2454 C CA . LEU A 1 336 ? 5.479 -12.400 1.950 1.00 93.38 336 LEU A CA 1
ATOM 2455 C C . LEU A 1 336 ? 6.310 -11.112 1.800 1.00 93.38 336 LEU A C 1
ATOM 2457 O O . LEU A 1 336 ? 6.279 -10.243 2.674 1.00 93.38 336 LEU A O 1
ATOM 2461 N N . LEU A 1 337 ? 6.998 -10.920 0.671 1.00 94.38 337 LEU A N 1
ATOM 2462 C CA . LEU A 1 337 ? 7.648 -9.650 0.359 1.00 94.38 337 LEU A CA 1
ATOM 2463 C C . LEU A 1 337 ? 6.633 -8.638 -0.193 1.00 94.38 337 LEU A C 1
ATOM 2465 O O . LEU A 1 337 ? 5.714 -8.973 -0.949 1.00 94.38 337 LEU A O 1
ATOM 2469 N N . LEU A 1 338 ? 6.822 -7.363 0.151 1.00 94.50 338 LEU A N 1
ATOM 2470 C CA . LEU A 1 338 ? 6.024 -6.271 -0.402 1.00 94.50 338 LEU A CA 1
ATOM 2471 C C . LEU A 1 338 ? 6.590 -5.841 -1.751 1.00 94.50 338 LEU A C 1
ATOM 2473 O O . LEU A 1 338 ? 7.736 -5.409 -1.861 1.00 94.50 338 LEU A O 1
ATOM 2477 N N . GLU A 1 339 ? 5.756 -5.914 -2.778 1.00 94.00 339 GLU A N 1
ATOM 2478 C CA . GLU A 1 339 ? 6.055 -5.444 -4.121 1.00 94.00 339 GLU A CA 1
ATOM 2479 C C . GLU A 1 339 ? 5.389 -4.084 -4.349 1.00 94.00 339 GLU A C 1
ATOM 2481 O O . GLU A 1 339 ? 4.172 -3.935 -4.200 1.00 94.00 339 GLU A O 1
ATOM 2486 N N . ASN A 1 340 ? 6.189 -3.089 -4.729 1.00 92.75 340 ASN A N 1
ATOM 2487 C CA . ASN A 1 340 ? 5.707 -1.778 -5.142 1.00 92.75 340 ASN A CA 1
ATOM 2488 C C . ASN A 1 340 ? 6.293 -1.411 -6.494 1.00 92.75 340 ASN A C 1
ATOM 2490 O O . ASN A 1 340 ? 7.512 -1.332 -6.626 1.00 92.75 340 ASN A O 1
ATOM 2494 N N . GLY A 1 341 ? 5.449 -1.115 -7.478 1.00 89.75 341 GLY A N 1
ATOM 2495 C CA . GLY A 1 341 ? 5.926 -0.556 -8.737 1.00 89.75 341 GLY A CA 1
ATOM 2496 C C . GLY A 1 341 ? 5.225 0.730 -9.125 1.00 89.75 341 GLY A C 1
ATOM 2497 O O . GLY A 1 341 ? 4.028 0.926 -8.898 1.00 89.75 341 GLY A O 1
ATOM 2498 N N . ALA A 1 342 ? 6.015 1.627 -9.707 1.00 83.69 342 ALA A N 1
ATOM 2499 C CA . ALA A 1 342 ? 5.615 2.973 -10.066 1.00 83.69 342 ALA A CA 1
ATOM 2500 C C . ALA A 1 342 ? 6.202 3.353 -11.440 1.00 83.69 342 ALA A C 1
ATOM 2502 O O . ALA A 1 342 ? 7.404 3.178 -11.671 1.00 83.69 342 ALA A O 1
ATOM 2503 N N . PRO A 1 343 ? 5.400 3.920 -12.360 1.00 80.81 343 PRO A N 1
ATOM 2504 C CA . PRO A 1 343 ? 5.925 4.527 -13.573 1.00 80.81 343 PRO A CA 1
ATOM 2505 C C . PRO A 1 343 ? 6.671 5.821 -13.223 1.00 80.81 343 PRO A C 1
ATOM 2507 O O . PRO A 1 343 ? 6.072 6.794 -12.758 1.00 80.81 343 PRO A O 1
ATOM 2510 N N . TYR A 1 344 ? 7.974 5.858 -13.502 1.00 78.25 344 TYR A N 1
ATOM 2511 C CA . TYR A 1 344 ? 8.786 7.076 -13.406 1.00 78.25 344 TYR A CA 1
ATOM 2512 C C . TYR A 1 344 ? 8.516 8.006 -14.593 1.00 78.25 344 TYR A C 1
ATOM 2514 O O . TYR A 1 344 ? 8.511 9.232 -14.454 1.00 78.25 344 TYR A O 1
ATOM 2522 N N . SER A 1 345 ? 8.242 7.426 -15.764 1.00 82.06 345 SER A N 1
ATOM 2523 C CA . SER A 1 345 ? 7.828 8.151 -16.962 1.00 82.06 345 SER A CA 1
ATOM 2524 C C . SER A 1 345 ? 6.940 7.275 -17.860 1.00 82.06 345 SER A C 1
ATOM 2526 O O . SER A 1 345 ? 6.492 6.206 -17.458 1.00 82.06 345 SER A O 1
ATOM 2528 N N . ALA A 1 346 ? 6.666 7.716 -19.091 1.00 77.94 346 ALA A N 1
ATOM 2529 C CA . ALA A 1 346 ? 6.027 6.866 -20.101 1.00 77.94 346 ALA A CA 1
ATOM 2530 C C . ALA A 1 346 ? 6.956 5.752 -20.639 1.00 77.94 346 ALA A C 1
ATOM 2532 O O . ALA A 1 346 ? 6.475 4.830 -21.292 1.00 77.94 346 ALA A O 1
ATOM 2533 N N . TRP A 1 347 ? 8.263 5.852 -20.374 1.00 84.56 347 TRP A N 1
ATOM 2534 C CA . TRP A 1 347 ? 9.325 5.000 -20.928 1.00 84.56 347 TRP A CA 1
ATOM 2535 C C . TRP A 1 347 ? 10.169 4.311 -19.846 1.00 84.56 347 TRP A C 1
ATOM 2537 O O . TRP A 1 347 ? 11.037 3.513 -20.169 1.00 84.56 347 TRP A O 1
ATOM 2547 N N . GLU A 1 348 ? 9.908 4.611 -18.572 1.00 89.44 348 GLU A N 1
ATOM 2548 C CA . GLU A 1 348 ? 10.632 4.075 -17.420 1.00 89.44 348 GLU A CA 1
ATOM 2549 C C . GLU A 1 348 ? 9.627 3.631 -16.357 1.00 89.44 348 GLU A C 1
ATOM 2551 O O . GLU A 1 348 ? 8.771 4.416 -15.924 1.00 89.44 348 GLU A O 1
ATOM 2556 N N . TYR A 1 349 ? 9.742 2.376 -15.942 1.00 90.69 349 TYR A N 1
ATOM 2557 C CA . TYR A 1 349 ? 8.903 1.749 -14.930 1.00 90.69 349 TYR A CA 1
ATOM 2558 C C . TYR A 1 349 ? 9.776 0.863 -14.061 1.00 90.69 349 TYR A C 1
ATOM 2560 O O . TYR A 1 349 ? 10.471 -0.013 -14.580 1.00 90.69 349 TYR A O 1
ATOM 2568 N N . ASN A 1 350 ? 9.699 1.076 -12.750 1.00 92.62 350 ASN A N 1
ATOM 2569 C CA . ASN A 1 350 ? 10.494 0.344 -11.779 1.00 92.62 350 ASN A CA 1
ATOM 2570 C C . ASN A 1 350 ? 9.531 -0.296 -10.781 1.00 92.62 350 ASN A C 1
ATOM 2572 O O . ASN A 1 350 ? 8.648 0.383 -10.249 1.00 92.62 350 ASN A O 1
ATOM 2576 N N . THR A 1 351 ? 9.753 -1.571 -10.504 1.00 95.12 351 THR A N 1
ATOM 2577 C CA . THR A 1 351 ? 9.182 -2.305 -9.384 1.00 95.12 351 THR A CA 1
ATOM 2578 C C . THR A 1 351 ? 10.297 -2.622 -8.399 1.00 95.12 351 THR A C 1
ATOM 2580 O O . THR A 1 351 ? 11.375 -3.061 -8.789 1.00 95.12 351 THR A O 1
ATOM 2583 N N . TYR A 1 352 ? 10.033 -2.393 -7.121 1.00 94.75 352 TYR A N 1
ATOM 2584 C CA . TYR A 1 352 ? 10.893 -2.725 -5.997 1.00 94.75 352 TYR A CA 1
ATOM 2585 C C . TYR A 1 352 ? 10.219 -3.821 -5.173 1.00 94.75 352 TYR A C 1
ATOM 2587 O O . TYR A 1 352 ? 9.016 -3.755 -4.908 1.00 94.75 352 TYR A O 1
ATOM 2595 N N . VAL A 1 353 ? 10.999 -4.816 -4.762 1.00 95.81 353 VAL A N 1
ATOM 2596 C CA . VAL A 1 353 ? 10.577 -5.879 -3.849 1.00 95.81 353 VAL A CA 1
ATOM 2597 C C . VAL A 1 353 ? 11.281 -5.656 -2.516 1.00 95.81 353 VAL A C 1
ATOM 2599 O O . VAL A 1 353 ? 12.506 -5.507 -2.468 1.00 95.81 353 VAL A O 1
ATOM 2602 N N . TYR A 1 354 ? 10.506 -5.613 -1.438 1.00 95.06 354 TYR A N 1
ATOM 2603 C CA . TYR A 1 354 ? 10.973 -5.254 -0.107 1.00 95.06 354 TYR A CA 1
ATOM 2604 C C . TYR A 1 354 ? 10.688 -6.347 0.923 1.00 95.06 354 TYR A C 1
ATOM 2606 O O . TYR A 1 354 ? 9.564 -6.843 1.010 1.00 95.06 354 TYR A O 1
ATOM 2614 N N . ARG A 1 355 ? 11.669 -6.623 1.785 1.00 94.31 355 ARG A N 1
ATOM 2615 C CA . ARG A 1 355 ? 11.429 -7.240 3.095 1.00 94.31 355 ARG A CA 1
ATOM 2616 C C . ARG A 1 355 ? 11.074 -6.142 4.101 1.00 94.31 355 ARG A C 1
ATOM 2618 O O . ARG A 1 355 ? 11.736 -5.100 4.147 1.00 94.31 355 ARG A O 1
ATOM 2625 N N . VAL A 1 356 ? 10.046 -6.383 4.906 1.00 91.81 356 VAL A N 1
ATOM 2626 C CA . VAL A 1 356 ? 9.701 -5.558 6.072 1.00 91.81 356 VAL A CA 1
ATOM 2627 C C . VAL A 1 356 ? 10.656 -5.894 7.222 1.00 91.81 356 VAL A C 1
ATOM 2629 O O . VAL A 1 356 ? 11.075 -7.035 7.391 1.00 91.81 356 VAL A O 1
ATOM 2632 N N . SER A 1 357 ? 11.085 -4.879 7.965 1.00 88.31 357 SER A N 1
ATOM 2633 C CA . SER A 1 357 ? 11.995 -5.016 9.104 1.00 88.31 357 SER A CA 1
ATOM 2634 C C . SER A 1 357 ? 11.586 -3.996 10.165 1.00 88.31 357 SER A C 1
ATOM 2636 O O . SER A 1 357 ? 12.189 -2.920 10.280 1.00 88.31 357 SER A O 1
ATOM 2638 N N . GLY A 1 358 ? 10.513 -4.308 10.893 1.00 82.81 358 GLY A N 1
ATOM 2639 C CA . GLY A 1 358 ? 9.781 -3.345 11.715 1.00 82.81 358 GLY A CA 1
ATOM 2640 C C . GLY A 1 358 ? 9.274 -2.174 10.865 1.00 82.81 358 GLY A C 1
ATOM 2641 O O . GLY A 1 358 ? 8.528 -2.351 9.908 1.00 82.81 358 GLY A O 1
ATOM 2642 N N . SER A 1 359 ? 9.728 -0.954 11.163 1.00 77.88 359 SER A N 1
ATOM 2643 C CA . SER A 1 359 ? 9.301 0.271 10.464 1.00 77.88 359 SER A CA 1
ATOM 2644 C C . SER A 1 359 ? 10.072 0.612 9.175 1.00 77.88 359 SER A C 1
ATOM 2646 O O . SER A 1 359 ? 9.735 1.597 8.495 1.00 77.88 359 SER A O 1
ATOM 2648 N N . GLU A 1 360 ? 11.112 -0.161 8.829 1.00 84.62 360 GLU A N 1
ATOM 2649 C CA . GLU A 1 360 ? 11.906 0.019 7.606 1.00 84.62 360 GLU A CA 1
ATOM 2650 C C . GLU A 1 360 ? 11.564 -1.024 6.529 1.00 84.62 360 GLU A C 1
ATOM 2652 O O . GLU A 1 360 ? 11.386 -2.208 6.804 1.00 84.62 360 GLU A O 1
ATOM 2657 N N . LEU A 1 361 ? 11.539 -0.568 5.273 1.00 90.38 361 LEU A N 1
ATOM 2658 C CA . LEU A 1 361 ? 11.527 -1.420 4.085 1.00 90.38 361 LEU A CA 1
ATOM 2659 C C . LEU A 1 361 ? 12.963 -1.598 3.585 1.00 90.38 361 LEU A C 1
ATOM 2661 O O . LEU A 1 361 ? 13.644 -0.613 3.282 1.00 90.38 361 LEU A O 1
ATOM 2665 N N . ILE A 1 362 ? 13.410 -2.846 3.474 1.00 91.75 362 ILE A N 1
ATOM 2666 C CA . ILE A 1 362 ? 14.721 -3.218 2.935 1.00 91.75 362 ILE A CA 1
ATOM 2667 C C . ILE A 1 362 ? 14.512 -3.745 1.517 1.00 91.75 362 ILE A C 1
ATOM 2669 O O . ILE A 1 362 ? 13.789 -4.716 1.329 1.00 91.75 362 ILE A O 1
ATOM 2673 N N . THR A 1 363 ? 15.112 -3.100 0.514 1.00 94.31 363 THR A N 1
ATOM 2674 C CA . THR A 1 363 ? 15.052 -3.571 -0.879 1.00 94.31 363 THR A CA 1
ATOM 2675 C C . THR A 1 363 ? 15.836 -4.872 -1.025 1.00 94.31 363 THR A C 1
ATOM 2677 O O . THR A 1 363 ? 17.047 -4.877 -0.828 1.00 94.31 363 THR A O 1
ATOM 2680 N N . GLU A 1 364 ? 15.146 -5.943 -1.410 1.00 95.19 364 GLU A N 1
ATOM 2681 C CA . GLU A 1 364 ? 15.744 -7.250 -1.715 1.00 95.19 364 GLU A CA 1
ATOM 2682 C C . GLU A 1 364 ? 16.048 -7.398 -3.207 1.00 95.19 364 GLU A C 1
ATOM 2684 O O . GLU A 1 364 ? 16.996 -8.073 -3.597 1.00 95.19 364 GLU A O 1
ATOM 2689 N N . SER A 1 365 ? 15.237 -6.764 -4.055 1.00 96.19 365 SER A N 1
ATOM 2690 C CA . SER A 1 365 ? 15.509 -6.630 -5.483 1.00 96.19 365 SER A CA 1
ATOM 2691 C C . SER A 1 365 ? 14.706 -5.482 -6.087 1.00 96.19 365 SER A C 1
ATOM 2693 O O . SER A 1 365 ? 13.766 -4.957 -5.481 1.00 96.19 365 SER A O 1
ATOM 2695 N N . ALA A 1 366 ? 15.057 -5.106 -7.309 1.00 96.50 366 ALA A N 1
ATOM 2696 C CA . ALA A 1 366 ? 14.207 -4.300 -8.169 1.00 96.50 366 ALA A CA 1
ATOM 2697 C C . ALA A 1 366 ? 14.230 -4.849 -9.597 1.00 96.50 366 ALA A C 1
ATOM 2699 O O . ALA A 1 366 ? 15.162 -5.544 -9.997 1.00 96.50 366 ALA A O 1
ATOM 2700 N N . TYR A 1 367 ? 13.209 -4.537 -10.381 1.00 96.88 367 TYR A N 1
ATOM 2701 C CA . TYR A 1 367 ? 13.160 -4.863 -11.800 1.00 96.88 367 TYR A CA 1
ATOM 2702 C C . TYR A 1 367 ? 12.339 -3.830 -12.560 1.00 96.88 367 TYR A C 1
ATOM 2704 O O . TYR A 1 367 ? 11.493 -3.140 -11.994 1.00 96.88 367 TYR A O 1
ATOM 2712 N N . GLY A 1 368 ? 12.593 -3.684 -13.853 1.00 96.25 368 GLY A N 1
ATOM 2713 C CA . GLY A 1 368 ? 11.988 -2.603 -14.614 1.00 96.25 368 GLY A CA 1
ATOM 2714 C C . GLY A 1 368 ? 12.308 -2.641 -16.095 1.00 96.25 368 GLY A C 1
ATOM 2715 O O . GLY A 1 368 ? 12.885 -3.598 -16.611 1.00 96.25 368 GLY A O 1
ATOM 2716 N N . TYR A 1 369 ? 11.926 -1.564 -16.769 1.00 95.38 369 TYR A N 1
ATOM 2717 C CA . TYR A 1 369 ? 12.397 -1.256 -18.112 1.00 95.38 369 TYR A CA 1
ATOM 2718 C C . TYR A 1 369 ? 12.772 0.219 -18.219 1.00 95.38 369 TYR A C 1
ATOM 2720 O O . TYR A 1 369 ? 12.209 1.069 -17.525 1.00 95.38 369 TYR A O 1
ATOM 2728 N N . ASP A 1 370 ? 13.723 0.504 -19.099 1.00 94.44 370 ASP A N 1
ATOM 2729 C CA . ASP A 1 370 ? 14.140 1.846 -19.502 1.00 94.44 370 ASP A CA 1
ATOM 2730 C C . ASP A 1 370 ? 14.512 1.867 -21.003 1.00 94.44 370 ASP A C 1
ATOM 2732 O O . ASP A 1 370 ? 14.281 0.893 -21.726 1.00 94.44 370 ASP A O 1
ATOM 2736 N N . ASP A 1 371 ? 15.084 2.975 -21.488 1.00 93.38 371 ASP A N 1
ATOM 2737 C CA . ASP A 1 371 ? 15.492 3.161 -22.893 1.00 93.38 371 ASP A CA 1
ATOM 2738 C C . ASP A 1 371 ? 16.489 2.096 -23.416 1.00 93.38 371 ASP A C 1
ATOM 2740 O O . ASP A 1 371 ? 16.664 1.971 -24.632 1.00 93.38 371 ASP A O 1
ATOM 2744 N N . TYR A 1 372 ? 17.166 1.346 -22.535 1.00 92.81 372 TYR A N 1
ATOM 2745 C CA . TYR A 1 372 ? 18.158 0.327 -22.901 1.00 92.81 372 TYR A CA 1
ATOM 2746 C C . TYR A 1 372 ? 17.598 -1.104 -22.897 1.00 92.81 372 TYR A C 1
ATOM 2748 O O . TYR A 1 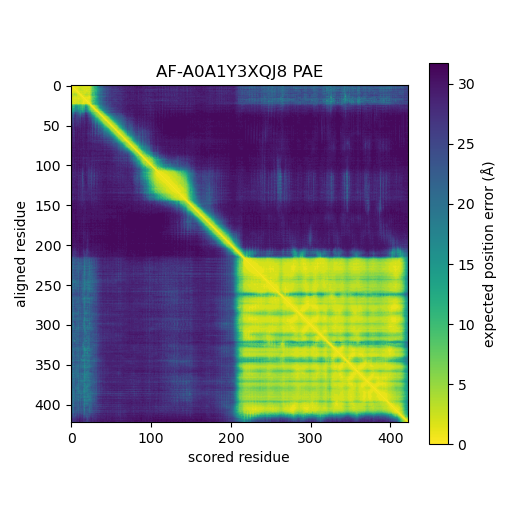372 ? 18.231 -1.997 -23.468 1.00 92.81 372 TYR A O 1
ATOM 2756 N N . GLY A 1 373 ? 16.424 -1.329 -22.300 1.00 95.88 373 GLY A N 1
ATOM 2757 C CA . GLY A 1 373 ? 15.745 -2.625 -22.258 1.00 95.88 373 GLY A CA 1
ATOM 2758 C C . GLY A 1 373 ? 15.155 -2.956 -20.889 1.00 95.88 373 GLY A C 1
ATOM 2759 O O . GLY A 1 373 ? 14.937 -2.079 -20.054 1.00 95.88 373 GLY A O 1
ATOM 2760 N N . TYR A 1 374 ? 14.896 -4.244 -20.665 1.00 97.75 374 TYR A N 1
ATOM 2761 C CA . TYR A 1 374 ? 14.445 -4.770 -19.377 1.00 97.75 374 TYR A CA 1
ATOM 2762 C C . TYR A 1 374 ? 15.641 -5.020 -18.463 1.00 97.75 374 TYR A C 1
ATOM 2764 O O . TYR A 1 374 ? 16.705 -5.435 -18.928 1.00 97.75 374 TYR A O 1
ATOM 2772 N N . TRP A 1 375 ? 15.478 -4.796 -17.165 1.00 97.69 375 TRP A N 1
ATOM 2773 C CA . TRP A 1 375 ? 16.543 -4.985 -16.186 1.00 97.69 375 TRP A CA 1
ATOM 2774 C C . TRP A 1 375 ? 16.021 -5.559 -14.869 1.00 97.69 375 TRP A C 1
ATOM 2776 O O . TRP A 1 375 ? 14.857 -5.379 -14.510 1.00 97.69 375 TRP A O 1
ATOM 2786 N N . SER A 1 376 ? 16.917 -6.219 -14.142 1.00 97.69 376 SER A N 1
ATOM 2787 C CA . SER A 1 376 ? 16.782 -6.570 -12.728 1.00 97.69 376 SER A CA 1
ATOM 2788 C C . SER A 1 376 ? 17.980 -6.034 -11.941 1.00 97.69 376 SER A C 1
ATOM 2790 O O . SER A 1 376 ? 19.019 -5.697 -12.510 1.00 97.69 376 SER A O 1
ATOM 2792 N N . GLU A 1 377 ? 17.821 -5.888 -10.635 1.00 97.69 377 GLU A N 1
ATOM 2793 C CA . GLU A 1 377 ? 18.787 -5.314 -9.702 1.00 97.69 377 GLU A CA 1
ATOM 2794 C C . GLU A 1 377 ? 18.705 -6.124 -8.400 1.00 97.69 377 GLU A C 1
ATOM 2796 O O . GLU A 1 377 ? 17.607 -6.350 -7.888 1.00 97.69 377 GLU A O 1
ATOM 2801 N N . ASP A 1 378 ? 19.842 -6.623 -7.910 1.00 95.62 378 ASP A N 1
ATOM 2802 C CA . ASP A 1 378 ? 19.921 -7.411 -6.670 1.00 95.62 378 ASP A CA 1
ATOM 2803 C C . ASP A 1 378 ? 19.927 -6.530 -5.403 1.00 95.62 378 ASP A C 1
ATOM 2805 O O . ASP A 1 378 ? 19.928 -5.298 -5.480 1.00 95.62 378 ASP A O 1
ATOM 2809 N N . ALA A 1 379 ? 19.925 -7.159 -4.222 1.00 93.12 379 ALA A N 1
ATOM 2810 C CA . ALA A 1 379 ? 19.947 -6.477 -2.923 1.00 93.12 379 ALA A CA 1
ATOM 2811 C C . ALA A 1 379 ? 21.190 -5.579 -2.735 1.00 93.12 379 ALA A C 1
ATOM 2813 O O . ALA A 1 379 ? 21.153 -4.585 -2.005 1.00 93.12 379 ALA A O 1
ATOM 2814 N N . GLU A 1 380 ? 22.298 -5.898 -3.407 1.00 94.81 380 GLU A N 1
ATOM 2815 C CA . GLU A 1 380 ? 23.515 -5.087 -3.450 1.00 94.81 380 GLU A CA 1
ATOM 2816 C C . GLU A 1 380 ? 23.418 -3.864 -4.390 1.00 94.81 380 GLU A C 1
ATOM 2818 O O . GLU A 1 380 ? 24.306 -3.003 -4.364 1.00 94.81 380 GLU A O 1
ATOM 2823 N N . GLY A 1 381 ? 22.351 -3.748 -5.189 1.00 92.56 381 GLY A N 1
ATOM 2824 C CA . GLY A 1 381 ? 22.145 -2.679 -6.171 1.00 92.56 381 GLY A CA 1
ATOM 2825 C C . GLY A 1 381 ? 22.816 -2.938 -7.527 1.00 92.56 381 GLY A C 1
ATOM 2826 O O . GLY A 1 381 ? 23.086 -1.997 -8.281 1.00 92.56 381 GLY A O 1
ATOM 2827 N N . THR A 1 382 ? 23.144 -4.192 -7.846 1.00 96.75 382 THR A N 1
ATOM 2828 C CA . THR A 1 382 ? 23.822 -4.579 -9.090 1.00 96.75 382 THR A CA 1
ATOM 2829 C C . THR A 1 382 ? 22.811 -4.781 -10.214 1.00 96.75 382 THR A C 1
ATOM 2831 O O . THR A 1 382 ? 22.198 -5.838 -10.353 1.00 96.75 382 THR A O 1
ATOM 2834 N N . ARG A 1 383 ? 22.657 -3.768 -11.071 1.00 96.75 383 ARG A N 1
ATOM 2835 C CA . ARG A 1 383 ? 21.769 -3.858 -12.235 1.00 96.75 383 ARG A CA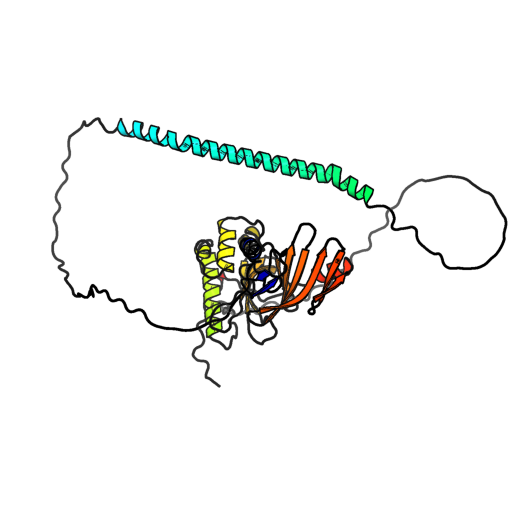 1
ATOM 2836 C C . ARG A 1 383 ? 22.329 -4.760 -13.340 1.00 96.75 383 ARG A C 1
ATOM 2838 O O . ARG A 1 383 ? 23.445 -4.546 -13.816 1.00 96.75 383 ARG A O 1
ATOM 2845 N N . THR A 1 384 ? 21.500 -5.683 -13.816 1.00 97.81 384 THR A N 1
ATOM 2846 C CA . THR A 1 384 ? 21.729 -6.547 -14.982 1.00 97.81 384 THR A CA 1
ATOM 2847 C C . THR A 1 384 ? 20.592 -6.361 -15.989 1.00 97.81 384 THR A C 1
ATOM 2849 O O . THR A 1 384 ? 19.429 -6.301 -15.602 1.00 97.81 384 THR A O 1
ATOM 2852 N N . TYR A 1 385 ? 20.906 -6.269 -17.285 1.00 97.94 385 TYR A N 1
ATOM 2853 C CA . TYR A 1 385 ? 19.880 -6.274 -18.336 1.00 97.94 385 TYR A CA 1
ATOM 2854 C C . TYR A 1 385 ? 19.450 -7.707 -18.647 1.00 97.94 385 TYR A C 1
ATOM 2856 O O . TYR A 1 385 ? 20.299 -8.582 -18.823 1.00 97.94 385 TYR A O 1
ATOM 2864 N N . ILE A 1 386 ? 18.139 -7.913 -18.727 1.00 98.25 386 ILE A N 1
ATOM 2865 C CA . ILE A 1 386 ? 17.478 -9.212 -18.870 1.00 98.25 386 ILE A CA 1
ATOM 2866 C C . ILE A 1 386 ? 16.614 -9.245 -20.135 1.00 98.25 386 ILE A C 1
ATOM 2868 O O . ILE A 1 386 ? 16.354 -8.225 -20.781 1.00 98.25 386 ILE A O 1
ATOM 2872 N N . THR A 1 387 ? 16.173 -10.436 -20.513 1.00 98.00 387 THR A N 1
ATOM 2873 C CA . THR A 1 387 ? 15.223 -10.640 -21.607 1.00 98.00 387 THR A CA 1
ATOM 2874 C C . THR A 1 387 ? 13.796 -10.243 -21.209 1.00 98.00 387 THR A C 1
ATOM 2876 O O . THR A 1 387 ? 13.456 -10.118 -20.034 1.00 98.00 387 THR A O 1
ATOM 2879 N N . LEU A 1 388 ? 12.924 -10.080 -22.210 1.00 97.06 388 LEU A N 1
ATOM 2880 C CA . LEU A 1 388 ? 11.486 -9.886 -21.988 1.00 97.06 388 LEU A CA 1
ATOM 2881 C C . LEU A 1 388 ? 10.828 -11.098 -21.296 1.00 97.06 388 LEU A C 1
ATOM 2883 O O . LEU A 1 388 ? 9.840 -10.924 -20.592 1.00 97.06 388 LEU A O 1
ATOM 2887 N N . GLU A 1 389 ? 11.355 -12.308 -21.500 1.00 97.69 389 GLU A N 1
ATOM 2888 C CA . GLU A 1 389 ? 10.843 -13.534 -20.875 1.00 97.69 389 GLU A CA 1
ATOM 2889 C C . GLU A 1 389 ? 11.134 -13.525 -19.369 1.00 97.69 389 GLU A C 1
ATOM 2891 O O . GLU A 1 389 ? 10.200 -13.576 -18.577 1.00 97.69 389 GLU A O 1
ATOM 2896 N N . GLU A 1 390 ? 12.389 -13.285 -18.974 1.00 97.12 390 GLU A N 1
ATOM 2897 C CA . GLU A 1 390 ? 12.788 -13.116 -17.564 1.00 97.12 390 GLU A CA 1
ATOM 2898 C C . GLU A 1 390 ? 12.040 -11.950 -16.884 1.00 97.12 390 GLU A C 1
ATOM 2900 O O . GLU A 1 390 ? 11.628 -12.052 -15.731 1.00 97.12 390 GLU A O 1
ATOM 2905 N N . TYR A 1 391 ? 11.805 -10.841 -17.595 1.00 96.25 391 TYR A N 1
ATOM 2906 C CA . TYR A 1 391 ? 11.006 -9.726 -17.073 1.00 96.25 391 TYR A CA 1
ATOM 2907 C C . TYR A 1 391 ? 9.534 -10.103 -16.840 1.00 96.25 391 TYR A C 1
ATOM 2909 O O . TYR A 1 391 ? 8.933 -9.684 -15.848 1.00 96.25 391 TYR A O 1
ATOM 2917 N N . ALA A 1 392 ? 8.948 -10.897 -17.740 1.00 95.56 392 ALA A N 1
ATOM 2918 C CA . ALA A 1 392 ? 7.586 -11.395 -17.589 1.00 95.56 392 ALA A CA 1
ATOM 2919 C C . ALA A 1 392 ? 7.473 -12.407 -16.438 1.00 95.56 392 ALA A C 1
ATOM 2921 O O . ALA A 1 392 ? 6.481 -12.372 -15.717 1.00 95.56 392 ALA A O 1
ATOM 2922 N N . GLU A 1 393 ? 8.488 -13.250 -16.219 1.00 94.75 393 GLU A N 1
ATOM 2923 C CA . GLU A 1 393 ? 8.566 -14.141 -15.050 1.00 94.75 393 GLU A CA 1
ATOM 2924 C C . GLU A 1 393 ? 8.613 -13.350 -13.731 1.00 94.75 393 GLU A C 1
ATOM 2926 O O . GLU A 1 393 ? 7.901 -13.696 -12.791 1.00 94.75 393 GLU A O 1
ATOM 2931 N N . LEU A 1 394 ? 9.373 -12.248 -13.668 1.00 93.88 394 LEU A N 1
ATOM 2932 C CA . LEU A 1 394 ? 9.431 -11.382 -12.481 1.00 93.88 394 LEU A CA 1
ATOM 2933 C C . LEU A 1 394 ? 8.099 -10.665 -12.192 1.00 93.88 394 LEU A C 1
ATOM 2935 O O . LEU A 1 394 ? 7.704 -10.579 -11.028 1.00 93.88 394 LEU A O 1
ATOM 2939 N N . GLN A 1 395 ? 7.394 -10.189 -13.229 1.00 91.62 395 GLN A N 1
ATOM 2940 C CA . GLN A 1 395 ? 6.040 -9.626 -13.090 1.00 91.62 395 GLN A CA 1
ATOM 2941 C C . GLN A 1 395 ? 4.987 -10.674 -12.701 1.00 91.62 395 GLN A C 1
ATOM 2943 O O . GLN A 1 395 ? 4.009 -10.342 -12.031 1.00 91.62 395 GLN A O 1
ATOM 2948 N N . ALA A 1 396 ? 5.162 -11.924 -13.134 1.00 91.25 396 ALA A N 1
ATOM 2949 C CA . ALA A 1 396 ? 4.244 -13.030 -12.876 1.00 91.25 396 ALA A CA 1
ATOM 2950 C C . ALA A 1 396 ? 4.434 -13.672 -11.488 1.00 91.25 396 ALA A C 1
ATOM 2952 O O . ALA A 1 396 ? 4.038 -14.818 -11.292 1.00 91.25 396 ALA A O 1
ATOM 2953 N N . SER A 1 397 ? 5.016 -12.943 -10.527 1.00 88.81 397 SER A N 1
ATOM 2954 C CA . SER A 1 397 ? 4.992 -13.326 -9.114 1.00 88.81 397 SER A CA 1
ATOM 2955 C C . SER A 1 397 ? 3.550 -13.578 -8.662 1.00 88.81 397 SER A C 1
ATOM 2957 O O . SER A 1 397 ? 2.636 -12.854 -9.070 1.00 88.81 397 SER A O 1
ATOM 2959 N N . ASP A 1 398 ? 3.314 -14.571 -7.811 1.00 91.06 398 ASP A N 1
ATOM 2960 C CA . ASP A 1 398 ? 1.970 -14.804 -7.283 1.00 91.06 398 ASP A CA 1
ATOM 2961 C C . ASP A 1 398 ? 1.639 -13.776 -6.183 1.00 91.06 398 ASP A C 1
ATOM 2963 O O . ASP A 1 398 ? 2.513 -13.210 -5.521 1.00 91.06 398 ASP A O 1
ATOM 2967 N N . THR A 1 399 ? 0.353 -13.466 -6.024 1.00 93.25 399 THR A N 1
ATOM 2968 C CA . THR A 1 399 ? -0.148 -12.646 -4.909 1.00 93.25 399 THR A CA 1
ATOM 2969 C C . THR A 1 399 ? -0.381 -13.550 -3.697 1.00 93.25 399 THR A C 1
ATOM 2971 O O . THR A 1 399 ? -0.931 -14.642 -3.850 1.00 93.25 399 THR A O 1
ATOM 2974 N N . ALA A 1 400 ? -0.021 -13.100 -2.490 1.00 94.94 400 ALA A N 1
ATOM 2975 C CA . ALA A 1 400 ? -0.274 -13.852 -1.261 1.00 94.94 400 ALA A CA 1
ATOM 2976 C C . ALA A 1 400 ? -1.760 -14.203 -1.117 1.00 94.94 400 ALA A C 1
ATOM 2978 O O . ALA A 1 400 ? -2.617 -13.331 -1.264 1.00 94.94 400 ALA A O 1
ATOM 2979 N N . THR A 1 401 ? -2.067 -15.451 -0.762 1.00 94.44 401 THR A N 1
ATOM 2980 C CA . THR A 1 401 ? -3.410 -15.833 -0.303 1.00 94.44 401 THR A CA 1
ATOM 2981 C C . THR A 1 401 ? -3.469 -15.647 1.208 1.00 94.44 401 THR A C 1
ATOM 2983 O O . THR A 1 401 ? -2.789 -16.370 1.933 1.00 94.44 401 THR A O 1
ATOM 2986 N N . LEU A 1 402 ? -4.265 -14.683 1.669 1.00 94.88 402 LEU A N 1
ATOM 2987 C CA . LEU A 1 402 ? -4.446 -14.368 3.088 1.00 94.88 402 LEU A CA 1
ATOM 2988 C C . LEU A 1 402 ? -5.815 -14.849 3.589 1.00 94.88 402 LEU A C 1
ATOM 2990 O O . LEU A 1 402 ? -6.751 -14.992 2.797 1.00 94.88 402 LEU A O 1
ATOM 2994 N N . ASP A 1 403 ? -5.935 -15.084 4.898 1.00 94.75 403 ASP A N 1
ATOM 2995 C CA . ASP A 1 403 ? -7.233 -15.324 5.541 1.00 94.75 403 ASP A CA 1
ATOM 2996 C C . ASP A 1 403 ? -7.900 -13.960 5.765 1.00 94.75 403 ASP A C 1
ATOM 2998 O O . ASP A 1 403 ? -7.509 -13.194 6.649 1.00 94.75 403 ASP A O 1
ATOM 3002 N N . TRP A 1 404 ? -8.800 -13.593 4.851 1.00 96.31 404 TRP A N 1
ATOM 3003 C CA . TRP A 1 404 ? -9.450 -12.285 4.832 1.00 96.31 404 TRP A CA 1
ATOM 3004 C C . TRP A 1 404 ? -10.716 -12.282 5.677 1.00 96.31 404 TRP A C 1
ATOM 3006 O O . TRP A 1 404 ? -11.627 -13.087 5.472 1.00 96.31 404 TRP A O 1
ATOM 3016 N N . HIS A 1 405 ? -10.811 -11.297 6.562 1.00 96.12 405 HIS A N 1
ATOM 3017 C CA . HIS A 1 405 ? -11.946 -11.119 7.452 1.00 96.12 405 HIS A CA 1
ATOM 3018 C C . HIS A 1 405 ? -12.659 -9.798 7.136 1.00 96.12 405 HIS A C 1
ATOM 3020 O O . HIS A 1 405 ? -12.004 -8.751 7.143 1.00 96.12 405 HIS A O 1
ATOM 3026 N N . PRO A 1 406 ? -13.974 -9.807 6.836 1.00 96.81 406 PRO A N 1
ATOM 3027 C CA . PRO A 1 406 ? -14.713 -8.588 6.525 1.00 96.81 406 PRO A CA 1
ATOM 3028 C C . PRO A 1 406 ? -14.656 -7.590 7.680 1.00 96.81 406 PRO A C 1
ATOM 3030 O O . PRO A 1 406 ? -14.959 -7.924 8.825 1.00 96.81 406 PRO A O 1
ATOM 303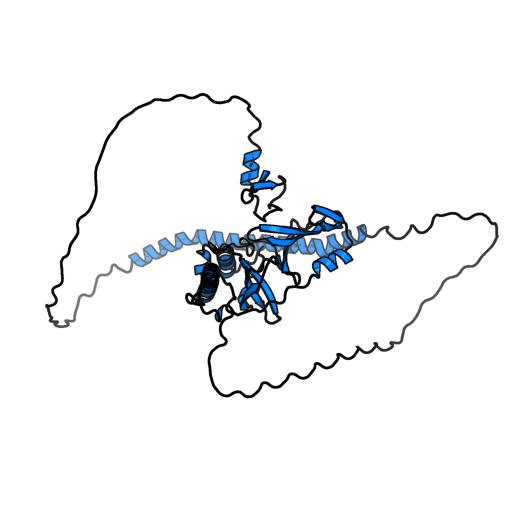3 N N . LEU A 1 407 ? -14.321 -6.337 7.380 1.00 95.94 407 LEU A N 1
ATOM 3034 C CA . LEU A 1 407 ? -14.206 -5.288 8.393 1.00 95.94 407 LEU A CA 1
ATOM 3035 C C . LEU A 1 407 ? -15.551 -4.977 9.073 1.00 95.94 407 LEU A C 1
ATOM 3037 O O . LEU A 1 407 ? -15.593 -4.629 10.249 1.00 95.94 407 LEU A O 1
ATOM 3041 N N . SER A 1 408 ? -16.662 -5.178 8.364 1.00 93.00 408 SER A N 1
ATOM 3042 C CA . SER A 1 408 ? -18.023 -5.074 8.904 1.00 93.00 408 SER A CA 1
ATOM 3043 C C . SER A 1 408 ? -18.366 -6.139 9.956 1.00 93.00 408 SER A C 1
ATOM 3045 O O . SER A 1 408 ? -19.346 -5.982 10.683 1.00 93.00 408 SER A O 1
ATOM 3047 N N . GLU A 1 409 ? -17.574 -7.211 10.057 1.00 91.88 409 GLU A N 1
ATOM 3048 C CA . GLU A 1 409 ? -17.690 -8.246 11.092 1.00 91.88 409 GLU A CA 1
ATOM 3049 C C . GLU A 1 409 ? -16.686 -8.036 12.244 1.00 91.88 409 GLU A C 1
ATOM 3051 O O . GLU A 1 409 ? -16.694 -8.802 13.210 1.00 91.88 409 GLU A O 1
ATOM 3056 N N . PHE A 1 410 ? -15.850 -6.986 12.189 1.00 91.12 410 PHE A N 1
ATOM 3057 C CA . PHE A 1 410 ? -14.878 -6.678 13.238 1.00 91.12 410 PHE A CA 1
ATOM 3058 C C . PHE A 1 410 ? -15.561 -6.286 14.556 1.00 91.12 410 PHE A C 1
ATOM 3060 O O . PHE A 1 410 ? -16.202 -5.234 14.681 1.00 91.12 410 PHE A O 1
ATOM 3067 N N . VAL A 1 411 ? -15.345 -7.126 15.568 1.00 85.62 411 VAL A N 1
ATOM 3068 C CA . VAL A 1 411 ? -15.688 -6.870 16.966 1.00 85.62 411 VAL A CA 1
ATOM 3069 C C . VAL A 1 411 ? -14.392 -6.634 17.731 1.00 85.62 411 VAL A C 1
ATOM 3071 O O . VAL A 1 411 ? -13.480 -7.454 17.659 1.00 85.62 411 VAL A O 1
ATOM 3074 N N . GLU A 1 412 ? -14.337 -5.534 18.481 1.00 83.62 412 GLU A N 1
ATOM 3075 C CA . GLU A 1 412 ? -13.206 -5.202 19.346 1.00 83.62 412 GLU A CA 1
ATOM 3076 C C . GLU A 1 412 ? -12.914 -6.350 20.325 1.00 83.62 412 GLU A C 1
ATOM 3078 O O . GLU A 1 412 ? -13.799 -6.819 21.049 1.00 83.62 412 GLU A O 1
ATOM 3083 N N . VAL A 1 413 ? -11.663 -6.807 20.339 1.00 76.50 413 VAL A N 1
ATOM 3084 C CA . VAL A 1 413 ? -11.200 -7.846 21.260 1.00 76.50 413 VAL A CA 1
ATOM 3085 C C . VAL A 1 413 ? -10.726 -7.165 22.541 1.00 76.50 413 VAL A C 1
ATOM 3087 O O . VAL A 1 413 ? -9.705 -6.478 22.516 1.00 76.50 413 VAL A O 1
ATOM 3090 N N . GLU A 1 414 ? -11.435 -7.355 23.661 1.00 73.19 414 GLU A N 1
ATOM 3091 C CA . GLU A 1 414 ? -10.926 -6.916 24.968 1.00 73.19 414 GLU A CA 1
ATOM 3092 C C . GLU A 1 414 ? -9.552 -7.575 25.214 1.00 73.19 414 GLU A C 1
ATOM 3094 O O . GLU A 1 414 ? -9.461 -8.806 25.146 1.00 73.19 414 GLU A O 1
ATOM 3099 N N . PRO A 1 415 ? -8.481 -6.809 25.506 1.00 63.19 415 PRO A N 1
ATOM 3100 C CA . PRO A 1 415 ? -7.167 -7.390 25.764 1.00 63.19 415 PRO A CA 1
ATOM 3101 C C . PRO A 1 415 ? -7.244 -8.312 26.987 1.00 63.19 415 PRO A C 1
ATOM 3103 O O . PRO A 1 415 ? -7.725 -7.892 28.044 1.00 63.19 415 PRO A O 1
ATOM 3106 N N . ASP A 1 416 ? -6.775 -9.562 26.874 1.00 59.09 416 ASP A N 1
ATOM 3107 C CA . ASP A 1 416 ? -6.914 -10.546 27.958 1.00 59.09 416 ASP A CA 1
ATOM 3108 C C . ASP A 1 416 ? -5.963 -10.241 29.127 1.00 59.09 416 ASP A C 1
ATOM 3110 O O . ASP A 1 416 ? -4.865 -10.783 29.270 1.00 59.09 416 ASP A O 1
ATOM 3114 N N . VAL A 1 417 ? -6.437 -9.373 30.022 1.00 55.06 417 VAL A N 1
ATOM 3115 C CA . VAL A 1 417 ? -5.734 -8.938 31.235 1.00 55.06 417 VAL A CA 1
ATOM 3116 C C . VAL A 1 417 ? -5.508 -10.068 32.257 1.00 55.06 417 VAL A C 1
ATOM 3118 O O . VAL A 1 417 ? -4.958 -9.808 33.329 1.00 55.06 417 VAL A O 1
ATOM 3121 N N . ASN A 1 418 ? -5.951 -11.304 31.981 1.00 48.19 418 ASN A N 1
ATOM 3122 C CA . ASN A 1 418 ? -5.881 -12.441 32.904 1.00 48.19 418 ASN A CA 1
ATOM 3123 C C . ASN A 1 418 ? -4.896 -13.547 32.497 1.00 48.19 418 ASN A C 1
ATOM 3125 O O . ASN A 1 418 ? -4.835 -14.562 33.201 1.00 48.19 418 ASN A O 1
ATOM 3129 N N . LEU A 1 419 ? -4.086 -13.370 31.446 1.00 47.94 419 LEU A N 1
ATOM 3130 C CA . LEU A 1 419 ? -2.974 -14.288 31.187 1.00 47.94 419 LEU A CA 1
ATOM 3131 C C . LEU A 1 419 ? -1.977 -14.262 32.369 1.00 47.94 419 LEU A C 1
ATOM 3133 O O . LEU A 1 419 ? -1.420 -13.210 32.700 1.00 47.94 419 LEU A O 1
ATOM 3137 N N . PRO A 1 420 ? -1.743 -15.398 33.058 1.00 41.88 420 PRO A N 1
ATOM 3138 C CA . PRO A 1 420 ? -0.803 -15.439 34.168 1.00 41.88 420 PRO A CA 1
ATOM 3139 C C . PRO A 1 420 ? 0.627 -15.324 33.631 1.00 41.88 420 PRO A C 1
ATOM 3141 O O . PRO A 1 420 ? 1.057 -16.165 32.846 1.00 41.88 420 PRO A O 1
ATOM 3144 N N . GLN A 1 421 ? 1.377 -14.320 34.096 1.00 39.66 421 GLN A N 1
ATOM 3145 C CA . GLN A 1 421 ? 2.803 -14.185 33.776 1.00 39.66 421 GLN A CA 1
ATOM 3146 C C . GLN A 1 421 ? 3.561 -15.462 34.186 1.00 39.66 421 GLN A C 1
ATOM 3148 O O . GLN A 1 421 ? 3.559 -15.827 35.368 1.00 39.66 421 GLN A O 1
ATOM 3153 N N . GLY A 1 422 ? 4.146 -16.141 33.192 1.00 41.84 422 GLY A N 1
ATOM 3154 C CA . GLY A 1 422 ? 4.858 -17.422 33.318 1.00 41.84 422 GLY A CA 1
ATOM 3155 C C . GLY A 1 422 ? 6.320 -17.295 33.730 1.00 41.84 422 GLY A C 1
ATOM 3156 O O . GLY A 1 422 ? 6.970 -16.319 33.301 1.00 41.84 422 GLY A O 1
#